Protein 5FLG (pdb70)

InterPro domains:
  IPR005499 6-carboxyhexanoate--CoA ligase [MF_00668] (7-252)
  IPR005499 6-carboxyhexanoate--CoA ligase [PF03744] (8-251)
  IPR005499 6-carboxyhexanoate--CoA ligase [TIGR01204] (21-252)

Radius of gyration: 27.3 Å; Cα contacts (8 Å, |Δi|>4): 1117; chains: 2; bounding box: 64×67×78 Å

Sequence (505 aa):
EETFYSVRMRASMNGSDGGKHISGGERLIPFHEMKHTVNALLEKGLSHSRGKPDFMQIQFEEVHESIKTIQPLPVHTNEVSCPEEGQKLARLLLEKEGVSRDVIEKAYEQIPEWSDVRGAVLFDIHTGKRMDQTKEKGVRVSRMDWPDANFEKWALHSHVPAHSRIKEALALASKVSRHPAVVAELCWSDDPDYITGYVAGKKMGYQRITAMKEYGTEEGCRVFFIDGSNDVNTYIHDLEKQPILIEWEEDHDETFYSVRMRASMNGSHEDGGKHISGGERLIPFHEMKHHTVNALLEKGLSHSRGKPDFMQIQFEEVHESIKTIQPLPVHTNEVSCPEEGQKLARLLLEKEGVSRDVIEKAYEQIPEWSDVRGAVLFDIHTGKRMDQTKEKGVRVSRMDWPDANFEKWALHSHVPAHSRIKEALALASKVSRHPAVVAELCWSDDPDYITGYVAGKKMMGYQRITAMKEYGTEEGCRVFFIDGSNDVNTYIHDLEKQPILIEWEED

Secondary structure (DSSP, 8-state):
---EEEEEEEEEES----PEEEEEEEEEEEGGGHHHHHHHHHHHHHT-TT---SEEEEEEEE--SPPEEEPPPPEEEE--SSHHHHHHHHHHHHHHTT--HHHHHHHHHHGGGGTT-SSBEEEETTTTEE----TTT-B---SEE--HHHHHHHHHHHT----HHHHHHHHHHHHHHHSTTEEEEEEE---TT---EEEEETTTEEEEES-SS-TT----EEEEEE--SS-HHHHHHHHHH--EEE---TT--/--EEEEEEEEEESS-GGGTPEEEEEEEEEEEGGGHHHHHHHHHHHHHT-TT---SEEEEEEEE--SPPEEEPPPPEEEE--SSHHHHHHHHHHHHHHTT--HHHHHHHHHHGGGGTT-SSBEEEETTTTEE----TTT-B---SEE--HHHHHHHHHHHT----HHHHHHHHHHHHHHHSTTEEEEEEE---TT---EEEEETTTEEEEES-SS-TT----EEEEEE--SS-HHHHHHHHHH--EEE-----

Organism: Bacillus subtilis (strain 168) (NCBI:txid224308)

Solvent-accessible surface area: 23573 Å² total; per-residue (Å²): 203,106,59,29,9,1,0,90,7,135,2,10,56,106,26,47,146,72,6,66,33,1,4,14,6,26,37,4,3,15,47,141,66,2,136,128,0,4,39,38,4,2,77,62,0,33,75,37,53,26,28,112,0,20,19,2,43,7,39,4,41,47,10,144,90,83,49,98,62,23,70,12,24,98,40,102,38,23,139,22,107,46,16,116,78,0,23,147,41,0,82,114,20,0,62,170,7,49,0,54,150,74,5,3,90,91,0,41,141,50,12,92,119,16,28,100,19,76,14,2,2,0,0,14,34,125,71,8,134,58,34,7,158,35,160,79,136,1,1,80,5,6,16,9,12,1,66,78,83,31,1,81,106,9,2,142,102,35,170,13,66,43,98,71,90,6,23,68,19,0,4,21,0,4,4,1,4,98,21,118,7,6,31,1,2,0,10,26,23,42,14,26,75,47,28,24,5,5,0,2,2,100,149,31,0,7,22,23,0,31,8,4,17,99,146,55,51,53,93,6,14,63,1,0,0,1,60,15,121,97,77,16,90,68,12,25,107,55,3,50,85,69,4,0,21,0,75,22,57,80,132,134,119,206,77,45,1,1,0,88,7,52,0,0,53,107,23,13,24,115,120,63,13,68,24,2,5,13,5,28,48,4,4,32,54,149,68,3,94,132,0,4,42,40,5,4,102,67,0,43,75,41,52,20,27,113,0,17,9,3,37,8,28,4,36,42,10,147,86,88,50,109,78,27,88,12,25,101,42,99,39,23,141,23,110,44,19,115,77,0,26,147,40,0,82,94,12,0,64,133,6,44,2,59,154,93,14,5,94,106,0,42,132,76,13,87,115,25,31,109,20,24,13,3,3,0,2,16,40,123,77,9,140,61,34,6,162,37,147,92,108,0,1,70,4,5,12,10,15,2,72,81,62,28,4,91,131,9,2,144,93,35,170,16,70,57,101,69,92,7,22,74,18,0,3,20,0,3,10,1,6,110,19,117,8,5,30,0,2,0,10,26,22,41,13,24,76,47,27,24,4,6,0,2,2,109,158,29,2,7,22,26,0,31,8,3,18,101,145,56,50,52,93,8,14,64,1,0,0,1,59,20,126,79,72,21,103,49,15,25,106,27,2,50,77,88,6,4,27,0,78,39,111,112,188

Nearest PDB structures (foldseek):
  5flg-assembly1_A  TM=1.004E+00  e=5.079E-58  Bacillus subtilis
  5fll-assembly1_A  TM=1.003E+00  e=4.255E-55  Bacillus subtilis
  5fm0-assembly1_B  TM=1.002E+00  e=1.194E-53  Bacillus subtilis
  5fll-assembly1_B  TM=9.979E-01  e=1.730E-53  Bacillus subtilis
  5fm0-assembly1_A  TM=9.977E-01  e=3.792E-52  Bacillus subtilis

Foldseek 3Di:
DAWKKKKKKWFFAPDVPPTQTFDIDIAIDGPVCVVVVQVVRVVCQQPTLVDGGPDMDMDMDIFDDDEDEAAFWDEDEDEDDAQVRLVVVLLVVLVVLPQPNVLSVLVVVCLVVLQQAPAAWEAESVVSGTADDPPSPHQHFYQWFEPLVQLVVVCVVNVHDSDPVCRRVRRLLRLLQPPPFFSKKWWDALGLAAAKTFMAHDPVHTYIYRGNDHRGHRGIHIYTYTYDPDRVVVVSCSRHRHHYYYGHDPPVD/DWKKKKKKWFFAPDDVVVVTATFDIDIAIGDPVCVVVVQVVRVVCQQPTLVDGGPDMDMDMDIADDDEDEAAFWDEDEDEDDAQVRLQVVLLVVLVVLPQDNLLVVLVVVCLVVQQQAPAAWEAESVVSGTADPPRNPHQHFYQEAEPLVQLVVVCVVVVHDSDVVCRRVRRLLRLLQPPPFWSKKWWDALRLAAAKTFMAHDVPHTYIYRGNDHRGHRGIHIYTYGHDDDHVVVVSCSRHRHHYYYGHDDD

Structure (mmCIF, N/CA/C/O backbone):
data_5FLG
#
_entry.id   5FLG
#
_cell.length_a   49.590
_cell.length_b   77.900
_cell.length_c   166.000
_cell.angle_alpha   90.00
_cell.angle_beta   90.00
_cell.angle_gamma   90.00
#
_symmetry.space_group_name_H-M   'P 21 21 21'
#
loop_
_entity.id
_entity.type
_entity.pdbx_description
1 polymer '6-CARBOXYHEXANOATE--COA LIGASE'
2 non-polymer 'PIMELIC ACID'
3 non-polymer 'PHOSPHOAMINOPHOSPHONIC ACID-ADENYLATE ESTER'
4 non-polymer 'MAGNESIUM ION'
5 water water
#
loop_
_atom_site.group_PDB
_atom_site.id
_atom_site.type_symbol
_atom_site.label_atom_id
_atom_site.label_alt_id
_atom_site.label_comp_id
_atom_site.label_asym_id
_atom_site.label_entity_id
_atom_site.label_seq_id
_atom_site.pdbx_PDB_ins_code
_atom_site.Cartn_x
_atom_site.Cartn_y
_atom_site.Cartn_z
_atom_site.occupancy
_atom_site.B_iso_or_equiv
_atom_site.auth_seq_id
_atom_site.auth_comp_id
_atom_site.auth_asym_id
_atom_site.auth_atom_id
_atom_site.pdbx_PDB_model_num
ATOM 1 N N . GLU A 1 5 ? 0.393 61.901 98.995 1.00 77.45 4 GLU A N 1
ATOM 2 C CA . GLU A 1 5 ? 0.642 60.617 98.270 1.00 77.57 4 GLU A CA 1
ATOM 3 C C . GLU A 1 5 ? -0.555 59.660 98.432 1.00 67.69 4 GLU A C 1
ATOM 4 O O . GLU A 1 5 ? -0.653 58.922 99.424 1.00 58.49 4 GLU A O 1
ATOM 10 N N . GLU A 1 6 ? -1.465 59.693 97.458 1.00 52.98 5 GLU A N 1
ATOM 11 C CA . GLU A 1 6 ? -2.608 58.783 97.437 1.00 51.42 5 GLU A CA 1
ATOM 12 C C . GLU A 1 6 ? -2.193 57.321 97.227 1.00 44.17 5 GLU A C 1
ATOM 13 O O . GLU A 1 6 ? -1.255 57.026 96.489 1.00 40.20 5 GLU A O 1
ATOM 19 N N . THR A 1 7 ? -2.881 56.413 97.907 1.00 37.52 6 THR A N 1
ATOM 20 C CA . THR A 1 7 ? -2.592 54.988 97.786 1.00 39.04 6 THR A CA 1
ATOM 21 C C . THR A 1 7 ? -3.295 54.367 96.591 1.00 37.05 6 THR A C 1
ATOM 22 O O . THR A 1 7 ? -4.517 54.518 96.422 1.00 39.83 6 THR A O 1
ATOM 26 N N . PHE A 1 8 ? -2.523 53.657 95.775 1.00 30.98 7 PHE A N 1
ATOM 27 C CA . PHE A 1 8 ? -3.056 52.976 94.613 1.00 32.26 7 PHE A CA 1
ATOM 28 C C . PHE A 1 8 ? -3.050 51.451 94.735 1.00 33.47 7 PHE A C 1
ATOM 29 O O . PHE A 1 8 ? -2.341 50.871 95.574 1.00 33.61 7 PHE A O 1
ATOM 37 N N . TYR A 1 9 ? -3.979 50.832 93.994 1.00 30.59 8 TYR A N 1
ATOM 38 C CA . TYR A 1 9 ? -4.207 49.396 94.056 1.00 26.79 8 TYR A CA 1
ATOM 39 C C . TYR A 1 9 ? -4.153 48.803 92.675 1.00 26.89 8 TYR A C 1
ATOM 40 O O . TYR A 1 9 ? -4.701 49.365 91.735 1.00 27.48 8 TYR A O 1
ATOM 49 N N . SER A 1 10 ? -3.384 47.715 92.541 1.00 28.36 9 SER A N 1
ATOM 50 C CA . SER A 1 10 ? -3.359 46.921 91.332 1.00 27.93 9 SER A CA 1
ATOM 51 C C . SER A 1 10 ? -4.561 45.973 91.320 1.00 26.52 9 SER A C 1
ATOM 52 O O . SER A 1 10 ? -4.752 45.207 92.257 1.00 30.76 9 SER A O 1
ATOM 55 N N . VAL A 1 11 ? -5.345 45.995 90.263 1.00 27.07 10 VAL A N 1
ATOM 56 C CA . VAL A 1 11 ? -6.512 45.094 90.165 1.00 25.14 10 VAL A CA 1
ATOM 57 C C . VAL A 1 11 ? -6.384 44.325 88.883 1.00 24.47 10 VAL A C 1
ATOM 58 O O . VAL A 1 11 ? -6.286 44.926 87.802 1.00 27.72 10 VAL A O 1
ATOM 62 N N . ARG A 1 12 ? -6.286 43.000 89.006 1.00 25.68 11 ARG A N 1
ATOM 63 C CA . ARG A 1 12 ? -6.017 42.141 87.870 1.00 26.53 11 ARG A CA 1
ATOM 64 C C . ARG A 1 12 ? -7.072 41.062 87.736 1.00 24.66 11 ARG A C 1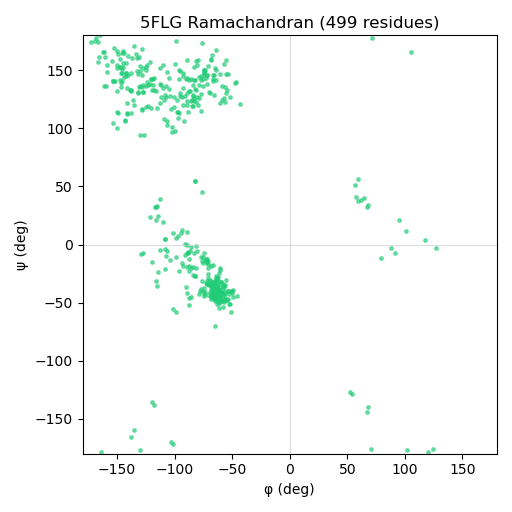
ATOM 65 O O . ARG A 1 12 ? -7.670 40.633 88.734 1.00 26.82 11 ARG A O 1
ATOM 73 N N . MET A 1 13 ? -7.259 40.617 86.499 1.00 24.54 12 MET A N 1
ATOM 74 C CA . MET A 1 13 ? -8.258 39.631 86.174 1.00 30.34 12 MET A CA 1
ATOM 75 C C . MET A 1 13 ? -7.696 38.736 85.089 1.00 27.34 12 MET A C 1
ATOM 76 O O . MET A 1 13 ? -7.164 39.211 84.106 1.00 27.37 12 MET A O 1
ATOM 81 N N . ARG A 1 14 ? -8.047 37.464 85.158 1.00 28.35 13 ARG A N 1
ATOM 82 C CA . ARG A 1 14 ? -7.935 36.637 84.009 1.00 30.52 13 ARG A CA 1
ATOM 83 C C . ARG A 1 14 ? -9.062 35.619 83.959 1.00 29.10 13 ARG A C 1
ATOM 84 O O . ARG A 1 14 ? -9.636 35.231 84.988 1.00 25.23 13 ARG A O 1
ATOM 92 N N . ALA A 1 15 ? -9.337 35.155 82.752 1.00 25.04 14 ALA A N 1
ATOM 93 C CA . ALA A 1 15 ? -10.464 34.276 82.548 1.00 30.91 14 ALA A CA 1
ATOM 94 C C . ALA A 1 15 ? -10.127 33.288 81.457 1.00 28.51 14 ALA A C 1
ATOM 95 O O . ALA A 1 15 ? -9.466 33.631 80.476 1.00 31.31 14 ALA A O 1
ATOM 97 N N . SER A 1 16 ? -10.679 32.089 81.586 1.00 29.99 15 SER A N 1
ATOM 98 C CA . SER A 1 16 ? -10.444 31.045 80.622 1.00 28.44 15 SER A CA 1
ATOM 99 C C . SER A 1 16 ? -11.628 30.103 80.512 1.00 31.55 15 SER A C 1
ATOM 100 O O . SER A 1 16 ? -12.533 30.149 81.325 1.00 29.95 15 SER A O 1
ATOM 103 N N . MET A 1 17 ? -11.631 29.290 79.464 1.00 35.47 16 MET A N 1
ATOM 104 C CA . MET A 1 17 ? -12.591 28.215 79.348 1.00 45.04 16 MET A CA 1
ATOM 105 C C . MET A 1 17 ? -11.900 26.867 79.169 1.00 51.26 16 MET A C 1
ATOM 106 O O . MET A 1 17 ? -10.729 26.795 78.750 1.00 41.49 16 MET A O 1
ATOM 111 N N . ASN A 1 18 ? -12.624 25.820 79.576 1.00 55.54 17 ASN A N 1
ATOM 112 C CA . ASN A 1 18 ? -12.100 24.450 79.757 1.00 59.08 17 ASN A CA 1
ATOM 113 C C . ASN A 1 18 ? -10.975 24.404 80.781 1.00 65.19 17 ASN A C 1
ATOM 114 O O . ASN A 1 18 ? -9.862 23.957 80.485 1.00 67.03 17 ASN A O 1
ATOM 119 N N . GLY A 1 19 ? -11.278 24.879 81.988 1.00 72.19 18 GLY A N 1
ATOM 120 C CA . GLY A 1 19 ? -10.304 24.926 83.080 1.00 72.74 18 GLY A CA 1
ATOM 121 C C . GLY A 1 19 ? -9.752 26.327 83.274 1.00 67.35 18 GLY A C 1
ATOM 122 O O . GLY A 1 19 ? -10.153 27.249 82.556 1.00 49.38 18 GLY A O 1
ATOM 123 N N . SER A 1 20 ? -8.805 26.466 84.211 1.00 75.32 19 SER A N 1
ATOM 124 C CA . SER A 1 20 ? -7.891 27.625 84.306 1.00 77.83 19 SER A CA 1
ATOM 125 C C . SER A 1 20 ? -6.914 27.774 83.127 1.00 75.30 19 SER A C 1
ATOM 126 O O . SER A 1 20 ? -6.392 26.794 82.594 1.00 78.74 19 SER A O 1
ATOM 129 N N . ASP A 1 23 ? -4.408 24.488 83.910 1.00 80.11 22 ASP A N 1
ATOM 130 C CA . ASP A 1 23 ? -5.212 23.334 83.513 1.00 79.45 22 ASP A CA 1
ATOM 131 C C . ASP A 1 23 ? -5.251 23.080 82.004 1.00 79.92 22 ASP A C 1
ATOM 132 O O . ASP A 1 23 ? -5.777 22.054 81.572 1.00 84.00 22 ASP A O 1
ATOM 137 N N . GLY A 1 24 ? -4.774 24.034 81.204 1.00 77.53 23 GLY A N 1
ATOM 138 C CA . GLY A 1 24 ? -4.737 23.883 79.739 1.00 68.76 23 GLY A CA 1
ATOM 139 C C . GLY A 1 24 ? -5.862 24.612 79.020 1.00 68.02 23 GLY A C 1
ATOM 140 O O . GLY A 1 24 ? -6.074 24.421 77.829 1.00 65.75 23 GLY A O 1
ATOM 141 N N . GLY A 1 25 ? -6.580 25.473 79.732 1.00 68.31 24 GLY A N 1
ATOM 142 C CA . GLY A 1 25 ? -7.753 26.133 79.162 1.00 64.24 24 GLY A CA 1
ATOM 143 C C . GLY A 1 25 ? -7.422 27.051 77.998 1.00 57.89 24 GLY A C 1
ATOM 144 O O . GLY A 1 25 ? -6.247 27.282 77.688 1.00 56.61 24 GLY A O 1
ATOM 145 N N . LYS A 1 26 ? -8.465 27.473 77.287 1.00 44.28 25 LYS A N 1
ATOM 146 C CA . LYS A 1 26 ? -8.390 28.595 76.364 1.00 42.39 25 LYS A CA 1
ATOM 147 C C . LYS A 1 26 ? -8.464 29.917 77.131 1.00 39.07 25 LYS A C 1
ATOM 148 O O . LYS A 1 26 ? -9.396 30.129 77.906 1.00 35.95 25 LYS A O 1
ATOM 154 N N . HIS A 1 27 ? -7.420 30.733 76.997 1.00 36.01 26 HIS A N 1
ATOM 155 C CA . HIS A 1 27 ? -7.403 32.116 77.482 1.00 36.17 26 HIS A CA 1
ATOM 156 C C . HIS A 1 27 ? -8.565 32.885 76.872 1.00 30.58 26 HIS A C 1
ATOM 157 O O . HIS A 1 27 ? -8.712 32.927 75.661 1.00 32.71 26 HIS A O 1
ATOM 164 N N . ILE A 1 28 ? -9.420 33.459 77.691 1.00 30.84 27 ILE A N 1
ATOM 165 C CA . ILE A 1 28 ? -10.526 34.246 77.133 1.00 31.86 27 ILE A CA 1
ATOM 166 C C . ILE A 1 28 ? -10.211 35.737 77.228 1.00 33.89 27 ILE A C 1
ATOM 167 O O . ILE A 1 28 ? -10.190 36.470 76.213 1.00 35.19 27 ILE A O 1
ATOM 172 N N . SER A 1 29 ? -9.933 36.172 78.447 1.00 30.84 28 SER A N 1
ATOM 173 C CA . SER A 1 29 ? -9.714 37.583 78.719 1.00 33.46 28 SER A CA 1
ATOM 174 C C . SER A 1 29 ? -8.700 37.810 79.843 1.00 27.94 28 SER A C 1
ATOM 175 O O . SER A 1 29 ? -8.544 36.986 80.736 1.00 29.15 28 SER A O 1
ATOM 178 N N . GLY A 1 30 ? -8.024 38.953 79.789 1.00 29.10 29 GLY A N 1
ATOM 179 C CA . GLY A 1 30 ? -7.169 39.405 80.876 1.00 28.78 29 GLY A CA 1
ATOM 180 C C . GLY A 1 30 ? -7.295 40.910 81.013 1.00 25.45 29 GLY A C 1
ATOM 181 O O . GLY A 1 30 ? -7.515 41.603 80.046 1.00 27.72 29 GLY A O 1
ATOM 182 N N . GLY A 1 31 ? -7.172 41.430 82.217 1.00 25.65 30 GLY A N 1
ATOM 183 C CA . GLY A 1 31 ? -7.135 42.868 82.376 1.00 28.94 30 GLY A CA 1
ATOM 184 C C . GLY A 1 31 ? -6.270 43.302 83.529 1.00 27.30 30 GLY A C 1
ATOM 185 O O . GLY A 1 31 ? -6.073 42.562 84.502 1.00 27.28 30 GLY A O 1
ATOM 186 N N . GLU A 1 32 ? -5.843 44.559 83.488 1.00 26.49 31 GLU A N 1
ATOM 187 C CA . GLU A 1 32 ? -5.122 45.105 84.615 1.00 28.29 31 GLU A CA 1
ATOM 188 C C . GLU A 1 32 ? -5.390 46.565 84.799 1.00 23.01 31 GLU A C 1
ATOM 189 O O . GLU A 1 32 ? -5.554 47.274 83.850 1.00 29.63 31 GLU A O 1
ATOM 195 N N . ARG A 1 33 ? -5.495 47.008 86.038 1.00 23.80 32 ARG A N 1
ATOM 196 C CA . ARG A 1 33 ? -5.942 48.359 86.319 1.00 25.60 32 ARG A CA 1
ATOM 197 C C . ARG A 1 33 ? -5.129 48.825 87.498 1.00 24.82 32 ARG A C 1
ATOM 198 O O . ARG A 1 33 ? -4.560 48.025 88.213 1.00 25.12 32 ARG A O 1
ATOM 206 N N . LEU A 1 34 ? -5.000 50.135 87.635 1.00 27.43 33 LEU A N 1
ATOM 207 C CA . LEU A 1 34 ? -4.352 50.731 88.780 1.00 27.99 33 LEU A CA 1
ATOM 208 C C . LEU A 1 34 ? -5.197 51.921 89.276 1.00 26.74 33 LEU A C 1
ATOM 209 O O . LEU A 1 34 ? -5.341 52.892 88.577 1.00 26.20 33 LEU A O 1
ATOM 214 N N . ILE A 1 35 ? -5.659 51.871 90.514 1.00 26.15 34 ILE A N 1
ATOM 215 C CA . ILE A 1 35 ? -6.741 52.740 90.940 1.00 31.05 34 ILE A CA 1
ATOM 216 C C . ILE A 1 35 ? -6.670 53.088 92.408 1.00 29.65 34 ILE A C 1
ATOM 217 O O . ILE A 1 35 ? -6.093 52.356 93.209 1.00 31.75 34 ILE A O 1
ATOM 222 N N . PRO A 1 36 ? -7.205 54.262 92.756 1.00 28.79 35 PRO A N 1
ATOM 223 C CA . PRO A 1 36 ? -7.500 54.527 94.147 1.00 28.24 35 PRO A CA 1
ATOM 224 C C . PRO A 1 36 ? -8.620 53.650 94.687 1.00 29.23 35 PRO A C 1
ATOM 225 O O . PRO A 1 36 ? -9.422 53.120 93.910 1.00 28.55 35 PRO A O 1
ATOM 229 N N . PHE A 1 37 ? -8.714 53.579 96.006 1.00 29.15 36 PHE A N 1
ATOM 230 C CA . PHE A 1 37 ? -9.477 52.563 96.639 1.00 33.14 36 PHE A CA 1
ATOM 231 C C . PHE A 1 37 ? -10.980 52.790 96.429 1.00 35.42 36 PHE A C 1
ATOM 232 O O . PHE A 1 37 ? -11.749 51.841 96.417 1.00 34.48 36 PHE A O 1
ATOM 240 N N . HIS A 1 38 ? -11.382 54.044 96.272 1.00 32.47 37 HIS A N 1
ATOM 241 C CA . HIS A 1 38 ? -12.795 54.351 96.097 1.00 40.31 37 HIS A CA 1
ATOM 242 C C . HIS A 1 38 ? -13.243 53.963 94.696 1.00 42.77 37 HIS A C 1
ATOM 243 O O . HIS A 1 38 ? -14.438 53.911 94.412 1.00 38.68 37 HIS A O 1
ATOM 250 N N . GLU A 1 39 ? -12.312 53.572 93.830 1.00 36.52 38 GLU A N 1
ATOM 251 C CA . GLU A 1 39 ? -12.768 53.062 92.543 1.00 35.35 38 GLU A CA 1
ATOM 252 C C . GLU A 1 39 ? -12.924 51.541 92.460 1.00 28.12 38 GLU A C 1
ATOM 253 O O . GLU A 1 39 ? -13.236 50.999 91.409 1.00 29.67 38 GLU A O 1
ATOM 259 N N . MET A 1 40 ? -12.833 50.865 93.586 1.00 31.09 39 MET A N 1
ATOM 260 C CA . MET A 1 40 ? -12.688 49.418 93.578 1.00 32.22 39 MET A CA 1
ATOM 261 C C . MET A 1 40 ? -13.972 48.734 93.065 1.00 34.48 39 MET A C 1
ATOM 262 O O . MET A 1 40 ? -13.919 47.778 92.266 1.00 33.06 39 MET A O 1
ATOM 267 N N . LYS A 1 41 ? -15.126 49.206 93.514 1.00 29.98 40 LYS A N 1
ATOM 268 C CA . LYS A 1 41 ? -16.358 48.491 93.173 1.00 33.16 40 LYS A CA 1
ATOM 269 C C . LYS A 1 41 ? -16.615 48.561 91.691 1.00 28.44 40 LYS A C 1
ATOM 270 O O . LYS A 1 41 ? -16.891 47.556 91.049 1.00 28.48 40 LYS A O 1
ATOM 276 N N . HIS A 1 42 ? -16.460 49.748 91.130 1.00 28.93 41 HIS A N 1
ATOM 277 C CA . HIS A 1 42 ? -16.625 49.942 89.700 1.00 30.95 41 HIS A CA 1
ATOM 278 C C . HIS A 1 42 ? -15.609 49.156 88.903 1.00 31.94 41 HIS A C 1
ATOM 279 O O . HIS A 1 42 ? -15.889 48.718 87.806 1.00 32.64 41 HIS A O 1
ATOM 286 N N . THR A 1 43 ? -14.381 49.055 89.407 1.00 27.25 42 THR A N 1
ATOM 287 C CA . THR A 1 43 ? -13.298 48.481 88.622 1.00 25.87 42 THR A CA 1
ATOM 288 C C . THR A 1 43 ? -13.395 46.966 88.619 1.00 23.57 42 THR A C 1
ATOM 289 O O . THR A 1 43 ? -13.296 46.346 87.592 1.00 27.63 42 THR A O 1
ATOM 293 N N . VAL A 1 44 ? -13.685 46.388 89.767 1.00 25.51 43 VAL A N 1
ATOM 294 C CA . VAL A 1 44 ? -13.921 44.971 89.843 1.00 27.71 43 VAL A CA 1
ATOM 295 C C . VAL A 1 44 ? -15.096 44.582 88.946 1.00 32.37 43 VAL A C 1
ATOM 296 O O . VAL A 1 44 ? -15.024 43.580 88.227 1.00 30.43 43 VAL A O 1
ATOM 300 N N . ASN A 1 45 ? -16.160 45.385 88.942 1.00 30.11 44 ASN A N 1
ATOM 301 C CA . ASN A 1 45 ? -17.261 45.117 88.014 1.00 29.64 44 ASN A CA 1
ATOM 302 C C . ASN A 1 45 ? -16.901 45.298 86.535 1.00 31.79 44 ASN A C 1
ATOM 303 O O . ASN A 1 45 ? -17.358 44.540 85.681 1.00 31.55 44 ASN A O 1
ATOM 308 N N . ALA A 1 46 ? -16.056 46.275 86.210 1.00 30.65 45 ALA A N 1
ATOM 309 C CA . ALA A 1 46 ? -15.671 46.452 84.825 1.00 31.02 45 ALA A CA 1
ATOM 310 C C . ALA A 1 46 ? -14.868 45.243 84.358 1.00 31.73 45 ALA A C 1
ATOM 311 O O . ALA A 1 46 ? -15.052 44.760 83.235 1.00 36.71 45 ALA A O 1
ATOM 313 N N . LEU A 1 47 ? -13.989 44.745 85.211 1.00 32.86 46 LEU A N 1
ATOM 314 C CA . LEU A 1 47 ? -13.201 43.554 84.857 1.00 32.30 46 LEU A CA 1
ATOM 315 C C . LEU A 1 47 ? -14.098 42.316 84.771 1.00 28.84 46 LEU A C 1
ATOM 316 O O . LEU A 1 47 ? -13.921 41.481 83.900 1.00 27.24 46 LEU A O 1
ATOM 321 N N . LEU A 1 48 ? -14.980 42.138 85.740 1.00 31.08 47 LEU A N 1
ATOM 322 C CA . LEU A 1 48 ? -15.898 40.999 85.682 1.00 32.40 47 LEU A CA 1
ATOM 323 C C . LEU A 1 48 ? -16.599 40.998 84.339 1.00 30.37 47 LEU A C 1
ATOM 324 O O . LEU A 1 48 ? -16.573 40.000 83.619 1.00 30.00 47 LEU A O 1
ATOM 329 N N . GLU A 1 49 ? -17.177 42.133 83.974 1.00 33.42 48 GLU A N 1
ATOM 330 C CA . GLU A 1 49 ? -18.021 42.227 82.785 1.00 38.97 48 GLU A CA 1
ATOM 331 C C . GLU A 1 49 ? -17.203 42.025 81.507 1.00 36.79 48 GLU A C 1
ATOM 332 O O . GLU A 1 49 ? -17.647 41.426 80.524 1.00 31.98 48 GLU A O 1
ATOM 338 N N . LYS A 1 50 ? -15.980 42.522 81.523 1.00 34.45 49 LYS A N 1
ATOM 339 C CA . LYS A 1 50 ? -15.087 42.347 80.402 1.00 29.37 49 LYS A CA 1
ATOM 340 C C . LYS A 1 50 ? -14.812 40.879 80.168 1.00 28.46 49 LYS A C 1
ATOM 341 O O . LYS A 1 50 ? -14.863 40.389 79.043 1.00 31.95 49 LYS A O 1
ATOM 347 N N . GLY A 1 51 ? -14.633 40.140 81.235 1.00 28.04 50 GLY A N 1
ATOM 348 C CA . GLY A 1 51 ? -14.419 38.711 81.115 1.00 32.53 50 GLY A CA 1
ATOM 349 C C . GLY A 1 51 ? -15.675 37.921 80.717 1.00 36.60 50 GLY A C 1
ATOM 350 O O . GLY A 1 51 ? -15.575 36.943 79.969 1.00 36.43 50 GLY A O 1
ATOM 351 N N . LEU A 1 52 ? -16.851 38.364 81.175 1.00 35.05 51 LEU A N 1
ATOM 352 C CA . LEU A 1 52 ? -18.108 37.621 80.920 1.00 37.47 51 LEU A CA 1
ATOM 353 C C . LEU A 1 52 ? -18.725 37.876 79.540 1.00 41.58 51 LEU A C 1
ATOM 354 O O . LEU A 1 52 ? -19.509 37.086 79.071 1.00 48.57 51 LEU A O 1
ATOM 359 N N . SER A 1 53 ? -18.372 38.963 78.877 1.00 39.74 52 SER A N 1
ATOM 360 C CA . SER A 1 53 ? -19.018 39.278 77.624 1.00 42.15 52 SER A CA 1
ATOM 361 C C . SER A 1 53 ? -18.001 39.209 76.488 1.00 39.83 52 SER A C 1
ATOM 362 O O . SER A 1 53 ? -18.045 40.004 75.571 1.00 48.12 52 SER A O 1
ATOM 365 N N . HIS A 1 54 ? -17.023 38.321 76.580 1.00 36.84 53 HIS A N 1
ATOM 366 C CA . HIS A 1 54 ? -15.934 38.352 75.622 1.00 36.24 53 HIS A CA 1
ATOM 367 C C . HIS A 1 54 ? -16.321 37.612 74.341 1.00 37.80 53 HIS A C 1
ATOM 368 O O . HIS A 1 54 ? -16.891 36.533 74.392 1.00 33.97 53 HIS A O 1
ATOM 375 N N . SER A 1 55 ? -15.898 38.151 73.201 1.00 35.76 54 SER A N 1
ATOM 376 C CA . SER A 1 55 ? -16.128 37.527 71.904 1.00 37.36 54 SER A CA 1
ATOM 377 C C . SER A 1 55 ? -15.375 36.201 71.721 1.00 41.73 54 SER A C 1
ATOM 378 O O . SER A 1 55 ? -15.655 35.465 70.790 1.00 42.71 54 SER A O 1
ATOM 381 N N . ARG A 1 56 ? -14.361 35.927 72.541 1.00 38.02 55 ARG A N 1
ATOM 382 C CA . ARG A 1 56 ? -13.680 34.652 72.453 1.00 38.27 55 ARG A CA 1
ATOM 383 C C . ARG A 1 56 ? -14.475 33.554 73.199 1.00 40.25 55 ARG A C 1
ATOM 384 O O . ARG A 1 56 ? -14.080 32.399 73.211 1.00 45.69 55 ARG A O 1
ATOM 392 N N . GLY A 1 57 ? -15.597 33.921 73.812 1.00 42.30 56 GLY A N 1
ATOM 393 C CA . GLY A 1 57 ? -16.493 32.955 74.442 1.00 41.06 56 GLY A CA 1
ATOM 394 C C . GLY A 1 57 ? -16.693 33.190 75.939 1.00 46.22 56 GLY A C 1
ATOM 395 O O . GLY A 1 57 ? -16.078 34.077 76.550 1.00 40.84 56 GLY A O 1
ATOM 396 N N . LYS A 1 58 ? -17.471 32.311 76.554 1.00 44.03 57 LYS A N 1
ATOM 397 C CA . LYS A 1 58 ? -17.862 32.437 77.961 1.00 47.35 57 LYS A CA 1
ATOM 398 C C . LYS A 1 58 ? -16.881 31.647 78.841 1.00 42.11 57 LYS A C 1
ATOM 399 O O . LYS A 1 58 ? -16.604 30.484 78.579 1.00 42.52 57 LYS A O 1
ATOM 405 N N . PRO A 1 59 ? -16.307 32.294 79.862 1.00 39.65 58 PRO A N 1
ATOM 406 C CA . PRO A 1 59 ? -15.348 31.614 80.744 1.00 40.96 58 PRO A CA 1
ATOM 407 C C . PRO A 1 59 ? -16.012 30.643 81.723 1.00 36.63 58 PRO A C 1
ATOM 408 O O . PRO A 1 59 ? -17.201 30.786 82.020 1.00 38.11 58 PRO A O 1
ATOM 412 N N . ASP A 1 60 ? -15.312 29.572 82.070 1.00 36.23 59 ASP A N 1
ATOM 413 C CA . ASP A 1 60 ? -15.726 28.741 83.203 1.00 39.49 59 ASP A CA 1
ATOM 414 C C . ASP A 1 60 ? -14.798 28.905 84.391 1.00 37.67 59 ASP A C 1
ATOM 415 O O . ASP A 1 60 ? -14.962 28.225 85.403 1.00 36.13 59 ASP A O 1
ATOM 420 N N . PHE A 1 61 ? -13.837 29.824 84.262 1.00 28.88 60 PHE A N 1
ATOM 421 C CA . PHE A 1 61 ? -12.875 30.077 85.302 1.00 32.35 60 PHE A CA 1
ATOM 422 C C . PHE A 1 61 ? -12.442 31.530 85.247 1.00 27.23 60 PHE A C 1
ATOM 423 O O . PHE A 1 61 ? -12.223 32.071 84.157 1.00 27.19 60 PHE A O 1
ATOM 431 N N . MET A 1 62 ? -12.434 32.199 86.389 1.00 31.29 61 MET A N 1
ATOM 432 C CA . MET A 1 62 ? -11.967 33.578 86.438 1.00 31.07 61 MET A CA 1
ATOM 433 C C . MET A 1 62 ? -11.415 33.886 87.808 1.00 31.54 61 MET A C 1
ATOM 434 O O . MET A 1 62 ? -11.911 33.394 88.813 1.00 27.33 61 MET A O 1
ATOM 439 N N . GLN A 1 63 ? -10.321 34.646 87.815 1.00 31.57 62 GLN A N 1
ATOM 440 C CA . GLN A 1 63 ? -9.744 35.215 89.009 1.00 28.14 62 GLN A CA 1
ATOM 441 C C . GLN A 1 63 ? -9.695 36.730 88.918 1.00 24.54 62 GLN A C 1
ATOM 442 O O . GLN A 1 63 ? -9.266 37.286 87.916 1.00 28.12 62 GLN A O 1
ATOM 448 N N . ILE A 1 64 ? -9.945 37.398 90.032 1.00 25.89 63 ILE A N 1
ATOM 449 C CA . ILE A 1 64 ? -9.820 38.843 90.106 1.00 24.76 63 ILE A CA 1
ATOM 450 C C . ILE A 1 64 ? -9.152 39.092 91.424 1.00 27.34 63 ILE A C 1
ATOM 451 O O . ILE A 1 64 ? -9.512 38.493 92.426 1.00 29.50 63 ILE A O 1
ATOM 456 N N . GLN A 1 65 ? -8.120 39.925 91.412 1.00 27.45 64 GLN A N 1
ATOM 457 C CA . GLN A 1 65 ? -7.326 40.162 92.593 1.00 28.68 64 GLN A CA 1
ATOM 458 C C . GLN A 1 65 ? -7.022 41.659 92.708 1.00 27.39 64 GLN A C 1
ATOM 459 O O . GLN A 1 65 ? -6.768 42.318 91.709 1.00 29.61 64 GLN A O 1
ATOM 465 N N . PHE A 1 66 ? -6.927 42.159 93.929 1.00 26.10 65 PHE A N 1
ATOM 466 C CA . PHE A 1 66 ? -6.355 43.468 94.150 1.00 30.43 65 PHE A CA 1
ATOM 467 C C . PHE A 1 66 ? -5.348 43.463 95.264 1.00 28.50 65 PHE A C 1
ATOM 468 O O . PHE A 1 66 ? -5.405 42.627 96.160 1.00 27.52 65 PHE A O 1
ATOM 476 N N . GLU A 1 67 ? -4.370 44.351 95.135 1.00 28.75 66 GLU A N 1
ATOM 477 C CA . GLU A 1 67 ? -3.344 44.517 96.145 1.00 29.44 66 GLU A CA 1
ATOM 478 C C . GLU A 1 67 ? -2.777 45.905 96.118 1.00 23.84 66 GLU A C 1
ATOM 479 O O . GLU A 1 67 ? -2.683 46.536 95.076 1.00 25.71 66 GLU A O 1
ATOM 485 N N . GLU A 1 68 ? -2.534 46.426 97.296 1.00 24.91 67 GLU A N 1
ATOM 486 C CA . GLU A 1 68 ? -1.860 47.683 97.461 1.00 32.52 67 GLU A CA 1
ATOM 487 C C . GLU A 1 68 ? -0.527 47.705 96.744 1.00 32.01 67 GLU A C 1
ATOM 488 O O . GLU A 1 68 ? 0.263 46.770 96.839 1.00 32.67 67 GLU A O 1
ATOM 494 N N . VAL A 1 69 ? -0.298 48.777 96.006 1.00 33.43 68 VAL A N 1
ATOM 495 C CA . VAL A 1 69 ? 1.014 49.035 95.434 1.00 35.82 68 VAL A CA 1
ATOM 496 C C . VAL A 1 69 ? 1.860 49.885 96.378 1.00 38.51 68 VAL A C 1
ATOM 497 O O . VAL A 1 69 ? 1.468 50.985 96.761 1.00 30.07 68 VAL A O 1
ATOM 501 N N . HIS A 1 70 ? 3.073 49.413 96.663 1.00 34.72 69 HIS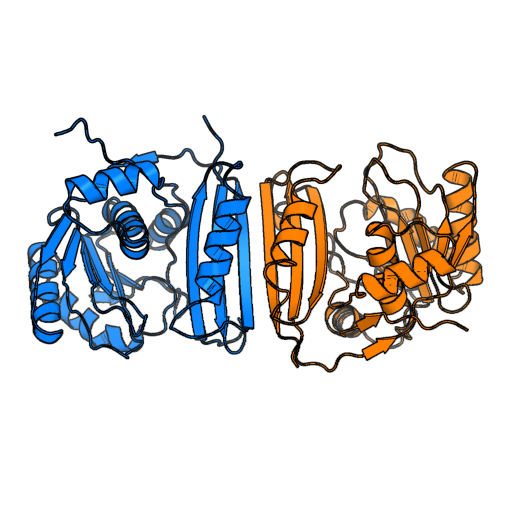 A N 1
ATOM 502 C CA . HIS A 1 70 ? 3.936 50.128 97.583 1.00 39.13 69 HIS A CA 1
ATOM 503 C C . HIS A 1 70 ? 4.932 51.049 96.886 1.00 38.36 69 HIS A C 1
ATOM 504 O O . HIS A 1 70 ? 5.317 52.053 97.442 1.00 44.35 69 HIS A O 1
ATOM 511 N N . GLU A 1 71 ? 5.245 50.779 95.631 1.00 40.47 70 GLU A N 1
ATOM 512 C CA . GLU A 1 71 ? 6.185 51.602 94.873 1.00 41.54 70 GLU A CA 1
ATOM 513 C C . GLU A 1 71 ? 5.473 52.903 94.534 1.00 43.92 70 GLU A C 1
ATOM 514 O O . GLU A 1 71 ? 4.234 52.930 94.387 1.00 35.50 70 GLU A O 1
ATOM 520 N N . SER A 1 72 ? 6.220 53.991 94.418 1.00 38.72 71 SER A N 1
ATOM 521 C CA . SER A 1 72 ? 5.589 55.276 94.116 1.00 43.64 71 SER A CA 1
ATOM 522 C C . SER A 1 72 ? 5.224 55.338 92.628 1.00 38.76 71 SER A C 1
ATOM 523 O O . SER A 1 72 ? 5.909 54.739 91.794 1.00 30.58 71 SER A O 1
ATOM 526 N N . ILE A 1 73 ? 4.065 55.941 92.337 1.00 31.96 72 ILE A N 1
ATOM 527 C CA . ILE A 1 73 ? 3.504 55.956 91.004 1.00 32.37 72 ILE A CA 1
ATOM 528 C C . ILE A 1 73 ? 4.202 56.997 90.181 1.00 29.60 72 ILE A C 1
ATOM 529 O O . ILE A 1 73 ? 4.435 58.090 90.624 1.00 32.78 72 ILE A O 1
ATOM 534 N N . LYS A 1 74 ? 4.386 56.707 88.919 1.00 30.38 73 LYS A N 1
ATOM 535 C CA . LYS A 1 74 ? 4.962 57.650 88.009 1.00 33.35 73 LYS A CA 1
ATOM 536 C C . LYS A 1 74 ? 3.908 57.927 86.978 1.00 29.77 73 LYS A C 1
ATOM 537 O O . LYS A 1 74 ? 3.342 56.982 86.410 1.00 32.76 73 LYS A O 1
ATOM 543 N N . THR A 1 75 ? 3.862 59.175 86.543 1.00 28.01 74 THR A N 1
ATOM 544 C CA . THR A 1 75 ? 2.886 59.609 85.557 1.00 35.69 74 THR A CA 1
ATOM 545 C C . THR A 1 75 ? 3.623 60.030 84.319 1.00 31.07 74 THR A C 1
ATOM 546 O O . THR A 1 75 ? 4.466 60.873 84.406 1.00 32.27 74 THR A O 1
ATOM 550 N N . ILE A 1 76 ? 3.177 59.549 83.164 1.00 27.31 75 ILE A N 1
ATOM 551 C CA . ILE A 1 76 ? 3.747 59.871 81.871 1.00 27.16 75 ILE A CA 1
ATOM 552 C C . ILE A 1 76 ? 2.685 60.236 80.865 1.00 29.96 75 ILE A C 1
ATOM 553 O O . ILE A 1 76 ? 1.492 59.955 81.060 1.00 32.82 75 ILE A O 1
ATOM 558 N N . GLN A 1 77 ? 3.118 60.922 79.819 1.00 28.25 76 GLN A N 1
ATOM 559 C CA . GLN A 1 77 ? 2.336 61.158 78.623 1.00 31.82 76 GLN A CA 1
ATOM 560 C C . GLN A 1 77 ? 2.169 59.923 77.764 1.00 33.04 76 GLN A C 1
ATOM 561 O O . GLN A 1 77 ? 2.998 59.030 77.802 1.00 27.42 76 GLN A O 1
ATOM 567 N N . PRO A 1 78 ? 1.000 59.803 77.104 1.00 30.34 77 PRO A N 1
ATOM 568 C CA . PRO A 1 78 ? 0.850 58.784 76.096 1.00 29.98 77 PRO A CA 1
ATOM 569 C C . PRO A 1 78 ? 1.789 59.088 74.950 1.00 30.15 77 PRO A C 1
ATOM 570 O O . PRO A 1 78 ? 2.121 60.234 74.699 1.00 27.01 77 PRO A O 1
ATOM 574 N N . LEU A 1 79 ? 2.205 58.048 74.253 1.00 31.71 78 LEU A N 1
ATOM 575 C CA . LEU A 1 79 ? 2.853 58.218 72.965 1.00 35.67 78 LEU A CA 1
ATOM 576 C C . LEU A 1 79 ? 1.980 59.050 72.054 1.00 35.96 78 LEU A C 1
ATOM 577 O O . LEU A 1 79 ? 0.765 58.883 72.036 1.00 35.11 78 LEU A O 1
ATOM 582 N N . PRO A 1 80 ? 2.620 59.848 71.190 1.00 36.78 79 PRO A N 1
ATOM 583 C CA . PRO A 1 80 ? 1.986 60.365 69.969 1.00 30.31 79 PRO A CA 1
ATOM 584 C C . PRO A 1 80 ? 1.423 59.284 69.059 1.00 33.05 79 PRO A C 1
ATOM 585 O O . PRO A 1 80 ? 2.036 58.228 68.883 1.00 28.00 79 PRO A O 1
ATOM 589 N N . VAL A 1 81 ? 0.165 59.467 68.642 1.00 28.65 80 VAL A N 1
ATOM 590 C CA . VAL A 1 81 ? -0.529 58.491 67.848 1.00 29.68 80 VAL A CA 1
ATOM 591 C C . VAL A 1 81 ? -0.628 58.914 66.383 1.00 31.08 80 VAL A C 1
ATOM 592 O O . VAL A 1 81 ? -0.854 60.069 66.074 1.00 33.36 80 VAL A O 1
ATOM 596 N N . HIS A 1 82 ? -0.518 57.948 65.488 1.00 33.16 81 HIS A N 1
ATOM 597 C CA . HIS A 1 82 ? -0.824 58.142 64.078 1.00 35.09 81 HIS A CA 1
ATOM 598 C C . HIS A 1 82 ? -1.588 56.905 63.566 1.00 34.84 81 HIS A C 1
ATOM 599 O O . HIS A 1 82 ? -1.281 55.760 63.940 1.00 28.49 81 HIS A O 1
ATOM 606 N N . THR A 1 83 ? -2.677 57.156 62.845 1.00 31.50 82 THR A N 1
ATOM 607 C CA . THR A 1 83 ? -3.483 56.094 62.308 1.00 33.12 82 THR A CA 1
ATOM 608 C C . THR A 1 83 ? -3.159 55.878 60.843 1.00 30.49 82 THR A C 1
ATOM 609 O O . THR A 1 83 ? -3.310 56.766 60.030 1.00 33.22 82 THR A O 1
ATOM 613 N N . ASN A 1 84 ? -2.670 54.686 60.523 1.00 31.15 83 ASN A N 1
ATOM 614 C CA . ASN A 1 84 ? -2.396 54.321 59.152 1.00 30.68 83 ASN A CA 1
ATOM 615 C C . ASN A 1 84 ? -3.555 53.516 58.641 1.00 30.00 83 ASN A C 1
ATOM 616 O O . ASN A 1 84 ? -3.732 52.355 59.031 1.00 30.79 83 ASN A O 1
ATOM 621 N N . GLU A 1 85 ? -4.257 54.079 57.672 1.00 35.32 84 GLU A N 1
ATOM 622 C CA . GLU A 1 85 ? -5.413 53.408 57.060 1.00 40.43 84 GLU A CA 1
ATOM 623 C C . GLU A 1 85 ? -4.890 52.506 55.962 1.00 38.60 84 GLU A C 1
ATOM 624 O O . GLU A 1 85 ? -4.209 52.958 55.063 1.00 43.79 84 GLU A O 1
ATOM 630 N N . VAL A 1 86 ? -5.201 51.230 56.039 1.00 36.00 85 VAL A N 1
ATOM 631 C CA . VAL A 1 86 ? -4.840 50.315 54.994 1.00 37.19 85 VAL A CA 1
ATOM 632 C C . VAL A 1 86 ? -6.088 49.550 54.574 1.00 37.15 85 VAL A C 1
ATOM 633 O O . VAL A 1 86 ? -7.119 49.637 55.223 1.00 43.15 85 VAL A O 1
ATOM 637 N N . SER A 1 87 ? -6.011 48.837 53.462 1.00 40.09 86 SER A N 1
ATOM 638 C CA . SER A 1 87 ? -7.200 48.255 52.849 1.00 39.12 86 SER A CA 1
ATOM 639 C C . SER A 1 87 ? -7.319 46.751 53.085 1.00 43.33 86 SER A C 1
ATOM 640 O O . SER A 1 87 ? -8.365 46.154 52.823 1.00 50.75 86 SER A O 1
ATOM 643 N N . CYS A 1 88 ? -6.244 46.130 53.552 1.00 39.59 87 CYS A N 1
ATOM 644 C CA . CYS A 1 88 ? -6.269 44.691 53.844 1.00 43.77 87 CYS A CA 1
ATOM 645 C C . CYS A 1 88 ? -5.114 44.330 54.781 1.00 41.97 87 CYS A C 1
ATOM 646 O O . CYS A 1 88 ? -4.146 45.082 54.890 1.00 40.75 87 CYS A O 1
ATOM 649 N N . PRO A 1 89 ? -5.162 43.133 55.369 1.00 41.61 88 PRO A N 1
ATOM 650 C CA . PRO A 1 89 ? -4.174 42.714 56.352 1.00 39.34 88 PRO A CA 1
ATOM 651 C C . PRO A 1 89 ? -2.772 42.605 55.791 1.00 39.73 88 PRO A C 1
ATOM 652 O O . PRO A 1 89 ? -1.820 42.883 56.497 1.00 38.86 88 PRO A O 1
ATOM 656 N N . GLU A 1 90 ? -2.635 42.171 54.547 1.00 38.73 89 GLU A N 1
ATOM 657 C CA . GLU A 1 90 ? -1.303 42.007 53.958 1.00 42.27 89 GLU A CA 1
ATOM 658 C C . GLU A 1 90 ? -0.645 43.364 53.775 1.00 36.21 89 GLU A C 1
ATOM 659 O O . GLU A 1 90 ? 0.570 43.505 53.942 1.00 35.95 89 GLU A O 1
ATOM 665 N N . GLU A 1 91 ? -1.443 44.362 53.412 1.00 34.72 90 GLU A N 1
ATOM 666 C CA . GLU A 1 91 ? -0.930 45.724 53.315 1.00 36.06 90 GLU A CA 1
ATOM 667 C C . GLU A 1 91 ? -0.498 46.203 54.693 1.00 34.89 90 GLU A C 1
ATOM 668 O O . GLU A 1 91 ? 0.584 46.751 54.844 1.00 35.21 90 GLU A O 1
ATOM 674 N N . GLY A 1 92 ? -1.314 45.923 55.704 1.00 29.15 91 GLY A N 1
ATOM 675 C CA . GLY A 1 92 ? -0.984 46.310 57.083 1.00 30.99 91 GLY A CA 1
ATOM 676 C C . GLY A 1 92 ? 0.301 45.684 57.581 1.00 30.02 91 GLY A C 1
ATOM 677 O O . GLY A 1 92 ? 1.093 46.337 58.255 1.00 28.48 91 GLY A O 1
ATOM 678 N N . GLN A 1 93 ? 0.469 44.397 57.315 1.00 31.77 92 GLN A N 1
ATOM 679 C CA . GLN A 1 93 ? 1.584 43.644 57.860 1.00 30.33 92 GLN A CA 1
ATOM 680 C C . GLN A 1 93 ? 2.898 44.150 57.253 1.00 32.19 92 GLN A C 1
ATOM 681 O O . GLN A 1 93 ? 3.934 44.221 57.921 1.00 34.67 92 GLN A O 1
ATOM 687 N N . LYS A 1 94 ? 2.852 44.397 55.954 1.00 34.79 93 LYS A N 1
ATOM 688 C CA . LYS A 1 94 ? 3.975 44.937 55.226 1.00 38.58 93 LYS A CA 1
ATOM 689 C C . LYS A 1 94 ? 4.371 46.300 55.756 1.00 33.98 93 LYS A C 1
ATOM 690 O O . LYS A 1 94 ? 5.537 46.605 55.900 1.00 34.21 93 LYS A O 1
ATOM 696 N N . LEU A 1 95 ? 3.388 47.158 55.944 1.00 29.57 94 LEU A N 1
ATOM 697 C CA . LEU A 1 95 ? 3.604 48.407 56.632 1.00 31.96 94 LEU A CA 1
ATOM 698 C C . LEU A 1 95 ? 4.205 48.196 58.031 1.00 32.36 94 LEU A C 1
ATOM 699 O O . LEU A 1 95 ? 5.198 48.867 58.395 1.00 29.86 94 LEU A O 1
ATOM 704 N N . ALA A 1 96 ? 3.626 47.272 58.812 1.00 24.35 95 ALA A N 1
ATOM 705 C CA . ALA A 1 96 ? 4.153 47.036 60.139 1.00 28.67 95 ALA A CA 1
ATOM 706 C C . ALA A 1 96 ? 5.674 46.736 60.054 1.00 31.09 95 ALA A C 1
ATOM 707 O O . ALA A 1 96 ? 6.416 47.178 60.908 1.00 27.92 95 ALA A O 1
ATOM 709 N N . ARG A 1 97 ? 6.094 45.973 59.043 1.00 30.30 96 ARG A N 1
ATOM 710 C CA . ARG A 1 97 ? 7.473 45.488 58.960 1.00 34.55 96 ARG A CA 1
ATOM 711 C C . ARG A 1 97 ? 8.397 46.617 58.512 1.00 33.50 96 ARG A C 1
ATOM 712 O O . ARG A 1 97 ? 9.491 46.730 59.007 1.00 37.12 96 ARG A O 1
ATOM 720 N N . LEU A 1 98 ? 7.868 47.520 57.697 1.00 37.33 97 LEU A N 1
ATOM 721 C CA . LEU A 1 98 ? 8.559 48.735 57.283 1.00 40.43 97 LEU A CA 1
ATOM 722 C C . LEU A 1 98 ? 8.813 49.659 58.476 1.00 40.95 97 LEU A C 1
ATOM 723 O O . LEU A 1 98 ? 9.964 50.017 58.752 1.00 33.20 97 LEU A O 1
ATOM 728 N N . LEU A 1 99 ? 7.771 49.887 59.272 1.00 32.31 98 LEU A N 1
ATOM 729 C CA . LEU A 1 99 ? 7.873 50.697 60.484 1.00 32.46 98 LEU A CA 1
ATOM 730 C C . LEU A 1 99 ? 8.821 50.097 61.518 1.00 30.72 98 LEU A C 1
ATOM 731 O O . LEU A 1 99 ? 9.538 50.829 62.160 1.00 30.01 98 LEU A O 1
ATOM 736 N N . LEU A 1 100 ? 8.752 48.794 61.779 1.00 29.05 99 LEU A N 1
ATOM 737 C CA . LEU A 1 100 ? 9.726 48.183 62.709 1.00 31.44 99 LEU A CA 1
ATOM 738 C C . LEU A 1 100 ? 11.172 48.449 62.241 1.00 30.34 99 LEU A C 1
ATOM 739 O O . LEU A 1 100 ? 12.044 48.697 63.066 1.00 34.97 99 LEU A O 1
ATOM 744 N N . GLU A 1 101 ? 11.416 48.375 60.936 1.00 29.76 100 GLU A N 1
ATOM 745 C CA . GLU A 1 101 ? 12.760 48.549 60.401 1.00 37.75 100 GLU A CA 1
ATOM 746 C C . GLU A 1 101 ? 13.270 49.965 60.545 1.00 36.35 100 GLU A C 1
ATOM 747 O O . GLU A 1 101 ? 14.355 50.193 61.072 1.00 38.57 100 GLU A O 1
ATOM 753 N N . LYS A 1 102 ? 12.430 50.907 60.177 1.00 38.80 101 LYS A N 1
ATOM 754 C CA . LYS A 1 102 ? 12.674 52.304 60.402 1.00 42.23 101 LYS A CA 1
ATOM 755 C C . LYS A 1 102 ? 12.896 52.636 61.884 1.00 42.85 101 LYS A C 1
ATOM 756 O O . LYS A 1 102 ? 13.743 53.453 62.214 1.00 41.78 101 LYS A O 1
ATOM 762 N N . GLU A 1 103 ? 12.209 51.965 62.796 1.00 37.61 102 GLU A N 1
ATOM 763 C CA . GLU A 1 103 ? 12.466 52.212 64.218 1.00 40.33 102 GLU A CA 1
ATOM 764 C C . GLU A 1 103 ? 13.822 51.679 64.698 1.00 38.83 102 GLU A C 1
ATOM 765 O O . GLU A 1 103 ? 14.210 51.962 65.809 1.00 44.47 102 GLU A O 1
ATOM 771 N N . GLY A 1 104 ? 14.418 50.742 63.974 1.00 41.74 103 GLY A N 1
ATOM 772 C CA . GLY A 1 104 ? 15.739 50.247 64.342 1.00 37.01 103 GLY A CA 1
ATOM 773 C C . GLY A 1 104 ? 15.866 48.744 64.473 1.00 39.82 103 GLY A C 1
ATOM 774 O O . GLY A 1 104 ? 16.951 48.227 64.742 1.00 39.81 103 GLY A O 1
ATOM 775 N N . VAL A 1 105 ? 14.770 48.012 64.312 1.00 36.13 104 VAL A N 1
ATOM 776 C CA . VAL A 1 105 ? 14.874 46.563 64.300 1.00 33.64 104 VAL A CA 1
ATOM 777 C C . VAL A 1 105 ? 15.366 46.088 62.959 1.00 32.98 104 VAL A C 1
ATOM 778 O O . VAL A 1 105 ? 14.760 46.383 61.928 1.00 30.45 104 VAL A O 1
ATOM 782 N N . SER A 1 106 ? 16.433 45.297 62.949 1.00 32.50 105 SER A N 1
ATOM 783 C CA . SER A 1 106 ? 17.003 44.901 61.654 1.00 37.03 105 SER A CA 1
ATOM 784 C C . SER A 1 106 ? 16.039 43.918 60.977 1.00 36.35 105 SER A C 1
ATOM 785 O O . SER A 1 106 ? 15.302 43.199 61.655 1.00 38.60 105 SER A O 1
ATOM 788 N N . ARG A 1 107 ? 16.089 43.889 59.646 1.00 34.43 106 ARG A N 1
ATOM 789 C CA . ARG A 1 107 ? 15.212 43.104 58.799 1.00 38.54 106 ARG A CA 1
ATOM 790 C C . ARG A 1 107 ? 15.262 41.614 59.062 1.00 40.98 106 ARG A C 1
ATOM 791 O O . ARG A 1 107 ? 14.212 40.947 59.095 1.00 33.32 106 ARG A O 1
ATOM 799 N N . ASP A 1 108 ? 16.457 41.097 59.318 1.00 33.35 107 ASP A N 1
ATOM 800 C CA . ASP A 1 108 ? 16.598 39.681 59.576 1.00 37.34 107 ASP A CA 1
ATOM 801 C C . ASP A 1 108 ? 15.987 39.296 60.923 1.00 35.23 107 ASP A C 1
ATOM 802 O O . ASP A 1 108 ? 15.373 38.227 61.038 1.00 34.80 107 ASP A O 1
ATOM 807 N N . VAL A 1 109 ? 16.080 40.176 61.922 1.00 32.93 108 VAL A N 1
ATOM 808 C CA . VAL A 1 109 ? 15.355 39.949 63.182 1.00 33.07 108 VAL A CA 1
ATOM 809 C C . VAL A 1 109 ? 13.822 39.969 62.996 1.00 33.03 108 VAL A C 1
ATOM 810 O O . VAL A 1 109 ? 13.089 39.104 63.534 1.00 31.40 108 VAL A O 1
ATOM 814 N N . ILE A 1 110 ? 13.350 40.890 62.176 1.00 30.28 109 ILE A N 1
ATOM 815 C CA . ILE A 1 110 ? 11.910 41.009 61.908 1.00 30.19 109 ILE A CA 1
ATOM 816 C C . ILE A 1 110 ? 11.426 39.715 61.250 1.00 34.03 109 ILE A C 1
ATOM 817 O O . ILE A 1 110 ? 10.404 39.159 61.642 1.00 36.79 109 ILE A O 1
ATOM 822 N N . GLU A 1 111 ? 12.168 39.215 60.262 1.00 36.89 110 GLU A N 1
ATOM 823 C CA . GLU A 1 111 ? 11.726 38.025 59.528 1.00 37.17 110 GLU A CA 1
ATOM 824 C C . GLU A 1 111 ? 11.727 36.810 60.449 1.00 35.65 110 GLU A C 1
ATOM 825 O O . GLU A 1 111 ? 10.824 35.961 60.420 1.00 33.17 110 GLU A O 1
ATOM 831 N N . LYS A 1 112 ? 12.741 36.717 61.289 1.00 34.25 111 LYS A N 1
ATOM 832 C CA . LYS A 1 112 ? 12.826 35.573 62.178 1.00 30.06 111 LYS A CA 1
ATOM 833 C C . LYS A 1 112 ? 11.620 35.593 63.117 1.00 29.60 111 LYS A C 1
ATOM 834 O O . LYS A 1 112 ? 11.106 34.531 63.503 1.00 31.30 111 LYS A O 1
ATOM 840 N N . ALA A 1 113 ? 11.257 36.783 63.588 1.00 28.28 112 ALA A N 1
ATOM 841 C CA . ALA A 1 113 ? 10.171 36.884 64.539 1.00 31.12 112 ALA A CA 1
ATOM 842 C C . ALA A 1 113 ? 8.868 36.511 63.846 1.00 29.52 112 ALA A C 1
ATOM 843 O O . ALA A 1 113 ? 8.049 35.782 64.403 1.00 36.04 112 ALA A O 1
ATOM 845 N N . TYR A 1 114 ? 8.699 36.970 62.612 1.00 33.21 113 TYR A N 1
ATOM 846 C CA . TYR A 1 114 ? 7.461 36.678 61.860 1.00 35.90 113 TYR A CA 1
ATOM 847 C C . TYR A 1 114 ? 7.254 35.208 61.563 1.00 38.08 113 TYR A C 1
ATOM 848 O O . TYR A 1 114 ? 6.131 34.720 61.662 1.00 35.51 113 TYR A O 1
ATOM 857 N N . GLU A 1 115 ? 8.345 34.470 61.389 1.00 33.93 114 GLU A N 1
ATOM 858 C CA . GLU A 1 115 ? 8.273 33.015 61.318 1.00 34.46 114 GLU A CA 1
ATOM 859 C C . GLU A 1 115 ? 7.744 32.366 62.587 1.00 35.10 114 GLU A C 1
ATOM 860 O O . GLU A 1 115 ? 7.191 31.290 62.526 1.00 36.54 114 GLU A O 1
ATOM 866 N N . GLN A 1 116 ? 7.942 32.997 63.731 1.00 32.60 115 GLN A N 1
ATOM 867 C CA . GLN A 1 116 ? 7.589 32.390 65.001 1.00 32.68 115 GLN A CA 1
ATOM 868 C C . GLN A 1 116 ? 6.245 32.862 65.562 1.00 34.75 115 GLN A C 1
ATOM 869 O O . GLN A 1 116 ? 5.634 32.196 66.381 1.00 33.29 115 GLN A O 1
ATOM 875 N N . ILE A 1 117 ? 5.700 33.898 64.954 1.00 34.71 116 ILE A N 1
ATOM 876 C CA . ILE A 1 117 ? 4.498 34.513 65.483 1.00 35.11 116 ILE A CA 1
ATOM 877 C C . ILE A 1 117 ? 3.304 33.557 65.554 1.00 31.35 116 ILE A C 1
ATOM 878 O O . ILE A 1 117 ? 2.805 33.352 66.641 1.00 29.22 116 ILE A O 1
ATOM 883 N N . PRO A 1 118 ? 3.105 32.727 64.521 1.00 35.57 117 PRO A N 1
ATOM 884 C CA . PRO A 1 118 ? 2.128 31.632 64.590 1.00 37.92 117 PRO A CA 1
ATOM 885 C C . PRO A 1 118 ? 2.266 30.703 65.772 1.00 38.10 117 PRO A C 1
ATOM 886 O O . PRO A 1 118 ? 1.272 30.418 66.444 1.00 37.95 117 PRO A O 1
ATOM 890 N N . GLU A 1 119 ? 3.486 30.307 66.119 1.00 41.97 118 GLU A N 1
ATOM 891 C CA . GLU A 1 119 ? 3.650 29.427 67.271 1.00 37.95 118 GLU A CA 1
ATOM 892 C C . GLU A 1 119 ? 3.365 30.167 68.599 1.00 34.86 118 GLU A C 1
ATOM 893 O O . GLU A 1 119 ? 3.223 29.548 69.641 1.00 33.87 118 GLU A O 1
ATOM 899 N N . TRP A 1 120 ? 3.358 31.494 68.591 1.00 32.41 119 TRP A N 1
ATOM 900 C CA . TRP A 1 120 ? 3.143 32.242 69.822 1.00 30.95 119 TRP A CA 1
ATOM 901 C C . TRP A 1 120 ? 1.670 32.672 69.966 1.00 32.58 119 TRP A C 1
ATOM 902 O O . TRP A 1 120 ? 1.361 33.493 70.810 1.00 29.20 119 TRP A O 1
ATOM 913 N N . SER A 1 121 ? 0.810 32.198 69.076 1.00 33.00 120 SER A N 1
ATOM 914 C CA . SER A 1 121 ? -0.623 32.532 69.115 1.00 42.31 120 SER A CA 1
ATOM 915 C C . SER A 1 121 ? -1.232 32.331 70.483 1.00 37.19 120 SER A C 1
ATOM 916 O O . SER A 1 121 ? -2.144 33.044 70.855 1.00 45.99 120 SER A O 1
ATOM 919 N N . ASP A 1 122 ? -0.828 31.274 71.171 1.00 33.17 121 ASP A N 1
ATOM 920 C CA . ASP A 1 122 ? -1.475 30.937 72.428 1.00 38.49 121 ASP A CA 1
ATOM 921 C C . ASP A 1 122 ? -0.868 31.578 73.663 1.00 33.07 121 ASP A C 1
ATOM 922 O O . ASP A 1 122 ? -1.366 31.394 74.764 1.00 30.12 121 ASP A O 1
ATOM 927 N N . VAL A 1 123 ? 0.185 32.362 73.478 1.00 32.69 122 VAL A N 1
ATOM 928 C CA . VAL A 1 123 ? 0.823 33.003 74.586 1.00 29.52 122 VAL A CA 1
ATOM 929 C C . VAL A 1 123 ? -0.092 34.094 75.124 1.00 31.51 122 VAL A C 1
ATOM 930 O O . VAL A 1 123 ? -0.681 34.828 74.365 1.00 33.24 122 VAL A O 1
ATOM 934 N N . ARG A 1 124 ? -0.271 34.092 76.439 1.00 34.70 123 ARG A N 1
ATOM 935 C CA . ARG A 1 124 ? -1.283 34.865 77.137 1.00 37.07 123 ARG A CA 1
ATOM 936 C C . ARG A 1 124 ? -0.818 36.274 77.492 1.00 35.08 123 ARG A C 1
ATOM 937 O O . ARG A 1 124 ? -1.620 37.166 77.798 1.00 29.88 123 ARG A O 1
ATOM 945 N N . GLY A 1 125 ? 0.498 36.466 77.479 1.00 33.80 124 GLY A N 1
ATOM 946 C CA . GLY A 1 125 ? 1.061 37.795 77.618 1.00 27.86 124 GLY A CA 1
ATOM 947 C C . GLY A 1 125 ? 1.868 38.090 76.381 1.00 29.65 124 GLY A C 1
ATOM 948 O O . GLY A 1 125 ? 1.410 37.850 75.252 1.00 27.88 124 GLY A O 1
ATOM 949 N N . ALA A 1 126 ? 3.060 38.649 76.600 1.00 24.62 125 ALA A N 1
ATOM 950 C CA . ALA A 1 126 ? 3.892 39.116 75.524 1.00 27.16 125 ALA A CA 1
ATOM 951 C C . ALA A 1 126 ? 5.134 38.248 75.447 1.00 26.97 125 ALA A C 1
ATOM 952 O O . ALA A 1 126 ? 5.549 37.652 76.438 1.00 23.78 125 ALA A O 1
ATOM 954 N N . VAL A 1 127 ? 5.658 38.157 74.239 1.00 25.29 126 VAL A N 1
ATOM 955 C CA . VAL A 1 127 ? 6.912 37.509 73.979 1.00 28.86 126 VAL A CA 1
ATOM 956 C C . VAL A 1 127 ? 7.987 38.566 73.938 1.00 30.17 126 VAL A C 1
ATOM 957 O O . VAL A 1 127 ? 7.775 39.632 73.375 1.00 32.12 126 VAL A O 1
ATOM 961 N N . LEU A 1 128 ? 9.161 38.239 74.470 1.00 32.18 127 LEU A N 1
ATOM 962 C CA . LEU A 1 128 ? 10.306 39.125 74.420 1.00 27.73 127 LEU A CA 1
ATOM 963 C C . LEU A 1 128 ? 11.340 38.569 73.455 1.00 36.41 127 LEU A C 1
ATOM 964 O O . LEU A 1 128 ? 11.785 37.423 73.605 1.00 36.20 127 LEU A O 1
ATOM 969 N N . PHE A 1 129 ? 11.720 39.386 72.470 1.00 31.33 128 PHE A N 1
ATOM 970 C CA . PHE A 1 129 ? 12.498 38.923 71.374 1.00 31.80 128 PHE A CA 1
ATOM 971 C C . PHE A 1 129 ? 13.817 39.714 71.334 1.00 34.38 128 PHE A C 1
ATOM 972 O O . PHE A 1 129 ? 13.845 40.929 71.142 1.00 37.51 128 PHE A O 1
ATOM 980 N N . ASP A 1 130 ? 14.918 39.018 71.508 1.00 34.29 129 ASP A N 1
ATOM 981 C CA . ASP A 1 130 ? 16.225 39.689 71.609 1.00 31.74 129 ASP A CA 1
ATOM 982 C C . ASP A 1 130 ? 16.740 40.020 70.229 1.00 31.41 129 ASP A C 1
ATOM 983 O O . ASP A 1 130 ? 16.943 39.119 69.439 1.00 37.46 129 ASP A O 1
ATOM 988 N N . ILE A 1 131 ? 17.024 41.295 69.952 1.00 30.08 130 ILE A N 1
ATOM 989 C CA . ILE A 1 131 ? 17.441 41.694 68.618 1.00 36.46 130 ILE A CA 1
ATOM 990 C C . ILE A 1 131 ? 18.936 41.391 68.400 1.00 37.29 130 ILE A C 1
ATOM 991 O O . ILE A 1 131 ? 19.415 41.485 67.306 1.00 37.80 130 ILE A O 1
ATOM 996 N N . HIS A 1 132 ? 19.632 40.954 69.423 1.00 36.04 131 HIS A N 1
ATOM 997 C CA . HIS A 1 132 ? 21.036 40.543 69.250 1.00 47.03 131 HIS A CA 1
ATOM 998 C C . HIS A 1 132 ? 21.175 39.079 68.841 1.00 44.39 131 HIS A C 1
ATOM 999 O O . HIS A 1 132 ? 21.941 38.749 67.957 1.00 50.53 131 HIS A O 1
ATOM 1006 N N . THR A 1 133 ? 20.449 38.201 69.506 1.00 46.07 132 THR A N 1
ATOM 1007 C CA . THR A 1 133 ? 20.523 36.779 69.220 1.00 41.59 132 THR A CA 1
ATOM 1008 C C . THR A 1 133 ? 19.530 36.399 68.147 1.00 44.95 132 THR A C 1
ATOM 1009 O O . THR A 1 133 ? 19.583 35.292 67.647 1.00 46.30 132 THR A O 1
ATOM 1013 N N . GLY A 1 134 ? 18.513 37.229 67.922 1.00 43.34 133 GLY A N 1
ATOM 1014 C CA . GLY A 1 134 ? 17.418 36.861 66.998 1.00 40.76 133 GLY A CA 1
ATOM 1015 C C . GLY A 1 134 ? 16.558 35.705 67.500 1.00 35.33 133 GLY A C 1
ATOM 1016 O O . GLY A 1 134 ? 15.983 34.976 66.712 1.00 38.26 133 GLY A O 1
ATOM 1017 N N . LYS A 1 135 ? 16.407 35.611 68.812 1.00 33.24 134 LYS A N 1
ATOM 1018 C CA . LYS A 1 135 ? 15.675 34.525 69.463 1.00 41.18 134 LYS A CA 1
ATOM 1019 C C . LYS A 1 135 ? 14.792 35.098 70.577 1.00 38.85 134 LYS A C 1
ATOM 1020 O O . LYS A 1 135 ? 15.132 36.107 71.180 1.00 40.10 134 LYS A O 1
ATOM 1026 N N . ARG A 1 136 ? 13.802 34.319 70.977 1.00 34.62 135 ARG A N 1
ATOM 1027 C CA . ARG A 1 136 ? 12.988 34.605 72.136 1.00 35.46 135 ARG A CA 1
ATOM 1028 C C . ARG A 1 136 ? 13.842 34.564 73.384 1.00 35.96 135 ARG A C 1
ATOM 1029 O O . ARG A 1 136 ? 14.683 33.708 73.547 1.00 40.93 135 ARG A O 1
ATOM 1037 N N . MET A 1 137 ? 13.570 35.469 74.295 1.00 32.79 136 MET A N 1
ATOM 1038 C CA . MET A 1 137 ? 14.501 35.796 75.350 1.00 39.29 136 MET A CA 1
ATOM 1039 C C . MET A 1 137 ? 13.884 35.407 76.693 1.00 34.10 136 MET A C 1
ATOM 1040 O O . MET A 1 137 ? 14.550 34.914 77.570 1.00 36.56 136 MET A O 1
ATOM 1045 N N . ASP A 1 138 ? 12.576 35.563 76.845 1.00 37.03 137 ASP A N 1
ATOM 1046 C CA . ASP A 1 138 ? 11.945 35.143 78.083 1.00 33.32 137 ASP A CA 1
ATOM 1047 C C . ASP A 1 138 ? 11.717 33.647 78.084 1.00 33.46 137 ASP A C 1
ATOM 1048 O O . ASP A 1 138 ? 11.548 33.018 77.032 1.00 34.57 137 ASP A O 1
ATOM 1053 N N . GLN A 1 139 ? 11.562 33.114 79.280 1.00 37.08 138 GLN A N 1
ATOM 1054 C CA . GLN A 1 139 ? 11.365 31.702 79.465 1.00 41.51 138 GLN A CA 1
ATOM 1055 C C . GLN A 1 139 ? 9.995 31.412 80.060 1.00 41.65 138 GLN A C 1
ATOM 1056 O O . GLN A 1 139 ? 9.789 30.359 80.632 1.00 44.73 138 GLN A O 1
ATOM 1062 N N . THR A 1 140 ? 9.005 32.234 79.738 1.00 39.45 139 THR A N 1
ATOM 1063 C CA . THR A 1 140 ? 7.658 32.023 80.283 1.00 39.83 139 THR A CA 1
ATOM 1064 C C . THR A 1 140 ? 6.761 31.104 79.453 1.00 39.80 139 THR A C 1
ATOM 1065 O O . THR A 1 140 ? 5.610 30.917 79.799 1.00 41.34 139 THR A O 1
ATOM 1069 N N . LYS A 1 141 ? 7.214 30.685 78.278 1.00 41.38 140 LYS A N 1
ATOM 1070 C CA . LYS A 1 141 ? 6.428 29.781 77.448 1.00 41.96 140 LYS A CA 1
ATOM 1071 C C . LYS A 1 141 ? 5.021 30.336 77.186 1.00 42.14 140 LYS A C 1
ATOM 1072 O O . LYS A 1 141 ? 4.904 31.464 76.713 1.00 42.22 140 LYS A O 1
ATOM 1078 N N . GLU A 1 142 ? 3.960 29.553 77.436 1.00 38.87 141 GLU A N 1
ATOM 1079 C CA . GLU A 1 142 ? 2.602 29.964 77.033 1.00 37.98 141 GLU A CA 1
ATOM 1080 C C . GLU A 1 142 ? 2.095 31.070 77.917 1.00 38.41 141 GLU A C 1
ATOM 1081 O O . GLU A 1 142 ? 1.000 31.603 77.697 1.00 35.48 141 GLU A O 1
ATOM 1087 N N . LYS A 1 143 ? 2.778 31.299 79.027 1.00 39.61 142 LYS A N 1
ATOM 1088 C CA . LYS A 1 143 ? 2.243 32.243 79.977 1.00 41.60 142 LYS A CA 1
ATOM 1089 C C . LYS A 1 143 ? 2.549 33.656 79.446 1.00 40.18 142 LYS A C 1
ATOM 1090 O O . LYS A 1 143 ? 1.667 34.489 79.326 1.00 36.70 142 LYS A O 1
ATOM 1096 N N . GLY A 1 144 ? 3.742 33.824 78.902 1.00 31.20 143 GLY A N 1
ATOM 1097 C CA . GLY A 1 144 ? 4.172 35.097 78.407 1.00 34.31 143 GLY A CA 1
ATOM 1098 C C . GLY A 1 144 ? 4.441 36.053 79.536 1.00 33.41 143 GLY A C 1
ATOM 1099 O O . GLY A 1 144 ? 4.387 35.675 80.692 1.00 32.88 143 GLY A O 1
ATOM 1100 N N . VAL A 1 145 ? 4.885 37.255 79.192 1.00 31.90 144 VAL A N 1
ATOM 1101 C CA . VAL A 1 145 ? 5.173 38.255 80.189 1.00 31.33 144 VAL A CA 1
ATOM 1102 C C . VAL A 1 145 ? 3.990 39.184 80.203 1.00 27.85 144 VAL A C 1
ATOM 1103 O O . VAL A 1 145 ? 3.607 39.716 79.166 1.00 30.87 144 VAL A O 1
ATOM 1107 N N . ARG A 1 146 ? 3.420 39.404 81.377 1.00 33.46 145 ARG A N 1
ATOM 1108 C CA . ARG A 1 146 ? 2.162 40.142 81.474 1.00 32.42 145 ARG A CA 1
ATOM 1109 C C . ARG A 1 146 ? 2.425 41.505 82.092 1.00 30.81 145 ARG A C 1
ATOM 1110 O O . ARG A 1 146 ? 2.741 41.614 83.243 1.00 34.56 145 ARG A O 1
ATOM 1118 N N . VAL A 1 147 ? 2.347 42.541 81.284 1.00 30.81 146 VAL A N 1
ATOM 1119 C CA . VAL A 1 147 ? 2.553 43.891 81.755 1.00 31.81 146 VAL A CA 1
ATOM 1120 C C . VAL A 1 147 ? 1.392 44.295 82.652 1.00 33.78 146 VAL A C 1
ATOM 1121 O O . VAL A 1 147 ? 0.226 44.037 82.340 1.00 29.94 146 VAL A O 1
ATOM 1125 N N . SER A 1 148 ? 1.729 44.820 83.815 1.00 29.15 147 SER A N 1
ATOM 1126 C CA . SER A 1 148 ? 0.748 45.090 84.809 1.00 31.88 147 SER A CA 1
ATOM 1127 C C . SER A 1 148 ? 0.973 46.483 85.431 1.00 33.09 147 SER A C 1
ATOM 1128 O O . SER A 1 148 ? 2.005 47.114 85.203 1.00 27.40 147 SER A O 1
ATOM 1131 N N . ARG A 1 149 ? 0.013 46.937 86.235 1.00 31.74 148 ARG A N 1
ATOM 1132 C CA . ARG A 1 149 ? 0.165 48.131 87.061 1.00 31.96 148 ARG A CA 1
ATOM 1133 C C . ARG A 1 149 ? 0.323 49.356 86.216 1.00 31.18 148 ARG A C 1
ATOM 1134 O O . ARG A 1 149 ? 1.187 50.211 86.486 1.00 30.99 148 ARG A O 1
ATOM 1142 N N . MET A 1 150 ? -0.454 49.409 85.139 1.00 28.82 149 MET A N 1
ATOM 1143 C CA . MET A 1 150 ? -0.575 50.631 84.364 1.00 30.28 149 MET A CA 1
ATOM 1144 C C . MET A 1 150 ? -2.052 50.931 84.145 1.00 27.22 149 MET A C 1
ATOM 1145 O O . MET A 1 150 ? -2.877 50.018 84.158 1.00 28.95 149 MET A O 1
ATOM 1150 N N . ASP A 1 151 ? -2.389 52.198 83.963 1.00 29.63 150 ASP A N 1
ATOM 1151 C CA . ASP A 1 151 ? -3.803 52.591 83.728 1.00 26.69 150 ASP A CA 1
ATOM 1152 C C . ASP A 1 151 ? -3.825 54.041 83.305 1.00 30.15 150 ASP A C 1
ATOM 1153 O O . ASP A 1 151 ? -2.773 54.712 83.296 1.00 27.01 150 ASP A O 1
ATOM 1158 N N . TRP A 1 152 ? -5.021 54.525 82.959 1.00 25.40 151 TRP A N 1
ATOM 1159 C CA . TRP A 1 152 ? -5.202 55.822 82.367 1.00 25.23 151 TRP A CA 1
ATOM 1160 C C . TRP A 1 152 ? -6.588 56.274 82.810 1.00 32.73 151 TRP A C 1
ATOM 1161 O O . TRP A 1 152 ? -7.559 55.741 82.327 1.00 28.76 151 TRP A O 1
ATOM 1172 N N . PRO A 1 153 ? -6.659 57.139 83.822 1.00 33.76 152 PRO A N 1
ATOM 1173 C CA . PRO A 1 153 ? -7.932 57.687 84.281 1.00 34.90 152 PRO A CA 1
ATOM 1174 C C . PRO A 1 153 ? -8.848 58.108 83.138 1.00 37.82 152 PRO A C 1
ATOM 1175 O O . PRO A 1 153 ? -8.465 58.905 82.235 1.00 31.15 152 PRO A O 1
ATOM 1179 N N . ASP A 1 154 ? -10.029 57.493 83.121 1.00 29.57 153 ASP A N 1
ATOM 1180 C CA . ASP A 1 154 ? -10.937 57.698 82.023 1.00 33.97 153 ASP A CA 1
ATOM 1181 C C . ASP A 1 154 ? -11.119 59.154 81.577 1.00 26.48 153 ASP A C 1
ATOM 1182 O O . ASP A 1 154 ? -11.253 59.450 80.394 1.00 31.13 153 ASP A O 1
ATOM 1187 N N . ALA A 1 155 ? -11.263 60.046 82.520 1.00 28.32 154 ALA A N 1
ATOM 1188 C CA . ALA A 1 155 ? -11.641 61.427 82.183 1.00 33.15 154 ALA A CA 1
ATOM 1189 C C . ALA A 1 155 ? -10.550 62.081 81.340 1.00 30.39 154 ALA A C 1
ATOM 1190 O O . ALA A 1 155 ? -10.804 62.721 80.305 1.00 30.61 154 ALA A O 1
ATOM 1192 N N . ASN A 1 156 ? -9.306 61.756 81.674 1.00 32.56 155 ASN A N 1
ATOM 1193 C CA . ASN A 1 156 ? -8.177 62.306 80.923 1.00 27.41 155 ASN A CA 1
ATOM 1194 C C . ASN A 1 156 ? -8.076 61.605 79.571 1.00 23.75 155 ASN A C 1
ATOM 1195 O O . ASN A 1 156 ? -7.979 62.241 78.541 1.00 27.04 155 ASN A O 1
ATOM 1200 N N . PHE A 1 157 ? -8.344 60.311 79.537 1.00 27.80 156 PHE A N 1
ATOM 1201 C CA . PHE A 1 157 ? -8.398 59.609 78.259 1.00 26.89 156 PHE A CA 1
ATOM 1202 C C . PHE A 1 157 ? -9.455 60.136 77.303 1.00 27.56 156 PHE A C 1
ATOM 1203 O O . PHE A 1 157 ? -9.190 60.332 76.110 1.00 27.46 156 PHE A O 1
ATOM 1211 N N . GLU A 1 158 ? -10.661 60.390 77.800 1.00 32.00 157 GLU A N 1
ATOM 1212 C CA . GLU A 1 158 ? -11.711 60.910 76.913 1.00 33.48 157 GLU A CA 1
ATOM 1213 C C . GLU A 1 158 ? -11.319 62.256 76.312 1.00 30.65 157 GLU A C 1
ATOM 1214 O O . GLU A 1 158 ? -11.501 62.506 75.105 1.00 29.73 157 GLU A O 1
ATOM 1220 N N . LYS A 1 159 ? -10.704 63.097 77.121 1.00 32.81 158 LYS A N 1
ATOM 1221 C CA . LYS A 1 159 ? -10.195 64.366 76.617 1.00 38.24 158 LYS A CA 1
ATOM 1222 C C . LYS A 1 159 ? -9.127 64.160 75.558 1.00 38.96 158 LYS A C 1
ATOM 1223 O O . LYS A 1 159 ? -9.225 64.699 74.449 1.00 34.42 158 LYS A O 1
ATOM 1229 N N . TRP A 1 160 ? -8.199 63.241 75.825 1.00 34.92 159 TRP A N 1
ATOM 1230 C CA . TRP A 1 160 ? -7.184 62.923 74.826 1.00 32.63 159 TRP A CA 1
ATOM 1231 C C . TRP A 1 160 ? -7.784 62.416 73.509 1.00 31.03 159 TRP A C 1
ATOM 1232 O O . TRP A 1 160 ? -7.395 62.824 72.415 1.00 30.14 159 TRP A O 1
ATOM 1243 N N . ALA A 1 161 ? -8.782 61.556 73.591 1.00 31.82 160 ALA A N 1
ATOM 1244 C CA . ALA A 1 161 ? -9.317 60.990 72.376 1.00 30.39 160 ALA A CA 1
ATOM 1245 C C . ALA A 1 161 ? -10.053 62.032 71.540 1.00 30.74 160 ALA A C 1
ATOM 1246 O O . ALA A 1 161 ? -9.959 62.057 70.317 1.00 30.01 160 ALA A O 1
ATOM 1248 N N . LEU A 1 162 ? -10.699 62.958 72.214 1.00 33.81 161 LEU A N 1
ATOM 1249 C CA . LEU A 1 162 ? -11.371 64.064 71.525 1.00 41.08 161 LEU A CA 1
ATOM 1250 C C . LEU A 1 162 ? -10.349 64.883 70.764 1.00 38.86 161 LEU A C 1
ATOM 1251 O O . LEU A 1 162 ? -10.438 65.020 69.550 1.00 41.57 161 LEU A O 1
ATOM 1256 N N . HIS A 1 163 ? -9.318 65.344 71.459 1.00 42.36 162 HIS A N 1
ATOM 1257 C CA . HIS A 1 163 ? -8.265 66.094 70.785 1.00 48.80 162 HIS A CA 1
ATOM 1258 C C . HIS A 1 163 ? -7.640 65.306 69.635 1.00 47.37 162 HIS A C 1
ATOM 1259 O O . HIS A 1 163 ? -7.160 65.901 68.680 1.00 50.75 162 HIS A O 1
ATOM 1266 N N . SER A 1 164 ? -7.519 63.993 69.773 1.00 42.73 163 SER A N 1
ATOM 1267 C CA . SER A 1 164 ? -6.703 63.229 68.825 1.00 45.60 163 SER A CA 1
ATOM 1268 C C . SER A 1 164 ? -7.494 62.774 67.619 1.00 44.97 163 SER A C 1
ATOM 1269 O O . SER A 1 164 ? -6.934 62.148 66.723 1.00 44.67 163 SER A O 1
ATOM 1272 N N . HIS A 1 165 ? -8.812 62.992 67.646 1.00 47.15 164 HIS A N 1
ATOM 1273 C CA . HIS A 1 165 ? -9.705 62.487 66.605 1.00 47.65 164 HIS A CA 1
ATOM 1274 C C . HIS A 1 165 ? -9.601 60.989 66.492 1.00 42.90 164 HIS A C 1
ATOM 1275 O O . HIS A 1 165 ? -9.657 60.428 65.410 1.00 47.38 164 HIS A O 1
ATOM 1282 N N . VAL A 1 166 ? -9.519 60.350 67.640 1.00 46.64 165 VAL A N 1
ATOM 1283 C CA . VAL A 1 166 ? -9.546 58.896 67.752 1.00 47.83 165 VAL A CA 1
ATOM 1284 C C . VAL A 1 166 ? -10.731 58.546 68.634 1.00 45.33 165 VAL A C 1
ATOM 1285 O O . VAL A 1 166 ? -11.014 59.281 69.593 1.00 44.94 165 VAL A O 1
ATOM 1289 N N . PRO A 1 167 ? -11.438 57.451 68.316 1.00 43.26 166 PRO A N 1
ATOM 1290 C CA . PRO A 1 167 ? -12.628 57.099 69.098 1.00 41.48 166 PRO A CA 1
ATOM 1291 C C . PRO A 1 167 ? -12.254 56.715 70.520 1.00 39.91 166 PRO A C 1
ATOM 1292 O O . PRO A 1 167 ? -11.212 56.107 70.739 1.00 44.16 166 PRO A O 1
ATOM 1296 N N . ALA A 1 168 ? -13.107 57.045 71.473 1.00 38.20 167 ALA A N 1
ATOM 1297 C CA . ALA A 1 168 ? -12.830 56.846 72.885 1.00 38.84 167 ALA A CA 1
ATOM 1298 C C . ALA A 1 168 ? -13.114 55.413 73.344 1.00 38.58 167 ALA A C 1
ATOM 1299 O O . ALA A 1 168 ? -13.814 55.198 74.315 1.00 42.00 167 ALA A O 1
ATOM 1301 N N . HIS A 1 169 ? -12.512 54.438 72.688 1.00 36.93 168 HIS A N 1
ATOM 1302 C CA . HIS A 1 169 ? -12.760 53.039 73.014 1.00 36.62 168 HIS A CA 1
ATOM 1303 C C . HIS A 1 169 ? -11.824 52.520 74.073 1.00 37.98 168 HIS A C 1
ATOM 1304 O O . HIS A 1 169 ? -10.611 52.860 74.100 1.00 32.65 168 HIS A O 1
ATOM 1311 N N . SER A 1 170 ? -12.365 51.660 74.927 1.00 33.40 169 SER A N 1
ATOM 1312 C CA . SER A 1 170 ? -11.588 51.045 75.980 1.00 39.19 169 SER A CA 1
ATOM 1313 C C . SER A 1 170 ? -10.356 50.295 75.462 1.00 38.30 169 SER A C 1
ATOM 1314 O O . SER A 1 170 ? -9.353 50.223 76.156 1.00 33.06 169 SER A O 1
ATOM 1317 N N . ARG A 1 171 ? -10.534 49.561 74.368 1.00 34.94 170 ARG A N 1
ATOM 1318 C CA . ARG A 1 171 ? -9.433 48.842 73.743 1.00 39.04 170 ARG A CA 1
ATOM 1319 C C . ARG A 1 171 ? -8.230 49.788 73.556 1.00 36.25 170 ARG A C 1
ATOM 1320 O O . ARG A 1 171 ? -7.063 49.365 73.693 1.00 35.18 170 ARG A O 1
ATOM 1328 N N . ILE A 1 172 ? -8.508 50.998 73.074 1.00 33.31 171 ILE A N 1
ATOM 1329 C CA . ILE A 1 172 ? -7.422 51.914 72.688 1.00 33.65 171 ILE A CA 1
ATOM 1330 C C . ILE A 1 172 ? -6.779 52.487 73.939 1.00 33.35 171 ILE A C 1
ATOM 1331 O O . ILE A 1 172 ? -5.537 52.493 74.085 1.00 29.77 171 ILE A O 1
ATOM 1336 N N . LYS A 1 173 ? -7.616 52.801 74.915 1.00 29.86 172 LYS A N 1
ATOM 1337 C CA . LYS A 1 173 ? -7.100 53.234 76.215 1.00 30.50 172 LYS A CA 1
ATOM 1338 C C . LYS A 1 173 ? -6.147 52.210 76.846 1.00 32.61 172 LYS A C 1
ATOM 1339 O O . LYS A 1 173 ? -5.048 52.549 77.279 1.00 32.97 172 LYS A O 1
ATOM 1345 N N . GLU A 1 174 ? -6.555 50.950 76.822 1.00 28.91 173 GLU A N 1
ATOM 1346 C CA . GLU A 1 174 ? -5.756 49.886 77.374 1.00 29.75 173 GLU A CA 1
ATOM 1347 C C . GLU A 1 174 ? -4.478 49.662 76.584 1.00 27.79 173 GLU A C 1
ATOM 1348 O O . GLU A 1 174 ? -3.408 49.629 77.156 1.00 26.64 173 GLU A O 1
ATOM 1354 N N . ALA A 1 175 ? -4.581 49.632 75.263 1.00 26.50 174 ALA A N 1
ATOM 1355 C CA . ALA A 1 175 ? -3.449 49.336 74.450 1.00 26.00 174 ALA A CA 1
ATOM 1356 C C . ALA A 1 175 ? -2.435 50.461 74.541 1.00 28.16 174 ALA A C 1
ATOM 1357 O O . ALA A 1 175 ? -1.222 50.217 74.563 1.00 27.91 174 ALA A O 1
ATOM 1359 N N . LEU A 1 176 ? -2.918 51.698 74.447 1.00 27.69 175 LEU A N 1
ATOM 1360 C CA . LEU A 1 176 ? -2.014 52.843 74.461 1.00 30.93 175 LEU A CA 1
ATOM 1361 C C . LEU A 1 176 ? -1.360 53.000 75.839 1.00 31.48 175 LEU A C 1
ATOM 1362 O O . LEU A 1 176 ? -0.185 53.410 75.948 1.00 28.83 175 LEU A O 1
ATOM 1367 N N . ALA A 1 177 ? -2.087 52.672 76.903 1.00 28.08 176 ALA A N 1
ATOM 1368 C CA . ALA A 1 177 ? -1.469 52.703 78.225 1.00 27.46 176 ALA A CA 1
ATOM 1369 C C . ALA A 1 177 ? -0.337 51.692 78.311 1.00 33.01 176 ALA A C 1
ATOM 1370 O O . ALA A 1 177 ? 0.765 52.006 78.846 1.00 25.82 176 ALA A O 1
ATOM 1372 N N . LEU A 1 178 ? -0.624 50.469 77.845 1.00 27.14 177 LEU A N 1
ATOM 1373 C CA . LEU A 1 178 ? 0.392 49.426 77.805 1.00 27.68 177 LEU A CA 1
ATOM 1374 C C . LEU A 1 178 ? 1.601 49.834 76.979 1.00 28.41 177 LEU A C 1
ATOM 1375 O O . LEU A 1 178 ? 2.741 49.691 77.416 1.00 24.52 177 LEU A O 1
ATOM 1380 N N . ALA A 1 179 ? 1.336 50.241 75.738 1.00 26.28 178 ALA A N 1
ATOM 1381 C CA . ALA A 1 179 ? 2.371 50.568 74.833 1.00 27.75 178 ALA A CA 1
ATOM 1382 C C . ALA A 1 179 ? 3.226 51.703 75.344 1.00 30.77 178 ALA A C 1
ATOM 1383 O O . ALA A 1 179 ? 4.424 51.691 75.121 1.00 28.72 178 ALA A O 1
ATOM 1385 N N . SER A 1 180 ? 2.606 52.703 75.962 1.00 26.59 179 SER A N 1
ATOM 1386 C CA . SER A 1 180 ? 3.372 53.788 76.546 1.00 30.90 179 SER A CA 1
ATOM 1387 C C . SER A 1 180 ? 4.280 53.342 77.700 1.00 31.09 179 SER A C 1
ATOM 1388 O O . SER A 1 180 ? 5.446 53.750 77.803 1.00 29.66 179 SER A O 1
ATOM 1391 N N . LYS A 1 181 ? 3.748 52.530 78.596 1.00 26.27 180 LYS A N 1
ATOM 1392 C CA . LYS A 1 181 ? 4.592 51.991 79.643 1.00 30.30 180 LYS A CA 1
ATOM 1393 C C . LYS A 1 181 ? 5.744 51.183 79.058 1.00 32.57 180 LYS A C 1
ATOM 1394 O O . LYS A 1 181 ? 6.902 51.375 79.437 1.00 29.53 180 LYS A O 1
ATOM 1400 N N . VAL A 1 182 ? 5.427 50.315 78.098 1.00 33.04 181 VAL A N 1
ATOM 1401 C CA . VAL A 1 182 ? 6.413 49.424 77.551 1.00 33.17 181 VAL A CA 1
ATOM 1402 C C . VAL A 1 182 ? 7.490 50.219 76.809 1.00 34.39 181 VAL A C 1
ATOM 1403 O O . VAL A 1 182 ? 8.674 49.949 76.953 1.00 33.09 181 VAL A O 1
ATOM 1407 N N . SER A 1 183 ? 7.073 51.192 76.011 1.00 31.28 182 SER A N 1
ATOM 1408 C CA . SER A 1 183 ? 8.014 51.921 75.171 1.00 33.96 182 SER A CA 1
ATOM 1409 C C . SER A 1 183 ? 9.018 52.754 75.973 1.00 34.90 182 SER A C 1
ATOM 1410 O O . SER A 1 183 ? 10.106 53.068 75.489 1.00 36.36 182 SER A O 1
ATOM 1413 N N . ARG A 1 184 ? 8.566 53.231 77.126 1.00 35.01 183 ARG A N 1
ATOM 1414 C CA . ARG A 1 184 ? 9.402 53.960 78.065 1.00 41.22 183 ARG A CA 1
ATOM 1415 C C . ARG A 1 184 ? 10.622 53.124 78.511 1.00 37.92 183 ARG A C 1
ATOM 1416 O O . ARG A 1 184 ? 11.666 53.650 78.861 1.00 35.14 183 ARG A O 1
ATOM 1424 N N . HIS A 1 185 ? 10.451 51.823 78.620 1.00 33.30 184 HIS A N 1
ATOM 1425 C CA . HIS A 1 185 ? 11.539 51.006 79.107 1.00 34.15 184 HIS A CA 1
ATOM 1426 C C . HIS A 1 185 ? 12.789 51.113 78.240 1.00 30.49 184 HIS A C 1
ATOM 1427 O O . HIS A 1 185 ? 12.745 50.912 77.050 1.00 30.77 184 HIS A O 1
ATOM 1434 N N . PRO A 1 186 ? 13.918 51.477 78.841 1.00 30.39 185 PRO A N 1
ATOM 1435 C CA . PRO A 1 186 ? 15.089 51.721 77.962 1.00 33.05 185 PRO A CA 1
ATOM 1436 C C . PRO A 1 186 ? 15.558 50.521 77.117 1.00 29.74 185 PRO A C 1
ATOM 1437 O O . PRO A 1 186 ? 16.086 50.716 76.037 1.00 31.22 185 PRO A O 1
ATOM 1441 N N . ALA A 1 187 ? 15.207 49.298 77.475 1.00 33.34 186 ALA A N 1
ATOM 1442 C CA . ALA A 1 187 ? 15.645 48.159 76.642 1.00 35.52 186 ALA A CA 1
ATOM 1443 C C . ALA A 1 187 ? 14.703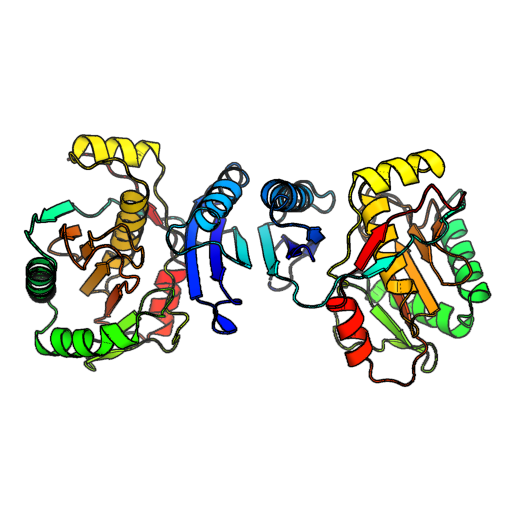 47.812 75.472 1.00 39.16 186 ALA A C 1
ATOM 1444 O O . ALA A 1 187 ? 15.078 47.058 74.555 1.00 33.57 186 ALA A O 1
ATOM 1446 N N . VAL A 1 188 ? 13.494 48.381 75.464 1.00 30.96 187 VAL A N 1
ATOM 1447 C CA . VAL A 1 188 ? 12.546 48.067 74.409 1.00 25.87 187 VAL A CA 1
ATOM 1448 C C . VAL A 1 188 ? 12.664 48.972 73.204 1.00 25.18 187 VAL A C 1
ATOM 1449 O O . VAL A 1 188 ? 12.383 50.185 73.270 1.00 30.74 187 VAL A O 1
ATOM 1453 N N . VAL A 1 189 ? 12.942 48.379 72.052 1.00 22.91 188 VAL A N 1
ATOM 1454 C CA . VAL A 1 189 ? 13.131 49.131 70.823 1.00 26.53 188 VAL A CA 1
ATOM 1455 C C . VAL A 1 189 ? 11.783 49.279 70.101 1.00 24.04 188 VAL A C 1
ATOM 1456 O O . VAL A 1 189 ? 11.531 50.253 69.432 1.00 26.85 188 VAL A O 1
ATOM 1460 N N . ALA A 1 190 ? 10.961 48.255 70.162 1.00 26.28 189 ALA A N 1
ATOM 1461 C CA . ALA A 1 190 ? 9.694 48.294 69.442 1.00 23.54 189 ALA A CA 1
ATOM 1462 C C . ALA A 1 190 ? 8.744 47.200 69.878 1.00 27.23 189 ALA A C 1
ATOM 1463 O O . ALA A 1 190 ? 9.154 46.178 70.462 1.00 24.69 189 ALA A O 1
ATOM 1465 N N . GLU A 1 191 ? 7.445 47.452 69.642 1.00 28.98 190 GLU A N 1
ATOM 1466 C CA . GLU A 1 191 ? 6.388 46.515 70.018 1.00 27.47 190 GLU A CA 1
ATOM 1467 C C . GLU A 1 191 ? 5.518 46.285 68.779 1.00 26.79 190 GLU A C 1
ATOM 1468 O O . GLU A 1 191 ? 5.348 47.175 67.966 1.00 26.96 190 GLU A O 1
ATOM 1474 N N . LEU A 1 192 ? 5.177 45.025 68.534 1.00 24.39 191 LEU A N 1
ATOM 1475 C CA . LEU A 1 192 ? 4.247 44.670 67.504 1.00 26.41 191 LEU A CA 1
ATOM 1476 C C . LEU A 1 192 ? 3.044 44.001 68.155 1.00 27.21 191 LEU A C 1
ATOM 1477 O O . LEU A 1 192 ? 3.199 43.102 68.980 1.00 29.22 191 LEU A O 1
ATOM 1482 N N . CYS A 1 193 ? 1.846 44.425 67.763 1.00 27.97 192 CYS A N 1
ATOM 1483 C CA . CYS A 1 193 ? 0.642 43.981 68.427 1.00 29.11 192 CYS A CA 1
ATOM 1484 C C . CYS A 1 193 ? -0.533 43.862 67.466 1.00 26.81 192 CYS A C 1
ATOM 1485 O O . CYS A 1 193 ? -0.748 44.733 66.614 1.00 26.78 192 CYS A O 1
ATOM 1488 N N . TRP A 1 194 ? -1.282 42.770 67.580 1.00 29.28 193 TRP A N 1
ATOM 1489 C CA . TRP A 1 194 ? -2.691 42.787 67.148 1.00 29.70 193 TRP A CA 1
ATOM 1490 C C . TRP A 1 194 ? -3.514 41.830 67.983 1.00 29.49 193 TRP A C 1
ATOM 1491 O O . TRP A 1 194 ? -2.982 41.084 68.801 1.00 25.38 193 TRP A O 1
ATOM 1502 N N . SER A 1 195 ? -4.831 41.999 67.905 1.00 30.38 194 SER A N 1
ATOM 1503 C CA . SER A 1 195 ? -5.734 41.410 68.839 1.00 28.59 194 SER A CA 1
ATOM 1504 C C . SER A 1 195 ? -5.875 39.922 68.588 1.00 26.70 194 SER A C 1
ATOM 1505 O O . SER A 1 195 ? -5.905 39.482 67.441 1.00 27.19 194 SER A O 1
ATOM 1508 N N . ASP A 1 196 ? -6.134 39.167 69.643 1.00 26.85 195 ASP A N 1
ATOM 1509 C CA . ASP A 1 196 ? -6.615 37.792 69.495 1.00 30.57 195 ASP A CA 1
ATOM 1510 C C . ASP A 1 196 ? -8.174 37.735 69.539 1.00 27.57 195 ASP A C 1
ATOM 1511 O O . ASP A 1 196 ? -8.740 36.650 69.510 1.00 30.25 195 ASP A O 1
ATOM 1516 N N . ASP A 1 197 ? -8.841 38.873 69.449 1.00 26.78 196 ASP A N 1
ATOM 1517 C CA . ASP A 1 197 ? -10.332 38.872 69.329 1.00 33.37 196 ASP A CA 1
ATOM 1518 C C . ASP A 1 197 ? -10.781 38.630 67.864 1.00 36.94 196 ASP A C 1
ATOM 1519 O O . ASP A 1 197 ? -10.273 39.269 66.948 1.00 33.48 196 ASP A O 1
ATOM 1524 N N . PRO A 1 198 ? -11.865 37.853 67.656 1.00 41.90 197 PRO A N 1
ATOM 1525 C CA . PRO A 1 198 ? -12.286 37.602 66.279 1.00 39.19 197 PRO A CA 1
ATOM 1526 C C . PRO A 1 198 ? -12.907 38.827 65.615 1.00 34.96 197 PRO A C 1
ATOM 1527 O O . PRO A 1 198 ? -13.019 38.888 64.399 1.00 37.21 197 PRO A O 1
ATOM 1531 N N . ASP A 1 199 ? -13.218 39.842 66.389 1.00 35.61 198 ASP A N 1
ATOM 1532 C CA . ASP A 1 199 ? -14.071 40.911 65.881 1.00 39.10 198 ASP A CA 1
ATOM 1533 C C . ASP A 1 199 ? -13.335 42.239 65.974 1.00 40.52 198 ASP A C 1
ATOM 1534 O O . ASP A 1 199 ? -13.959 43.294 65.898 1.00 37.17 198 ASP A O 1
ATOM 1539 N N . TYR A 1 200 ? -12.000 42.188 65.991 1.00 32.93 199 TYR A N 1
ATOM 1540 C CA . TYR A 1 200 ? -11.212 43.427 65.980 1.00 33.57 199 TYR A CA 1
ATOM 1541 C C . TYR A 1 200 ? -9.873 43.249 65.284 1.00 34.38 199 TYR A C 1
ATOM 1542 O O . TYR A 1 200 ? -9.045 42.421 65.709 1.00 32.74 199 TYR A O 1
ATOM 1551 N N . ILE A 1 201 ? -9.717 43.923 64.144 1.00 32.63 200 ILE A N 1
ATOM 1552 C CA . ILE A 1 201 ? -8.603 43.648 63.236 1.00 35.76 200 ILE A CA 1
ATOM 1553 C C . ILE A 1 201 ? -7.531 44.736 63.201 1.00 34.52 200 ILE A C 1
ATOM 1554 O O . ILE A 1 201 ? -6.507 44.595 62.523 1.00 34.51 200 ILE A O 1
ATOM 1559 N N . THR A 1 202 ? -7.773 45.826 63.919 1.00 38.35 201 THR A N 1
ATOM 1560 C CA . THR A 1 202 ? -6.753 46.867 64.090 1.00 33.88 201 THR A CA 1
ATOM 1561 C C . THR A 1 202 ? -5.679 46.460 65.057 1.00 31.87 201 THR A C 1
ATOM 1562 O O . THR A 1 202 ? -5.941 45.734 66.022 1.00 30.88 201 THR A O 1
ATOM 1566 N N . GLY A 1 203 ? -4.429 46.745 64.675 1.00 29.33 202 GLY A N 1
ATOM 1567 C CA . GLY A 1 203 ? -3.296 46.526 65.561 1.00 25.54 202 GLY A CA 1
ATOM 1568 C C . GLY A 1 203 ? -2.372 47.722 65.516 1.00 27.61 202 GLY A C 1
ATOM 1569 O O . GLY A 1 203 ? -2.786 48.815 65.127 1.00 25.98 202 GLY A O 1
ATOM 1570 N N . TYR A 1 204 ? -1.104 47.533 65.916 1.00 25.77 203 TYR A N 1
ATOM 1571 C CA . TYR A 1 204 ? -0.188 48.639 65.946 1.00 24.11 203 TYR A CA 1
ATOM 1572 C C . TYR A 1 204 ? 1.260 48.173 66.078 1.00 25.48 203 TYR A C 1
ATOM 1573 O O . TYR A 1 204 ? 1.540 47.007 66.320 1.00 24.53 203 TYR A O 1
ATOM 1582 N N . VAL A 1 205 ? 2.140 49.092 65.727 1.00 25.41 204 VAL A N 1
ATOM 1583 C CA . VAL A 1 205 ? 3.566 48.997 66.066 1.00 25.86 204 VAL A CA 1
ATOM 1584 C C . VAL A 1 205 ? 3.874 50.273 66.836 1.00 27.62 204 VAL A C 1
ATOM 1585 O O . VAL A 1 205 ? 3.301 51.332 66.558 1.00 28.00 204 VAL A O 1
ATOM 1589 N N . ALA A 1 206 ? 4.627 50.136 67.918 1.00 27.48 205 ALA A N 1
ATOM 1590 C CA . ALA A 1 206 ? 4.961 51.263 68.755 1.00 24.67 205 ALA A CA 1
ATOM 1591 C C . ALA A 1 206 ? 6.473 51.307 68.946 1.00 26.69 205 ALA A C 1
ATOM 1592 O O . ALA A 1 206 ? 7.131 50.272 69.079 1.00 26.59 205 ALA A O 1
ATOM 1594 N N . GLY A 1 207 ? 6.972 52.515 69.152 1.00 27.12 206 GLY A N 1
ATOM 1595 C CA . GLY A 1 207 ? 8.362 52.712 69.531 1.00 29.90 206 GLY A CA 1
ATOM 1596 C C . GLY A 1 207 ? 8.630 54.151 69.885 1.00 30.24 206 GLY A C 1
ATOM 1597 O O . GLY A 1 207 ? 7.788 55.035 69.669 1.00 30.97 206 GLY A O 1
ATOM 1598 N N . LYS A 1 208 ? 9.846 54.397 70.358 1.00 32.31 207 LYS A N 1
ATOM 1599 C CA . LYS A 1 208 ? 10.167 55.641 71.034 1.00 32.77 207 LYS A CA 1
ATOM 1600 C C . LYS A 1 208 ? 10.145 56.735 70.014 1.00 31.06 207 LYS A C 1
ATOM 1601 O O . LYS A 1 208 ? 9.602 57.799 70.273 1.00 36.66 207 LYS A O 1
ATOM 1607 N N . LYS A 1 209 ? 10.569 56.429 68.796 1.00 30.33 208 LYS A N 1
ATOM 1608 C CA . LYS A 1 209 ? 10.598 57.456 67.766 1.00 34.62 208 LYS A CA 1
ATOM 1609 C C . LYS A 1 209 ? 9.289 57.590 67.019 1.00 36.55 208 LYS A C 1
ATOM 1610 O O . LYS A 1 209 ? 8.811 58.699 66.798 1.00 36.59 208 LYS A O 1
ATOM 1616 N N . MET A 1 210 ? 8.764 56.485 66.510 1.00 30.96 209 MET A N 1
ATOM 1617 C CA . MET A 1 210 ? 7.578 56.579 65.689 1.00 32.69 209 MET A CA 1
ATOM 1618 C C . MET A 1 210 ? 6.315 56.797 66.528 1.00 28.61 209 MET A C 1
ATOM 1619 O O . MET A 1 210 ? 5.233 57.009 65.982 1.00 31.95 209 MET A O 1
ATOM 1624 N N . GLY A 1 211 ? 6.419 56.647 67.840 1.00 29.96 210 GLY A N 1
ATOM 1625 C CA . GLY A 1 211 ? 5.240 56.624 68.697 1.00 30.85 210 GLY A CA 1
ATOM 1626 C C . GLY A 1 211 ? 4.341 55.399 68.508 1.00 32.32 210 GLY A C 1
ATOM 1627 O O . GLY A 1 211 ? 4.818 54.280 68.290 1.00 29.52 210 GLY A O 1
ATOM 1628 N N . TYR A 1 212 ? 3.035 55.632 68.543 1.00 28.90 211 TYR A N 1
ATOM 1629 C CA . TYR A 1 212 ? 2.008 54.564 68.452 1.00 26.31 211 TYR A CA 1
ATOM 1630 C C . TYR A 1 212 ? 1.350 54.615 67.088 1.00 28.83 211 TYR A C 1
ATOM 1631 O O . TYR A 1 212 ? 0.544 55.513 66.796 1.00 29.13 211 TYR A O 1
ATOM 1640 N N . GLN A 1 213 ? 1.750 53.685 66.226 1.00 26.00 212 GLN A N 1
ATOM 1641 C CA . GLN A 1 213 ? 1.362 53.692 64.835 1.00 25.72 212 GLN A CA 1
ATOM 1642 C C . GLN A 1 213 ? 0.276 52.659 64.648 1.00 27.33 212 GLN A C 1
ATOM 1643 O O . GLN A 1 213 ? 0.564 51.475 64.588 1.00 29.00 212 GLN A O 1
ATOM 1649 N N . ARG A 1 214 ? -0.992 53.097 64.674 1.00 25.19 213 ARG A N 1
ATOM 1650 C CA . ARG A 1 214 ? -2.090 52.172 64.491 1.00 23.05 213 ARG A CA 1
ATOM 1651 C C . ARG A 1 214 ? -2.150 51.733 63.043 1.00 24.30 213 ARG A C 1
ATOM 1652 O O . ARG A 1 214 ? -2.018 52.542 62.150 1.00 29.12 213 ARG A O 1
ATOM 1660 N N . ILE A 1 215 ? -2.495 50.473 62.821 1.00 25.64 214 ILE A N 1
ATOM 1661 C CA . ILE A 1 215 ? -2.652 49.944 61.506 1.00 30.33 214 ILE A CA 1
ATOM 1662 C C . ILE A 1 215 ? -4.029 49.258 61.410 1.00 31.62 214 ILE A C 1
ATOM 1663 O O . ILE A 1 215 ? -4.314 48.299 62.130 1.00 32.59 214 ILE A O 1
ATOM 1668 N N . THR A 1 216 ? -4.901 49.771 60.545 1.00 32.83 215 THR A N 1
ATOM 1669 C CA . THR A 1 216 ? -6.336 49.495 60.707 1.00 33.58 215 THR A CA 1
ATOM 1670 C C . THR A 1 216 ? -6.778 48.088 60.285 1.00 34.18 215 THR A C 1
ATOM 1671 O O . THR A 1 216 ? -7.809 47.613 60.734 1.00 40.24 215 THR A O 1
ATOM 1675 N N . ALA A 1 217 ? -5.951 47.382 59.539 1.00 32.97 216 ALA A N 1
ATOM 1676 C CA . ALA A 1 217 ? -6.188 45.976 59.305 1.00 34.57 216 ALA A CA 1
ATOM 1677 C C . ALA A 1 217 ? -4.885 45.212 59.440 1.00 32.51 216 ALA A C 1
ATOM 1678 O O . ALA A 1 217 ? -3.956 45.429 58.654 1.00 33.95 216 ALA A O 1
ATOM 1680 N N . MET A 1 218 ? -4.870 44.211 60.322 1.00 33.65 217 MET A N 1
ATOM 1681 C CA . MET A 1 218 ? -3.633 43.433 60.571 1.00 35.61 217 MET A CA 1
ATOM 1682 C C . MET A 1 218 ? -3.893 41.929 60.462 1.00 35.96 217 MET A C 1
ATOM 1683 O O . MET A 1 218 ? -2.972 41.106 60.564 1.00 31.45 217 MET A O 1
ATOM 1688 N N . LYS A 1 219 ? -5.170 41.575 60.339 1.00 30.79 218 LYS A N 1
ATOM 1689 C CA . LYS A 1 219 ? -5.577 40.178 60.152 1.00 32.08 218 LYS A CA 1
ATOM 1690 C C . LYS A 1 219 ? -7.027 40.175 59.657 1.00 35.63 218 LYS A C 1
ATOM 1691 O O . LYS A 1 219 ? -7.641 41.229 59.591 1.00 30.38 218 LYS A O 1
ATOM 1697 N N . GLU A 1 220 ? -7.602 38.992 59.456 1.00 40.72 219 GLU A N 1
ATOM 1698 C CA . GLU A 1 220 ? -8.968 38.881 58.938 1.00 42.90 219 GLU A CA 1
ATOM 1699 C C . GLU A 1 220 ? -9.959 38.786 60.086 1.00 35.56 219 GLU A C 1
ATOM 1700 O O . GLU A 1 220 ? -9.676 38.177 61.111 1.00 35.65 219 GLU A O 1
ATOM 1706 N N . TYR A 1 221 ? -11.134 39.368 59.901 1.00 37.41 220 TYR A N 1
ATOM 1707 C CA . TYR A 1 221 ? -12.260 39.098 60.788 1.00 36.93 220 TYR A CA 1
ATOM 1708 C C . TYR A 1 221 ? -12.454 37.614 61.037 1.00 33.76 220 TYR A C 1
ATOM 1709 O O . TYR A 1 221 ? -12.251 36.807 60.142 1.00 39.21 220 TYR A O 1
ATOM 1718 N N . GLY A 1 222 ? -12.752 37.251 62.278 1.00 31.82 221 GLY A N 1
ATOM 1719 C CA . GLY A 1 222 ? -13.094 35.871 62.607 1.00 31.75 221 GLY A CA 1
ATOM 1720 C C . GLY A 1 222 ? -11.927 35.008 63.020 1.00 39.19 221 GLY A C 1
ATOM 1721 O O . GLY A 1 222 ? -12.120 33.871 63.414 1.00 39.24 221 GLY A O 1
ATOM 1722 N N . THR A 1 223 ? -10.701 35.503 62.912 1.00 37.40 222 THR A N 1
ATOM 1723 C CA . THR A 1 223 ? -9.562 34.684 63.349 1.00 39.46 222 THR A CA 1
ATOM 1724 C C . THR A 1 223 ? -9.196 35.058 64.783 1.00 43.20 222 THR A C 1
ATOM 1725 O O . THR A 1 223 ? -9.442 36.177 65.236 1.00 41.89 222 THR A O 1
ATOM 1729 N N . GLU A 1 224 ? -8.677 34.094 65.530 1.00 42.81 223 GLU A N 1
ATOM 1730 C CA . GLU A 1 224 ? -8.366 34.320 66.922 1.00 42.71 223 GLU A CA 1
ATOM 1731 C C . GLU A 1 224 ? -6.872 34.349 67.240 1.00 42.60 223 GLU A C 1
ATOM 1732 O O . GLU A 1 224 ? -6.490 34.101 68.376 1.00 47.62 223 GLU A O 1
ATOM 1738 N N . GLU A 1 225 ? -6.035 34.561 66.233 1.00 43.66 224 GLU A N 1
ATOM 1739 C CA . GLU A 1 225 ? -4.567 34.569 66.430 1.00 46.25 224 GLU A CA 1
ATOM 1740 C C . GLU A 1 225 ? -4.103 36.013 66.583 1.00 41.45 224 GLU A C 1
ATOM 1741 O O . GLU A 1 225 ? -4.240 36.813 65.655 1.00 46.42 224 GLU A O 1
ATOM 1747 N N . GLY A 1 226 ? -3.715 36.377 67.786 1.00 38.38 225 GLY A N 1
ATOM 1748 C CA . GLY A 1 226 ? -3.236 37.721 68.064 1.00 42.98 225 GLY A CA 1
ATOM 1749 C C . GLY A 1 226 ? -1.719 37.693 68.131 1.00 43.79 225 GLY A C 1
ATOM 1750 O O . GLY A 1 226 ? -1.106 36.671 67.856 1.00 40.72 225 GLY A O 1
ATOM 1751 N N . CYS A 1 227 ? -1.118 38.801 68.547 1.00 41.67 226 CYS A N 1
ATOM 1752 C CA . CYS A 1 227 ? 0.342 38.877 68.671 1.00 33.92 226 CYS A CA 1
ATOM 1753 C C . CYS A 1 227 ? 0.691 40.042 69.581 1.00 33.92 226 CYS A C 1
ATOM 1754 O O . CYS A 1 227 ? 0.059 41.110 69.535 1.00 30.55 226 CYS A O 1
ATOM 1757 N N . ARG A 1 228 ? 1.635 39.791 70.473 1.00 28.74 227 ARG A N 1
ATOM 1758 C CA . ARG A 1 228 ? 2.225 40.816 71.271 1.00 29.53 227 ARG A CA 1
ATOM 1759 C C . ARG A 1 228 ? 3.714 40.436 71.406 1.00 25.86 227 ARG A C 1
ATOM 1760 O O . ARG A 1 228 ? 4.058 39.546 72.165 1.00 27.04 227 ARG A O 1
ATOM 1768 N N . VAL A 1 229 ? 4.567 41.163 70.719 1.00 28.91 228 VAL A N 1
ATOM 1769 C CA . VAL A 1 229 ? 6.019 40.933 70.779 1.00 29.28 228 VAL A CA 1
ATOM 1770 C C . VAL A 1 229 ? 6.719 42.240 71.114 1.00 33.75 228 VAL A C 1
ATOM 1771 O O . VAL A 1 229 ? 6.441 43.278 70.484 1.00 30.03 228 VAL A O 1
ATOM 1775 N N . PHE A 1 230 ? 7.711 42.150 72.016 1.00 30.30 229 PHE A N 1
ATOM 1776 C CA . PHE A 1 230 ? 8.544 43.280 72.361 1.00 27.59 229 PHE A CA 1
ATOM 1777 C C . PHE A 1 230 ? 9.946 42.975 71.856 1.00 28.21 229 PHE A C 1
ATOM 1778 O O . PHE A 1 230 ? 10.553 42.016 72.298 1.00 25.45 229 PHE A O 1
ATOM 1786 N N . PHE A 1 231 ? 10.463 43.832 71.003 1.00 29.81 230 PHE A N 1
ATOM 1787 C CA . PHE A 1 231 ? 11.788 43.657 70.472 1.00 32.39 230 PHE A CA 1
ATOM 1788 C C . PHE A 1 231 ? 12.777 44.322 71.412 1.00 34.28 230 PHE A C 1
ATOM 1789 O O . PHE A 1 231 ? 12.685 45.530 71.682 1.00 34.47 230 PHE A O 1
ATOM 1797 N N . ILE A 1 232 ? 13.613 43.499 72.032 1.00 33.42 231 ILE A N 1
ATOM 1798 C CA . ILE A 1 232 ? 14.486 43.931 73.132 1.00 39.05 231 ILE A CA 1
ATOM 1799 C C . ILE A 1 232 ? 15.958 44.081 72.729 1.00 42.00 231 ILE A C 1
ATOM 1800 O O . ILE A 1 232 ? 16.528 43.222 72.051 1.00 38.01 231 ILE A O 1
ATOM 1805 N N . ASP A 1 233 ? 16.547 45.194 73.145 1.00 43.11 232 ASP A N 1
ATOM 1806 C CA . ASP A 1 233 ? 17.957 45.467 72.965 1.00 48.02 232 ASP A CA 1
ATOM 1807 C C . ASP A 1 233 ? 18.566 45.818 74.313 1.00 62.21 232 ASP A C 1
ATOM 1808 O O . ASP A 1 233 ? 18.526 46.975 74.737 1.00 76.86 232 ASP A O 1
ATOM 1813 N N . GLY A 1 234 ? 19.129 44.828 74.985 1.00 64.20 233 GLY A N 1
ATOM 1814 C CA . GLY A 1 234 ? 19.657 45.046 76.313 1.00 68.80 233 GLY A CA 1
ATOM 1815 C C . GLY A 1 234 ? 20.681 43.989 76.677 1.00 70.30 233 GLY A C 1
ATOM 1816 O O . GLY A 1 234 ? 20.591 42.849 76.211 1.00 59.08 233 GLY A O 1
ATOM 1817 N N . SER A 1 235 ? 21.669 44.385 77.486 1.00 70.80 234 SER A N 1
ATOM 1818 C CA . SER A 1 235 ? 22.702 43.465 77.965 1.00 67.99 234 SER A CA 1
ATOM 1819 C C . SER A 1 235 ? 22.223 42.793 79.225 1.00 66.93 234 SER A C 1
ATOM 1820 O O . SER A 1 235 ? 22.801 41.798 79.660 1.00 70.77 234 SER A O 1
ATOM 1823 N N . ASN A 1 236 ? 21.280 43.425 79.911 1.00 60.53 235 ASN A N 1
ATOM 1824 C CA . ASN A 1 236 ? 21.036 43.053 81.288 1.00 59.62 235 ASN A CA 1
ATOM 1825 C C . ASN A 1 236 ? 20.262 41.753 81.339 1.00 57.13 235 ASN A C 1
ATOM 1826 O O . ASN A 1 236 ? 19.833 41.219 80.316 1.00 55.77 235 ASN A O 1
ATOM 1831 N N . ASP A 1 237 ? 20.091 41.228 82.534 1.00 57.82 236 ASP A N 1
ATOM 1832 C CA . ASP A 1 237 ? 19.333 40.014 82.681 1.00 60.31 236 ASP A CA 1
ATOM 1833 C C . ASP A 1 237 ? 17.879 40.294 82.322 1.00 58.41 236 ASP A C 1
ATOM 1834 O O . ASP A 1 237 ? 17.303 41.285 82.760 1.00 52.33 236 ASP A O 1
ATOM 1839 N N . VAL A 1 238 ? 17.273 39.336 81.636 1.00 55.14 237 VAL A N 1
ATOM 1840 C CA . VAL A 1 238 ? 15.909 39.443 81.175 1.00 55.21 237 VAL A CA 1
ATOM 1841 C C . VAL A 1 238 ? 14.950 39.519 82.362 1.00 49.11 237 VAL A C 1
ATOM 1842 O O . VAL A 1 238 ? 13.907 40.133 82.277 1.00 46.42 237 VAL A O 1
ATOM 1846 N N . ASN A 1 239 ? 15.316 38.924 83.486 1.00 54.12 238 ASN A N 1
ATOM 1847 C CA . ASN A 1 239 ? 14.438 38.949 84.647 1.00 49.87 238 ASN A CA 1
ATOM 1848 C C . ASN A 1 239 ? 14.252 40.337 85.232 1.00 47.83 238 ASN A C 1
ATOM 1849 O O . ASN A 1 239 ? 13.216 40.646 85.783 1.00 42.66 238 ASN A O 1
ATOM 1854 N N . THR A 1 240 ? 15.274 41.169 85.138 1.00 41.52 239 THR A N 1
ATOM 1855 C CA . THR A 1 240 ? 15.150 42.529 85.590 1.00 44.29 239 THR A CA 1
ATOM 1856 C C . THR A 1 240 ? 14.120 43.243 84.717 1.00 44.09 239 THR A C 1
ATOM 1857 O O . THR A 1 240 ? 13.264 43.951 85.222 1.00 37.61 239 THR A O 1
ATOM 1861 N N . TYR A 1 241 ? 14.192 43.029 83.405 1.00 43.74 240 TYR A N 1
ATOM 1862 C CA . TYR A 1 241 ? 13.267 43.680 82.495 1.00 37.19 240 TYR A CA 1
ATOM 1863 C C . TYR A 1 241 ? 11.853 43.205 82.807 1.00 38.77 240 TYR A C 1
ATOM 1864 O O . TYR A 1 241 ? 10.917 44.018 82.885 1.00 41.76 240 TYR A O 1
ATOM 1873 N N . ILE A 1 242 ? 11.711 41.901 83.024 1.00 34.87 241 ILE A N 1
ATOM 1874 C CA . ILE A 1 242 ? 10.408 41.282 83.298 1.00 39.74 241 ILE A CA 1
ATOM 1875 C C . ILE A 1 242 ? 9.814 41.864 84.574 1.00 43.47 241 ILE A C 1
ATOM 1876 O O . ILE A 1 242 ? 8.608 42.146 84.667 1.00 39.43 241 ILE A O 1
ATOM 1881 N N . HIS A 1 243 ? 10.671 42.073 85.563 1.00 40.47 242 HIS A N 1
ATOM 1882 C CA . HIS A 1 243 ? 10.197 42.586 86.827 1.00 47.42 242 HIS A CA 1
ATOM 1883 C C . HIS A 1 243 ? 9.699 44.033 86.676 1.00 43.55 242 HIS A C 1
ATOM 1884 O O . HIS A 1 243 ? 8.609 44.370 87.145 1.00 36.87 242 HIS A O 1
ATOM 1891 N N . ASP A 1 244 ? 10.437 44.843 85.921 1.00 38.77 243 ASP A N 1
ATOM 1892 C CA . ASP A 1 244 ? 9.984 46.187 85.593 1.00 39.23 243 ASP A CA 1
ATOM 1893 C C . ASP A 1 244 ? 8.626 46.167 84.903 1.00 45.06 243 ASP A C 1
ATOM 1894 O O . ASP A 1 244 ? 7.756 46.970 85.230 1.00 39.71 243 ASP A O 1
ATOM 1899 N N . LEU A 1 245 ? 8.475 45.339 83.875 1.00 39.29 244 LEU A N 1
ATOM 1900 C CA . LEU A 1 245 ? 7.217 45.310 83.140 1.00 38.94 244 LEU A CA 1
ATOM 1901 C C . LEU A 1 245 ? 6.044 44.857 84.007 1.00 42.23 244 LEU A C 1
ATOM 1902 O O . LEU A 1 245 ? 4.914 45.321 83.846 1.00 36.97 244 LEU A O 1
ATOM 1907 N N . GLU A 1 246 ? 6.306 43.936 84.922 1.00 43.75 245 GLU A N 1
ATOM 1908 C CA . GLU A 1 246 ? 5.253 43.429 85.779 1.00 43.04 245 GLU A CA 1
ATOM 1909 C C . GLU A 1 246 ? 4.952 44.315 86.981 1.00 43.14 245 GLU A C 1
ATOM 1910 O O . GLU A 1 246 ? 3.792 44.389 87.400 1.00 44.72 245 GLU A O 1
ATOM 1916 N N . LYS A 1 247 ? 5.932 45.088 87.457 1.00 35.35 246 LYS A N 1
ATOM 1917 C CA . LYS A 1 247 ? 5.809 45.709 88.784 1.00 40.20 246 LYS A CA 1
ATOM 1918 C C . LYS A 1 247 ? 5.854 47.244 88.866 1.00 38.32 246 LYS A C 1
ATOM 1919 O O . LYS A 1 247 ? 5.466 47.831 89.885 1.00 46.42 246 LYS A O 1
ATOM 1925 N N . GLN A 1 248 ? 6.301 47.902 87.808 1.00 37.53 247 GLN A N 1
ATOM 1926 C CA . GLN A 1 248 ? 6.505 49.345 87.864 1.00 40.65 247 GLN A CA 1
ATOM 1927 C C . GLN A 1 248 ? 5.192 50.099 87.573 1.00 35.72 247 GLN A C 1
ATOM 1928 O O . GLN A 1 248 ? 4.577 49.885 86.546 1.00 36.07 247 GLN A O 1
ATOM 1934 N N . PRO A 1 249 ? 4.719 50.900 88.531 1.00 31.83 248 PRO A N 1
ATOM 1935 C CA . PRO A 1 249 ? 3.376 51.440 88.358 1.00 32.97 248 PRO A CA 1
ATOM 1936 C C . PRO A 1 249 ? 3.367 52.730 87.557 1.00 31.36 248 PRO A C 1
ATOM 1937 O O . PRO A 1 249 ? 4.172 53.624 87.787 1.00 35.03 248 PRO A O 1
ATOM 1941 N N . ILE A 1 250 ? 2.479 52.791 86.577 1.00 29.54 249 ILE A N 1
ATOM 1942 C CA . ILE A 1 250 ? 2.433 53.861 85.628 1.00 29.60 249 ILE A CA 1
ATOM 1943 C C . ILE A 1 250 ? 0.985 54.346 85.512 1.00 32.56 249 ILE A C 1
ATOM 1944 O O . ILE A 1 250 ? 0.066 53.545 85.360 1.00 28.57 249 ILE A O 1
ATOM 1949 N N . LEU A 1 251 ? 0.795 55.650 85.610 1.00 30.75 250 LEU A N 1
ATOM 1950 C CA . LEU A 1 251 ? -0.459 56.272 85.183 1.00 33.19 250 LEU A CA 1
ATOM 1951 C C . LEU A 1 251 ? -0.213 57.141 83.974 1.00 30.06 250 LEU A C 1
ATOM 1952 O O . LEU A 1 251 ? 0.799 57.837 83.900 1.00 29.80 250 LEU A O 1
ATOM 1957 N N . ILE A 1 252 ? -1.117 57.076 83.005 1.00 26.21 251 ILE A N 1
ATOM 1958 C CA . ILE A 1 252 ? -1.037 57.939 81.854 1.00 25.42 251 ILE A CA 1
ATOM 1959 C C . ILE A 1 252 ? -1.813 59.242 82.148 1.00 29.68 251 ILE A C 1
ATOM 1960 O O . ILE A 1 252 ? -2.957 59.219 82.590 1.00 33.58 251 ILE A O 1
ATOM 1965 N N . GLU A 1 253 ? -1.197 60.381 81.891 1.00 35.18 252 GLU A N 1
ATOM 1966 C CA . GLU A 1 253 ? -1.907 61.641 81.950 1.00 35.73 252 GLU A CA 1
ATOM 1967 C C . GLU A 1 253 ? -1.465 62.465 80.783 1.00 39.79 252 GLU A C 1
ATOM 1968 O O . GLU A 1 253 ? -0.291 62.836 80.676 1.00 34.46 252 GLU A O 1
ATOM 1974 N N . TRP A 1 254 ? -2.391 62.698 79.864 1.00 30.92 253 TRP A N 1
ATOM 1975 C CA . TRP A 1 254 ? -2.094 63.555 78.743 1.00 33.06 253 TRP A CA 1
ATOM 1976 C C . TRP A 1 254 ? -2.297 65.017 79.128 1.00 36.89 253 TRP A C 1
ATOM 1977 O O . TRP A 1 254 ? -3.267 65.348 79.784 1.00 33.42 253 TRP A O 1
ATOM 1988 N N . GLU A 1 255 ? -1.286 65.840 78.891 1.00 37.00 254 GLU A N 1
ATOM 1989 C CA . GLU A 1 255 ? -1.343 67.270 79.225 1.00 43.21 254 GLU A CA 1
ATOM 1990 C C . GLU A 1 255 ? -1.854 68.062 78.055 1.00 42.91 254 GLU A C 1
ATOM 1991 O O . GLU A 1 255 ? -1.141 68.255 77.064 1.00 41.20 254 GLU A O 1
ATOM 1997 N N . GLU A 1 256 ? -3.091 68.506 78.162 1.00 51.82 255 GLU A N 1
ATOM 1998 C CA . GLU A 1 256 ? -3.708 69.297 77.136 1.00 55.77 255 GLU A CA 1
ATOM 1999 C C . GLU A 1 256 ? -2.872 70.545 77.003 1.00 52.53 255 GLU A C 1
ATOM 2000 O O . GLU A 1 256 ? -2.674 71.057 75.935 1.00 47.99 255 GLU A O 1
ATOM 2006 N N . ASP A 1 257 ? -2.378 71.002 78.131 1.00 53.36 256 ASP A N 1
ATOM 2007 C CA . ASP A 1 257 ? -1.695 72.248 78.220 1.00 73.50 256 ASP A CA 1
ATOM 2008 C C . ASP A 1 257 ? -0.496 72.258 77.285 1.00 80.74 256 ASP A C 1
ATOM 2009 O O . ASP A 1 257 ? -0.267 73.280 76.678 1.00 90.75 256 ASP A O 1
ATOM 2014 N N . HIS A 1 258 ? 0.202 71.131 77.093 1.00 71.26 257 HIS A N 1
ATOM 2015 C CA . HIS A 1 258 ? 1.362 71.115 76.226 1.00 68.01 257 HIS A CA 1
ATOM 2016 C C . HIS A 1 258 ? 0.910 71.114 74.764 1.00 71.99 257 HIS A C 1
ATOM 2017 O O . HIS A 1 258 ? 1.482 70.467 73.902 1.00 69.15 257 HIS A O 1
ATOM 2024 N N . ASP A 1 259 ? -0.044 71.970 74.464 1.00 76.05 258 ASP A N 1
ATOM 2025 C CA . ASP A 1 259 ? -0.484 72.186 73.083 1.00 80.10 258 ASP A CA 1
ATOM 2026 C C . ASP A 1 259 ? -0.433 73.659 72.717 1.00 76.74 258 ASP A C 1
ATOM 2027 O O . ASP A 1 259 ? -0.664 74.021 71.562 1.00 81.31 258 ASP A O 1
ATOM 2032 N N . GLU B 1 6 ? -27.837 21.828 84.525 1.00 83.60 5 GLU B N 1
ATOM 2033 C CA . GLU B 1 6 ? -27.835 23.292 84.819 1.00 88.85 5 GLU B CA 1
ATOM 2034 C C . GLU B 1 6 ? -26.689 23.621 85.767 1.00 79.15 5 GLU B C 1
ATOM 2035 O O . GLU B 1 6 ? -26.820 23.459 86.978 1.00 75.37 5 GLU B O 1
ATOM 2041 N N . THR B 1 7 ? -25.544 24.015 85.216 1.00 70.49 6 THR B N 1
ATOM 2042 C CA . THR B 1 7 ? -24.284 23.830 85.943 1.00 62.56 6 THR B CA 1
ATOM 2043 C C . THR B 1 7 ? -24.114 24.884 87.047 1.00 50.94 6 THR B C 1
ATOM 2044 O O . THR B 1 7 ? -24.646 26.003 86.980 1.00 41.46 6 THR B O 1
ATOM 2048 N N . PHE B 1 8 ? -23.508 24.443 88.136 1.00 42.33 7 PHE B N 1
ATOM 2049 C CA . PHE B 1 8 ? -23.198 25.317 89.253 1.00 39.58 7 PHE B CA 1
ATOM 2050 C C . PHE B 1 8 ? -21.737 25.751 89.228 1.00 38.25 7 PHE B C 1
ATOM 2051 O O . PHE B 1 8 ? -20.883 25.061 88.622 1.00 31.49 7 PHE B O 1
ATOM 2059 N N . TYR B 1 9 ? -21.489 26.905 89.867 1.00 35.65 8 TYR B N 1
ATOM 2060 C CA . TYR B 1 9 ? -20.147 27.516 90.020 1.00 33.26 8 TYR B CA 1
ATOM 2061 C C . TYR B 1 9 ? -19.803 27.790 91.472 1.00 31.80 8 TYR B C 1
ATOM 2062 O O . TYR B 1 9 ? -20.637 28.230 92.277 1.00 29.38 8 TYR B O 1
ATOM 2071 N N . SER B 1 10 ? -18.564 27.454 91.807 1.00 31.38 9 SER B N 1
ATOM 2072 C CA . SER B 1 10 ? -17.987 27.764 93.082 1.00 31.76 9 SER B CA 1
ATOM 2073 C C . SER B 1 10 ? -17.412 29.176 93.029 1.00 33.55 9 SER B C 1
ATOM 2074 O O . SER B 1 10 ? -16.557 29.461 92.203 1.00 35.34 9 SER B O 1
ATOM 2077 N N . VAL B 1 11 ? -17.834 30.046 93.948 1.00 32.20 10 VAL B N 1
ATOM 2078 C CA . VAL B 1 11 ? -17.309 31.407 93.979 1.00 33.21 10 VAL B CA 1
ATOM 2079 C C . VAL B 1 11 ? -16.721 31.641 95.344 1.00 34.33 10 VAL B C 1
ATOM 2080 O O . VAL B 1 11 ? -17.375 31.339 96.349 1.00 31.94 10 VAL B O 1
ATOM 2084 N N . ARG B 1 12 ? -15.414 31.925 95.360 1.00 30.82 11 ARG B N 1
ATOM 2085 C CA . ARG B 1 12 ? -14.672 32.022 96.599 1.00 30.80 11 ARG B CA 1
ATOM 2086 C C . ARG B 1 12 ? -13.974 33.375 96.686 1.00 30.31 11 ARG B C 1
ATOM 2087 O O . ARG B 1 12 ? -13.608 33.966 95.670 1.00 29.20 11 ARG B O 1
ATOM 2095 N N . MET B 1 13 ? -13.793 33.852 97.913 1.00 30.68 12 MET B N 1
ATOM 2096 C CA . MET B 1 13 ? -13.156 35.136 98.162 1.00 31.38 12 MET B CA 1
ATOM 2097 C C . MET B 1 13 ? -12.306 35.020 99.397 1.00 32.23 12 MET B C 1
ATOM 2098 O O . MET B 1 13 ? -12.706 34.414 100.395 1.00 28.51 12 MET B O 1
ATOM 2103 N N . ARG B 1 14 ? -11.191 35.725 99.392 1.00 30.64 13 ARG B N 1
ATOM 2104 C CA . ARG B 1 14 ? -10.514 35.953 100.628 1.00 29.91 13 ARG B CA 1
ATOM 2105 C C . ARG B 1 14 ? -9.875 37.338 100.630 1.00 33.90 13 ARG B C 1
ATOM 2106 O O . ARG B 1 14 ? -9.491 37.869 99.577 1.00 31.03 13 ARG B O 1
ATOM 2114 N N . ALA B 1 15 ? -9.713 37.894 101.829 1.00 30.03 14 ALA B N 1
ATOM 2115 C CA . ALA B 1 15 ? -9.183 39.225 101.952 1.00 30.79 14 ALA B CA 1
ATOM 2116 C C . ALA B 1 15 ? -8.276 39.292 103.157 1.00 31.69 14 ALA B C 1
ATOM 2117 O O . ALA B 1 15 ? -8.549 38.668 104.178 1.00 28.83 14 ALA B O 1
ATOM 2119 N N . SER B 1 16 ? -7.241 40.120 103.062 1.00 32.33 15 SER B N 1
ATOM 2120 C CA . SER B 1 16 ? -6.334 40.319 104.186 1.00 33.65 15 SER B CA 1
ATOM 2121 C C . SER B 1 16 ? -5.785 41.752 104.266 1.00 32.45 15 SER B C 1
ATOM 2122 O O . SER B 1 16 ? -5.940 42.545 103.341 1.00 28.13 15 SER B O 1
ATOM 2125 N N . MET B 1 17 ? -5.210 42.113 105.408 1.00 33.40 16 MET B N 1
ATOM 2126 C CA . MET B 1 17 ? -4.521 43.392 105.485 1.00 39.61 16 MET B CA 1
ATOM 2127 C C . MET B 1 17 ? -3.061 43.242 105.862 1.00 42.88 16 MET B C 1
ATOM 2128 O O . MET B 1 17 ? -2.663 42.195 106.403 1.00 38.42 16 MET B O 1
ATOM 2133 N N . ASN B 1 18 ? -2.281 44.265 105.492 1.00 43.15 17 ASN B N 1
ATOM 2134 C CA . ASN B 1 18 ? -0.806 44.261 105.558 1.00 51.00 17 ASN B CA 1
ATOM 2135 C C . ASN B 1 18 ? -0.214 43.111 104.780 1.00 41.54 17 ASN B C 1
ATOM 2136 O O . ASN B 1 18 ? 0.552 42.336 105.310 1.00 54.68 17 ASN B O 1
ATOM 2141 N N . GLY B 1 19 ? -0.642 42.982 103.534 1.00 45.98 18 GLY B N 1
ATOM 2142 C CA . GLY B 1 19 ? -0.222 41.890 102.682 1.00 45.61 18 GLY B CA 1
ATOM 2143 C C . GLY B 1 19 ? -1.301 40.836 102.494 1.00 46.34 18 GLY B C 1
ATOM 2144 O O . GLY B 1 19 ? -2.373 40.882 103.113 1.00 37.84 18 GLY B O 1
ATOM 2145 N N . SER B 1 20 ? -1.059 39.996 101.497 1.00 45.73 19 SER B N 1
ATOM 2146 C CA . SER B 1 20 ? -1.696 38.704 101.394 1.00 50.71 19 SER B CA 1
ATOM 2147 C C . SER B 1 20 ? -1.448 37.896 102.669 1.00 51.42 19 SER B C 1
ATOM 2148 O O . SER B 1 20 ? -0.427 38.090 103.341 1.00 48.76 19 SER B O 1
ATOM 2151 N N . HIS B 1 21 ? -2.298 36.899 102.917 1.00 49.27 20 HIS B N 1
ATOM 2152 C CA . HIS B 1 21 ? -2.108 36.005 104.068 1.00 55.17 20 HIS B CA 1
ATOM 2153 C C . HIS B 1 21 ? -0.745 35.295 103.927 1.00 53.72 20 HIS B C 1
ATOM 2154 O O . HIS B 1 21 ? -0.083 35.028 104.914 1.00 47.31 20 HIS B O 1
ATOM 2161 N N . GLU B 1 22 ? -0.333 35.036 102.688 1.00 55.60 21 GLU B N 1
ATOM 2162 C CA . GLU B 1 22 ? 0.884 34.273 102.368 1.00 63.58 21 GLU B CA 1
ATOM 2163 C C . GLU B 1 22 ? 2.135 35.038 102.816 1.00 62.54 21 GLU B C 1
ATOM 2164 O O . GLU B 1 22 ? 3.116 34.438 103.237 1.00 67.34 21 GLU B O 1
ATOM 2170 N N . ASP B 1 23 ? 2.071 36.366 102.735 1.00 67.07 22 ASP B N 1
ATOM 2171 C CA . ASP B 1 23 ? 3.168 37.264 103.135 1.00 70.61 22 ASP B CA 1
ATOM 2172 C C . ASP B 1 23 ? 3.128 37.582 104.636 1.00 63.22 22 ASP B C 1
ATOM 2173 O O . ASP B 1 23 ? 3.883 38.420 105.106 1.00 65.03 22 ASP B O 1
ATOM 2178 N N . GLY B 1 24 ? 2.125 37.063 105.336 1.00 53.72 23 GLY B N 1
ATOM 2179 C CA . GLY B 1 24 ? 1.912 37.391 106.741 1.00 51.73 23 GLY B CA 1
ATOM 2180 C C . GLY B 1 24 ? 0.914 38.518 106.993 1.00 50.43 23 GLY B C 1
ATOM 2181 O O . GLY B 1 24 ? 0.910 39.103 108.064 1.00 43.06 23 GLY B O 1
ATOM 2182 N N . GLY B 1 25 ? 0.034 38.801 106.034 1.00 48.48 24 GLY B N 1
ATOM 2183 C CA . GLY B 1 25 ? -1.065 39.716 106.294 1.00 47.99 24 GLY B CA 1
ATOM 2184 C C . GLY B 1 25 ? -2.061 39.124 107.278 1.00 46.63 24 GLY B C 1
ATOM 2185 O O . GLY B 1 25 ? -2.109 37.913 107.472 1.00 52.45 24 GLY B O 1
ATOM 2186 N N . LYS B 1 26 ? -2.848 39.992 107.898 1.00 41.37 25 LYS B N 1
ATOM 2187 C CA . LYS B 1 26 ? -3.911 39.592 108.803 1.00 41.17 25 LYS B CA 1
ATOM 2188 C C . LYS B 1 26 ? -5.163 39.249 107.982 1.00 34.55 25 LYS B C 1
ATOM 2189 O O . LYS B 1 26 ? -5.558 40.018 107.123 1.00 33.59 25 LYS B O 1
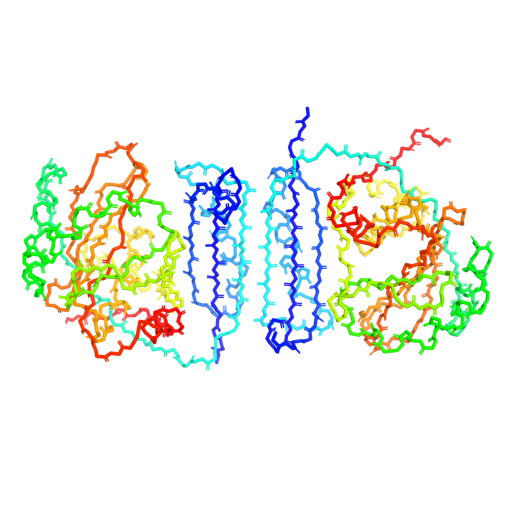ATOM 2195 N N . HIS B 1 27 ? -5.666 38.034 108.158 1.00 29.60 26 HIS B N 1
ATOM 2196 C CA . HIS B 1 27 ? -6.909 37.584 107.527 1.00 31.29 26 HIS B CA 1
ATOM 2197 C C . HIS B 1 27 ? -8.006 38.541 107.934 1.00 28.97 26 HIS B C 1
ATOM 2198 O O . HIS B 1 27 ? -8.139 38.876 109.108 1.00 33.81 26 HIS B O 1
ATOM 2205 N N . ILE B 1 28 ? -8.707 39.088 106.958 1.00 31.38 27 ILE B N 1
ATOM 2206 C CA . ILE B 1 28 ? -9.880 39.900 107.246 1.00 28.31 27 ILE B CA 1
ATOM 2207 C C . ILE B 1 28 ? -11.146 39.067 107.071 1.00 32.08 27 ILE B C 1
ATOM 2208 O O . ILE B 1 28 ? -11.966 39.015 107.979 1.00 38.51 27 ILE B O 1
ATOM 2213 N N . SER B 1 29 ? -11.347 38.519 105.868 1.00 33.38 28 SER B N 1
ATOM 2214 C CA . SER B 1 29 ? -12.633 37.919 105.496 1.00 36.70 28 SER B CA 1
ATOM 2215 C C . SER B 1 29 ? -12.398 36.801 104.511 1.00 33.85 28 SER B C 1
ATOM 2216 O O . SER B 1 29 ? -11.451 36.835 103.717 1.00 33.19 28 SER B O 1
ATOM 2219 N N . GLY B 1 30 ? -13.338 35.868 104.493 1.00 30.87 29 GLY B N 1
ATOM 2220 C CA . GLY B 1 30 ? -13.377 34.803 103.508 1.00 30.61 29 GLY B CA 1
ATOM 2221 C C . GLY B 1 30 ? -14.827 34.472 103.196 1.00 30.76 29 GLY B C 1
ATOM 2222 O O . GLY B 1 30 ? -15.676 34.594 104.067 1.00 31.53 29 GLY B O 1
ATOM 2223 N N . GLY B 1 31 ? -15.109 34.002 101.987 1.00 28.83 30 GLY B N 1
ATOM 2224 C CA . GLY B 1 31 ? -16.449 33.537 101.684 1.00 30.37 30 GLY B CA 1
ATOM 2225 C C . GLY B 1 31 ? -16.484 32.523 100.576 1.00 31.14 30 GLY B C 1
ATOM 2226 O O . GLY B 1 31 ? -15.535 32.396 99.784 1.00 27.75 30 GLY B O 1
ATOM 2227 N N . GLU B 1 32 ? -17.561 31.741 100.561 1.00 29.10 31 GLU B N 1
ATOM 2228 C CA . GLU B 1 32 ? -17.755 30.723 99.545 1.00 26.20 31 GLU B CA 1
ATOM 2229 C C . GLU B 1 32 ? -19.218 30.582 99.236 1.00 29.31 31 GLU B C 1
ATOM 2230 O O . GLU B 1 32 ? -20.040 30.635 100.133 1.00 28.22 31 GLU B O 1
ATOM 2236 N N . ARG B 1 33 ? -19.520 30.433 97.956 1.00 29.75 32 ARG B N 1
ATOM 2237 C CA . ARG B 1 33 ? -20.886 30.359 97.478 1.00 34.77 32 ARG B CA 1
ATOM 2238 C C . ARG B 1 33 ? -20.920 29.303 96.396 1.00 35.96 32 ARG B C 1
ATOM 2239 O O . ARG B 1 33 ? -19.865 28.874 95.891 1.00 27.09 32 ARG B O 1
ATOM 2247 N N . LEU B 1 34 ? -22.127 28.823 96.097 1.00 31.26 33 LEU B N 1
ATOM 2248 C CA . LEU B 1 34 ? -22.310 27.808 95.060 1.00 33.57 33 LEU B CA 1
ATOM 2249 C C . LEU B 1 34 ? -23.589 28.111 94.296 1.00 38.66 33 LEU B C 1
ATOM 2250 O O . LEU B 1 34 ? -24.647 28.170 94.913 1.00 34.90 33 LEU B O 1
ATOM 2255 N N . ILE B 1 35 ? -23.460 28.482 93.018 1.00 31.75 34 ILE B N 1
ATOM 2256 C CA . ILE B 1 35 ? -24.508 29.246 92.353 1.00 35.16 34 ILE B CA 1
ATOM 2257 C C . ILE B 1 35 ? -24.604 28.906 90.892 1.00 34.16 34 ILE B C 1
ATOM 2258 O O . ILE B 1 35 ? -23.613 28.499 90.268 1.00 35.19 34 ILE B O 1
ATOM 2263 N N . PRO B 1 36 ? -25.810 29.076 90.336 1.00 36.14 35 PRO B N 1
ATOM 2264 C CA . PRO B 1 36 ? -25.941 29.028 88.901 1.00 39.80 35 PRO B CA 1
ATOM 2265 C C . PRO B 1 36 ? -25.266 30.220 88.286 1.00 38.77 35 PRO B C 1
ATOM 2266 O O . PRO B 1 36 ? -25.156 31.265 88.933 1.00 40.36 35 PRO B O 1
ATOM 2270 N N . PHE B 1 37 ? -24.920 30.091 87.015 1.00 36.76 36 PHE B N 1
ATOM 2271 C CA . PHE B 1 37 ? -24.102 31.084 86.353 1.00 40.12 36 PHE B CA 1
ATOM 2272 C C . PHE B 1 37 ? -24.789 32.431 86.294 1.00 42.37 36 PHE B C 1
ATOM 2273 O O . PHE B 1 37 ? -24.108 33.468 86.295 1.00 38.03 36 PHE B O 1
ATOM 2281 N N . HIS B 1 38 ? -26.127 32.443 86.269 1.00 38.58 37 HIS B N 1
ATOM 2282 C CA . HIS B 1 38 ? -26.824 33.724 86.082 1.00 41.07 37 HIS B CA 1
ATOM 2283 C C . HIS B 1 38 ? -26.829 34.564 87.341 1.00 36.69 37 HIS B C 1
ATOM 2284 O O . HIS B 1 38 ? -27.094 35.755 87.277 1.00 39.49 37 HIS B O 1
ATOM 2291 N N . GLU B 1 39 ? -26.486 33.963 88.480 1.00 38.20 38 GLU B N 1
ATOM 2292 C CA . GLU B 1 39 ? -26.313 34.711 89.728 1.00 37.65 38 GLU B CA 1
ATOM 2293 C C . GLU B 1 39 ? -24.878 35.268 89.982 1.00 34.83 38 GLU B C 1
ATOM 2294 O O . GLU B 1 39 ? -24.630 35.861 91.026 1.00 36.66 38 GLU B O 1
ATOM 2300 N N . MET B 1 40 ? -24.008 35.209 88.978 1.00 34.01 39 MET B N 1
ATOM 2301 C CA . MET B 1 40 ? -22.571 35.477 89.179 1.00 34.95 39 MET B CA 1
ATOM 2302 C C . MET B 1 40 ? -22.293 36.932 89.573 1.00 35.90 39 MET B C 1
ATOM 2303 O O . MET B 1 40 ? -21.509 37.223 90.500 1.00 35.26 39 MET B O 1
ATOM 2308 N N . LYS B 1 41 ? -22.904 37.866 88.863 1.00 32.49 40 LYS B N 1
ATOM 2309 C CA . LYS B 1 41 ? -22.644 39.270 89.149 1.00 34.80 40 LYS B CA 1
ATOM 2310 C C . LYS B 1 41 ? -23.063 39.611 90.551 1.00 35.66 40 LYS B C 1
ATOM 2311 O O . LYS B 1 41 ? -22.332 40.292 91.262 1.00 35.17 40 LYS B O 1
ATOM 2317 N N . HIS B 1 42 ? -24.291 39.256 90.919 1.00 34.70 41 HIS B N 1
ATOM 2318 C CA A HIS B 1 42 ? -24.765 39.557 92.252 0.50 36.00 41 HIS B CA 1
ATOM 2319 C CA B HIS B 1 42 ? -24.786 39.529 92.253 0.50 37.03 41 HIS B CA 1
ATOM 2320 C C . HIS B 1 42 ? -23.827 38.947 93.302 1.00 33.57 41 HIS B C 1
ATOM 2321 O O . HIS B 1 42 ? -23.648 39.498 94.396 1.00 37.09 41 HIS B O 1
ATOM 2334 N N . THR B 1 43 ? -23.365 37.738 93.048 1.00 33.63 42 THR B N 1
ATOM 2335 C CA . THR B 1 43 ? -22.630 36.976 94.056 1.00 32.24 42 THR B CA 1
ATOM 2336 C C . THR B 1 43 ? -21.225 37.563 94.203 1.00 30.90 42 THR B C 1
ATOM 2337 O O . THR B 1 43 ? -20.731 37.742 95.315 1.00 30.65 42 THR B O 1
ATOM 2341 N N . VAL B 1 44 ? -20.599 37.897 93.077 1.00 28.59 43 VAL B N 1
ATOM 2342 C CA . VAL B 1 44 ? -19.266 38.520 93.122 1.00 30.92 43 VAL B CA 1
ATOM 2343 C C . VAL B 1 44 ? -19.315 39.862 93.831 1.00 32.57 43 VAL B C 1
ATOM 2344 O O . VAL B 1 44 ? -18.459 40.165 94.654 1.00 29.75 43 VAL B O 1
ATOM 2348 N N . ASN B 1 45 ? -20.430 40.570 93.653 1.00 34.78 44 ASN B N 1
ATOM 2349 C CA . ASN B 1 45 ? -20.644 41.802 94.368 1.00 34.76 44 ASN B CA 1
ATOM 2350 C C . ASN B 1 45 ? -20.945 41.644 95.844 1.00 32.75 44 ASN B C 1
ATOM 2351 O O . ASN B 1 45 ? -20.413 42.402 96.666 1.00 34.81 44 ASN B O 1
ATOM 2356 N N . ALA B 1 46 ? -21.639 40.568 96.201 1.00 28.68 45 ALA B N 1
ATOM 2357 C CA . ALA B 1 46 ? -21.889 40.312 97.610 1.00 30.85 45 ALA B CA 1
ATOM 2358 C C . ALA B 1 46 ? -20.586 39.976 98.320 1.00 28.43 45 ALA B C 1
ATOM 2359 O O . ALA B 1 46 ? -20.377 40.397 99.437 1.00 30.37 45 ALA B O 1
ATOM 2361 N N . LEU B 1 47 ? -19.774 39.132 97.712 1.00 29.26 46 LEU B N 1
ATOM 2362 C CA . LEU B 1 47 ? -18.469 38.792 98.295 1.00 28.07 46 LEU B CA 1
ATOM 2363 C C . LEU B 1 47 ? -17.526 39.982 98.371 1.00 25.82 46 LEU B C 1
ATOM 2364 O O . LEU B 1 47 ? -16.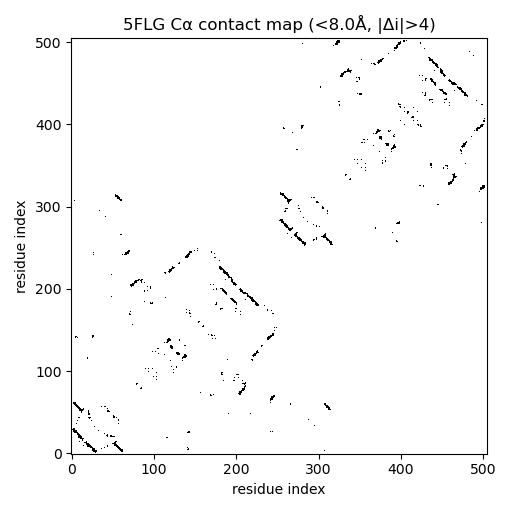888 40.186 99.391 1.00 31.75 46 LEU B O 1
ATOM 2369 N N . LEU B 1 48 ? -17.451 40.782 97.324 1.00 28.55 47 LEU B N 1
ATOM 2370 C CA . LEU B 1 48 ? -16.648 42.009 97.375 1.00 29.07 47 LEU B CA 1
ATOM 2371 C C . LEU B 1 48 ? -17.045 42.907 98.553 1.00 35.68 47 LEU B C 1
ATOM 2372 O O . LEU B 1 48 ? -16.194 43.336 99.343 1.00 30.60 47 LEU B O 1
ATOM 2377 N N . GLU B 1 49 ? -18.353 43.119 98.715 1.00 32.22 48 GLU B N 1
ATOM 2378 C CA . GLU B 1 49 ? -18.859 44.014 99.727 1.00 37.72 48 GLU B CA 1
ATOM 2379 C C . GLU B 1 49 ? -18.628 43.458 101.118 1.00 34.30 48 GLU B C 1
ATOM 2380 O O . GLU B 1 49 ? -18.305 44.203 102.046 1.00 38.86 48 GLU B O 1
ATOM 2386 N N . LYS B 1 50 ? -18.789 42.146 101.265 1.00 30.80 49 LYS B N 1
ATOM 2387 C CA . LYS B 1 50 ? -18.562 41.486 102.544 1.00 29.93 49 LYS B CA 1
ATOM 2388 C C . LYS B 1 50 ? -17.066 41.691 102.962 1.00 31.81 49 LYS B C 1
ATOM 2389 O O . LYS B 1 50 ? -16.745 41.927 104.131 1.00 27.51 49 LYS B O 1
ATOM 2395 N N . GLY B 1 51 ? -16.173 41.618 101.994 1.00 28.90 50 GLY B N 1
ATOM 2396 C CA . GLY B 1 51 ? -14.732 41.762 102.283 1.00 34.69 50 GLY B CA 1
ATOM 2397 C C . GLY B 1 51 ? -14.383 43.196 102.611 1.00 33.12 50 GLY B C 1
ATOM 2398 O O . GLY B 1 51 ? -13.542 43.438 103.464 1.00 40.44 50 GLY B O 1
ATOM 2399 N N . LEU B 1 52 ? -15.074 44.145 101.989 1.00 32.87 51 LEU B N 1
ATOM 2400 C CA . LEU B 1 52 ? -14.739 45.565 102.148 1.00 36.50 51 LEU B CA 1
ATOM 2401 C C . LEU B 1 52 ? -15.350 46.225 103.388 1.00 42.09 51 LEU B C 1
ATOM 2402 O O . LEU B 1 52 ? -14.886 47.269 103.814 1.00 45.60 51 LEU B O 1
ATOM 2407 N N . SER B 1 53 ? -16.390 45.632 103.965 1.00 41.17 52 SER B N 1
ATOM 2408 C CA . SER B 1 53 ? -17.064 46.243 105.086 1.00 42.55 52 SER B CA 1
ATOM 2409 C C . SER B 1 53 ? -16.877 45.438 106.373 1.00 40.88 52 SER B C 1
ATOM 2410 O O . SER B 1 53 ? -17.812 45.257 107.137 1.00 46.31 52 SER B O 1
ATOM 2413 N N . HIS B 1 54 ? -15.692 44.900 106.600 1.00 38.59 53 HIS B N 1
ATOM 2414 C CA . HIS B 1 54 ? -15.554 43.938 107.671 1.00 35.36 53 HIS B CA 1
ATOM 2415 C C . HIS B 1 54 ? -15.128 44.638 108.954 1.00 34.78 53 HIS B C 1
ATOM 2416 O O . HIS B 1 54 ? -14.346 45.582 108.910 1.00 40.57 53 HIS B O 1
ATOM 2423 N N . SER B 1 55 ? -15.573 44.108 110.091 1.00 32.34 54 SER B N 1
ATOM 2424 C CA . SER B 1 55 ? -15.264 44.674 111.394 1.00 34.50 54 SER B CA 1
ATOM 2425 C C . SER B 1 55 ? -13.820 44.456 111.797 1.00 36.32 54 SER B C 1
ATOM 2426 O O . SER B 1 55 ? -13.348 45.118 112.694 1.00 37.82 54 SER B O 1
ATOM 2429 N N . ARG B 1 56 ? -13.113 43.544 111.127 1.00 33.99 55 ARG B N 1
ATOM 2430 C CA . ARG B 1 56 ? -11.694 43.300 111.425 1.00 38.61 55 ARG B CA 1
ATOM 2431 C C . ARG B 1 56 ? -10.802 44.305 110.709 1.00 35.50 55 ARG B C 1
ATOM 2432 O O . ARG B 1 56 ? -9.586 44.289 110.875 1.00 43.74 55 ARG B O 1
ATOM 2440 N N . GLY B 1 57 ? -11.404 45.111 109.843 1.00 40.59 56 GLY B N 1
ATOM 2441 C CA . GLY B 1 57 ? -10.703 46.216 109.199 1.00 39.65 56 GLY B CA 1
ATOM 2442 C C . GLY B 1 57 ? -10.778 46.149 107.684 1.00 41.81 56 GLY B C 1
ATOM 2443 O O . GLY B 1 57 ? -11.408 45.259 107.109 1.00 37.39 56 GLY B O 1
ATOM 2444 N N . LYS B 1 58 ? -10.087 47.074 107.038 1.00 37.27 57 LYS B N 1
ATOM 2445 C CA . LYS B 1 58 ? -10.179 47.247 105.600 1.00 40.15 57 LYS B CA 1
ATOM 2446 C C . LYS B 1 58 ? -9.040 46.469 104.943 1.00 42.95 57 LYS B C 1
ATOM 2447 O O . LYS B 1 58 ? -7.896 46.537 105.397 1.00 40.18 57 LYS B O 1
ATOM 2453 N N . PRO B 1 59 ? -9.372 45.617 103.961 1.00 38.55 58 PRO B N 1
ATOM 2454 C CA . PRO B 1 59 ? -8.321 44.820 103.319 1.00 41.02 58 PRO B CA 1
ATOM 2455 C C . PRO B 1 59 ? -7.484 45.661 102.375 1.00 37.81 58 PRO B C 1
ATOM 2456 O O . PRO B 1 59 ? -8.000 46.595 101.811 1.00 37.99 58 PRO B O 1
ATOM 2460 N N . ASP B 1 60 ? -6.199 45.341 102.239 1.00 34.12 59 ASP B N 1
ATOM 2461 C CA . ASP B 1 60 ? -5.421 45.833 101.110 1.00 35.27 59 ASP B CA 1
ATOM 2462 C C . ASP B 1 60 ? -5.095 44.739 100.088 1.00 35.81 59 ASP B C 1
ATOM 2463 O O . ASP B 1 60 ? -4.394 45.008 99.118 1.00 30.97 59 ASP B O 1
ATOM 2468 N N . PHE B 1 61 ? -5.632 43.530 100.295 1.00 29.63 60 PHE B N 1
ATOM 2469 C CA . PHE B 1 61 ? -5.451 42.431 99.383 1.00 29.39 60 PHE B CA 1
ATOM 2470 C C . PHE B 1 61 ? -6.779 41.658 99.310 1.00 27.11 60 PHE B C 1
ATOM 2471 O O . PHE B 1 61 ? -7.267 41.237 100.311 1.00 25.41 60 PHE B O 1
ATOM 2479 N N . MET B 1 62 ? -7.214 41.308 98.118 1.00 27.23 61 MET B N 1
ATOM 2480 C CA . MET B 1 62 ? -8.359 40.434 97.989 1.00 32.04 61 MET B CA 1
ATOM 2481 C C . MET B 1 62 ? -8.344 39.643 96.711 1.00 26.68 61 MET B C 1
ATOM 2482 O O . MET B 1 62 ? -7.912 40.134 95.673 1.00 29.75 61 MET B O 1
ATOM 2487 N N . GLN B 1 63 ? -8.745 38.379 96.805 1.00 29.71 62 GLN B N 1
ATOM 2488 C CA . GLN B 1 63 ? -8.937 37.543 95.633 1.00 30.80 62 GLN B CA 1
ATOM 2489 C C . GLN B 1 63 ? -10.366 37.029 95.548 1.00 28.57 62 GLN B C 1
ATOM 2490 O O . GLN B 1 63 ? -10.871 36.469 96.502 1.00 28.32 62 GLN B O 1
ATOM 2496 N N . ILE B 1 64 ? -10.912 37.040 94.353 1.00 27.94 63 ILE B N 1
ATOM 2497 C CA . ILE B 1 64 ? -12.209 36.438 94.119 1.00 32.91 63 ILE B CA 1
ATOM 2498 C C . ILE B 1 64 ? -12.050 35.560 92.914 1.00 31.89 63 ILE B C 1
ATOM 2499 O O . ILE B 1 64 ? -11.424 35.949 91.950 1.00 29.45 63 ILE B O 1
ATOM 2504 N N . GLN B 1 65 ? -12.590 34.355 92.990 1.00 32.20 64 GLN B N 1
ATOM 2505 C CA . GLN B 1 65 ? -12.404 33.392 91.945 1.00 32.60 64 GLN B CA 1
ATOM 2506 C C . GLN B 1 65 ? -13.729 32.648 91.734 1.00 29.71 64 GLN B C 1
ATOM 2507 O O . GLN B 1 65 ? -14.483 32.434 92.691 1.00 30.80 64 GLN B O 1
ATOM 2513 N N . PHE B 1 66 ? -14.004 32.274 90.491 1.00 27.04 65 PHE B N 1
ATOM 2514 C CA . PHE B 1 66 ? -15.058 31.325 90.223 1.00 29.77 65 PHE B CA 1
ATOM 2515 C C . PHE B 1 66 ? -14.599 30.236 89.283 1.00 32.95 65 PHE B C 1
ATOM 2516 O O . PHE B 1 66 ? -13.648 30.408 88.532 1.00 32.90 65 PHE B O 1
ATOM 2524 N N . GLU B 1 67 ? -15.152 29.051 89.496 1.00 32.34 66 GLU B N 1
ATOM 2525 C CA . GLU B 1 67 ? -14.935 27.933 88.600 1.00 36.83 66 GLU B CA 1
ATOM 2526 C C . GLU B 1 67 ? -16.205 27.074 88.524 1.00 34.50 66 GLU B C 1
ATOM 2527 O O . GLU B 1 67 ? -16.934 26.934 89.503 1.00 29.30 66 GLU B O 1
ATOM 2533 N N . GLU B 1 68 ? -16.422 26.481 87.360 1.00 35.25 67 GLU B N 1
ATOM 2534 C CA . GLU B 1 68 ? -17.425 25.434 87.171 1.00 38.82 67 GLU B CA 1
ATOM 2535 C C . GLU B 1 68 ? -17.203 24.225 88.062 1.00 36.75 67 GLU B C 1
ATOM 2536 O O . GLU B 1 68 ? -16.072 23.743 88.253 1.00 34.41 67 GLU B O 1
ATOM 2542 N N . VAL B 1 69 ? -18.295 23.749 88.639 1.00 31.21 68 VAL B N 1
ATOM 2543 C CA . VAL B 1 69 ? -18.271 22.510 89.382 1.00 34.43 68 VAL B CA 1
ATOM 2544 C C . VAL B 1 69 ? -18.716 21.339 88.497 1.00 38.82 68 VAL B C 1
ATOM 2545 O O . VAL B 1 69 ? -19.793 21.364 87.919 1.00 42.86 68 VAL B O 1
ATOM 2549 N N . HIS B 1 70 ? -17.925 20.278 88.499 1.00 43.23 69 HIS B N 1
ATOM 2550 C CA . HIS B 1 70 ? -18.179 19.118 87.648 1.00 46.20 69 HIS B CA 1
ATOM 2551 C C . HIS B 1 70 ? -18.675 17.883 88.396 1.00 46.91 69 HIS B C 1
ATOM 2552 O O . HIS B 1 70 ? -18.903 16.850 87.771 1.00 52.93 69 HIS B O 1
ATOM 2559 N N . GLU B 1 71 ? -18.631 17.920 89.724 1.00 42.05 70 GLU B N 1
ATOM 2560 C CA . GLU B 1 71 ? -19.254 16.894 90.562 1.00 46.07 70 GLU B CA 1
ATOM 2561 C C . GLU B 1 71 ? -20.751 17.189 90.748 1.00 42.93 70 GLU B C 1
ATOM 2562 O O . GLU B 1 71 ? -21.175 18.330 90.719 1.00 41.39 70 GLU B O 1
ATOM 2568 N N . SER B 1 72 ? -21.551 16.162 90.970 1.00 44.74 71 SER B N 1
ATOM 2569 C CA . SER B 1 72 ? -22.981 16.373 91.129 1.00 45.33 71 SER B CA 1
ATOM 2570 C C . SER B 1 72 ? -23.301 16.988 92.491 1.00 40.70 71 SER B C 1
ATOM 2571 O O . SER B 1 72 ? -22.699 16.661 93.499 1.00 34.74 71 SER B O 1
ATOM 2574 N N . ILE B 1 73 ? -24.318 17.830 92.520 1.00 42.64 72 ILE B N 1
ATOM 2575 C CA . ILE B 1 73 ? -24.692 18.514 93.731 1.00 41.93 72 ILE B CA 1
ATOM 2576 C C . ILE B 1 73 ? -25.561 17.606 94.582 1.00 43.67 72 ILE B C 1
ATOM 2577 O O . ILE B 1 73 ? -26.620 17.170 94.138 1.00 41.69 72 ILE B O 1
ATOM 2582 N N . LYS B 1 74 ? -25.245 17.542 95.869 1.00 39.61 73 LYS B N 1
ATOM 2583 C CA . LYS B 1 74 ? -26.063 16.820 96.821 1.00 43.79 73 LYS B CA 1
ATOM 2584 C C . LYS B 1 74 ? -26.803 17.812 97.708 1.00 45.85 73 LYS B C 1
ATOM 2585 O O . LYS B 1 74 ? -26.233 18.824 98.119 1.00 44.67 73 LYS B O 1
ATOM 2591 N N . THR B 1 75 ? -28.086 17.546 97.943 1.00 35.88 74 THR B N 1
ATOM 2592 C CA . THR B 1 75 ? -28.952 18.426 98.720 1.00 37.77 74 THR B CA 1
ATOM 2593 C C . THR B 1 75 ? -29.340 17.781 100.032 1.00 33.50 74 THR B C 1
ATOM 2594 O O . THR B 1 75 ? -29.850 16.679 100.032 1.00 38.15 74 THR B O 1
ATOM 2598 N N . ILE B 1 76 ? -29.127 18.482 101.144 1.00 31.91 75 ILE B N 1
ATOM 2599 C CA . ILE B 1 76 ? -29.320 17.935 102.484 1.00 30.61 75 ILE B CA 1
ATOM 2600 C C . ILE B 1 76 ? -30.093 18.913 103.342 1.00 33.57 75 ILE B C 1
ATOM 2601 O O . ILE B 1 76 ? -30.164 20.112 103.047 1.00 34.04 75 ILE B O 1
ATOM 2606 N N . GLN B 1 77 ? -30.608 18.379 104.442 1.00 35.81 76 GLN B N 1
ATOM 2607 C CA . GLN B 1 77 ? -31.146 19.141 105.549 1.00 37.29 76 GLN B CA 1
ATOM 2608 C C . GLN B 1 77 ? -30.059 19.838 106.375 1.00 35.28 76 GLN B C 1
ATOM 2609 O O . GLN B 1 77 ? -28.979 19.292 106.586 1.00 39.43 76 GLN B O 1
ATOM 2615 N N . PRO B 1 78 ? -30.375 21.019 106.901 1.00 35.39 77 PRO B N 1
ATOM 2616 C CA . PRO B 1 78 ? -29.596 21.553 108.004 1.00 35.85 77 PRO B CA 1
ATOM 2617 C C . PRO B 1 78 ? -29.697 20.682 109.247 1.00 40.18 77 PRO B C 1
ATOM 2618 O O . PRO B 1 78 ? -30.655 19.939 109.419 1.00 38.94 77 PRO B O 1
ATOM 2622 N N . LEU B 1 79 ? -28.642 20.678 110.044 1.00 37.34 78 LEU B N 1
ATOM 2623 C CA . LEU B 1 79 ? -28.702 20.111 111.371 1.00 36.92 78 LEU B CA 1
ATOM 2624 C C . LEU B 1 79 ? -29.822 20.763 112.151 1.00 36.88 78 LEU B C 1
ATOM 2625 O O . LEU B 1 79 ? -30.049 21.958 112.019 1.00 35.05 78 LEU B O 1
ATOM 2630 N N . PRO B 1 80 ? -30.461 19.986 113.035 1.00 40.91 79 PRO B N 1
ATOM 2631 C CA . PRO B 1 80 ? -31.254 20.532 114.149 1.00 43.35 79 PRO B CA 1
ATOM 2632 C C . PRO B 1 80 ? -30.444 21.472 115.031 1.00 39.15 79 PRO B C 1
ATOM 2633 O O . PRO B 1 80 ? -29.259 21.219 115.310 1.00 33.68 79 PRO B O 1
ATOM 2637 N N . VAL B 1 81 ? -31.063 22.591 115.374 1.00 37.51 80 VAL B N 1
ATOM 2638 C CA . VAL B 1 81 ? -30.422 23.663 116.111 1.00 37.78 80 VAL B CA 1
ATOM 2639 C C . VAL B 1 81 ? -30.952 23.783 117.530 1.00 41.96 80 VAL B C 1
ATOM 2640 O O . VAL B 1 81 ? -32.164 23.791 117.732 1.00 43.89 80 VAL B O 1
ATOM 2644 N N . HIS B 1 82 ? -30.056 23.937 118.500 1.00 36.32 81 HIS B N 1
ATOM 2645 C CA . HIS B 1 82 ? -30.434 24.322 119.859 1.00 39.22 81 HIS B CA 1
ATOM 2646 C C . HIS B 1 82 ? -29.557 25.494 120.306 1.00 41.02 81 HIS B C 1
ATOM 2647 O O . HIS B 1 82 ? -28.336 25.510 120.035 1.00 38.95 81 HIS B O 1
ATOM 2654 N N . THR B 1 83 ? -30.180 26.494 120.935 1.00 35.58 82 THR B N 1
ATOM 2655 C CA . THR B 1 83 ? -29.462 27.646 121.474 1.00 38.72 82 THR B CA 1
ATOM 2656 C C . THR B 1 83 ? -29.309 27.542 122.973 1.00 41.72 82 THR B C 1
ATOM 2657 O O . THR B 1 83 ? -30.285 27.370 123.685 1.00 37.42 82 THR B O 1
ATOM 2661 N N . ASN B 1 84 ? -28.057 27.457 123.422 1.00 40.33 83 ASN B N 1
ATOM 2662 C CA . ASN B 1 84 ? -27.728 27.454 124.833 1.00 37.53 83 ASN B CA 1
ATOM 2663 C C . ASN B 1 84 ? -27.346 28.826 125.319 1.00 42.43 83 ASN B C 1
ATOM 2664 O O . ASN B 1 84 ? -26.268 29.317 124.995 1.00 39.03 83 ASN B O 1
ATOM 2669 N N . GLU B 1 85 ? -28.182 29.386 126.192 1.00 44.75 84 GLU B N 1
ATOM 2670 C CA . GLU B 1 85 ? -27.950 30.710 126.760 1.00 40.85 84 GLU B CA 1
ATOM 2671 C C . GLU B 1 85 ? -27.002 30.585 127.927 1.00 41.15 84 GLU B C 1
ATOM 2672 O O . GLU B 1 85 ? -27.222 29.775 128.805 1.00 42.96 84 GLU B O 1
ATOM 2678 N N . VAL B 1 86 ? -25.915 31.343 127.906 1.00 39.19 85 VAL B N 1
ATOM 2679 C CA . VAL B 1 86 ? -24.953 31.309 128.987 1.00 38.10 85 VAL B CA 1
ATOM 2680 C C . VAL B 1 86 ? -24.677 32.746 129.376 1.00 41.15 85 VAL B C 1
ATOM 2681 O O . VAL B 1 86 ? -25.060 33.659 128.647 1.00 42.62 85 VAL B O 1
ATOM 2685 N N . SER B 1 87 ? -24.128 32.948 130.570 1.00 39.47 86 SER B N 1
ATOM 2686 C CA . SER B 1 87 ? -23.975 34.283 131.142 1.00 38.97 86 SER B CA 1
ATOM 2687 C C . SER B 1 87 ? -22.597 34.884 130.801 1.00 39.51 86 SER B C 1
ATOM 2688 O O . SER B 1 87 ? -22.384 36.080 130.991 1.00 46.66 86 SER B O 1
ATOM 2691 N N . CYS B 1 88 ? -21.635 34.055 130.411 1.00 41.02 87 CYS B N 1
ATOM 2692 C CA . CYS B 1 88 ? -20.258 34.532 130.171 1.00 43.29 87 CYS B CA 1
ATOM 2693 C C . CYS B 1 88 ? -19.456 33.538 129.340 1.00 40.98 87 CYS B C 1
ATOM 2694 O O . CYS B 1 88 ? -19.797 32.364 129.269 1.00 44.23 87 CYS B O 1
ATOM 2697 N N . PRO B 1 89 ? -18.313 33.980 128.812 1.00 43.26 88 PRO B N 1
ATOM 2698 C CA . PRO B 1 89 ? -17.525 33.139 127.911 1.00 41.59 88 PRO B CA 1
ATOM 2699 C C . PRO B 1 89 ? -16.932 31.900 128.574 1.00 34.97 88 PRO B C 1
ATOM 2700 O O . PRO B 1 89 ? -16.906 30.843 127.970 1.00 39.16 88 PRO B O 1
ATOM 2704 N N . GLU B 1 90 ? -16.579 31.995 129.846 1.00 36.85 89 GLU B N 1
ATOM 2705 C CA . GLU B 1 90 ? -16.043 30.842 130.576 1.00 42.41 89 GLU B CA 1
ATOM 2706 C C . GLU B 1 90 ? -17.111 29.774 130.773 1.00 40.33 89 GLU B C 1
ATOM 2707 O O . GLU B 1 90 ? -16.835 28.582 130.691 1.00 35.77 89 GLU B O 1
ATOM 2713 N N . GLU B 1 91 ? -18.351 30.207 130.977 1.00 36.31 90 GLU B N 1
ATOM 2714 C CA . GLU B 1 91 ? -19.438 29.266 131.061 1.00 35.42 90 GLU B CA 1
ATOM 2715 C C . GLU B 1 91 ? -19.654 28.604 129.697 1.00 37.72 90 GLU B C 1
ATOM 2716 O O . GLU B 1 91 ? -19.924 27.394 129.613 1.00 37.17 90 GLU B O 1
ATOM 2722 N N . GLY B 1 92 ? -19.606 29.407 128.632 1.00 35.54 91 GLY B N 1
ATOM 2723 C CA . GLY B 1 92 ? -19.788 28.873 127.278 1.00 31.55 91 GLY B CA 1
ATOM 2724 C C . GLY B 1 92 ? -18.701 27.888 126.886 1.00 31.63 91 GLY B C 1
ATOM 2725 O O . GLY B 1 92 ? -18.996 26.815 126.372 1.00 31.04 91 GLY B O 1
ATOM 2726 N N . GLN B 1 93 ? -17.454 28.204 127.216 1.00 33.71 92 GLN B N 1
ATOM 2727 C CA . GLN B 1 93 ? -16.317 27.325 126.890 1.00 35.70 92 GLN B CA 1
ATOM 2728 C C . GLN B 1 93 ? -16.401 25.987 127.608 1.00 36.97 92 GLN B C 1
ATOM 2729 O O . GLN B 1 93 ? -16.166 24.944 127.020 1.00 38.16 92 GLN B O 1
ATOM 2735 N N . LYS B 1 94 ? -16.720 26.020 128.899 1.00 38.63 93 LYS B N 1
ATOM 2736 C CA . LYS B 1 94 ? -16.999 24.809 129.657 1.00 37.18 93 LYS B CA 1
ATOM 2737 C C . LYS B 1 94 ? -18.135 23.991 129.052 1.00 39.37 93 LYS B C 1
ATOM 2738 O O . LYS B 1 94 ? -18.080 22.770 129.017 1.00 41.26 93 LYS B O 1
ATOM 2744 N N . LEU B 1 95 ? -19.241 24.639 128.723 1.00 35.09 94 LEU B N 1
ATOM 2745 C CA . LEU B 1 95 ? -20.329 23.931 128.074 1.00 32.93 94 LEU B CA 1
ATOM 2746 C C . LEU B 1 95 ? -19.816 23.331 126.756 1.00 36.53 94 LEU B C 1
ATOM 2747 O O . LEU B 1 95 ? -20.076 22.174 126.411 1.00 39.71 94 LEU B O 1
ATOM 2752 N N . ALA B 1 96 ? -19.036 24.093 126.021 1.00 34.60 95 ALA B N 1
ATOM 2753 C CA . ALA B 1 96 ? -18.580 23.574 124.737 1.00 37.65 95 ALA B CA 1
ATOM 2754 C C . ALA B 1 96 ? -17.804 22.279 124.953 1.00 35.01 95 ALA B C 1
ATOM 2755 O O . ALA B 1 96 ? -17.986 21.312 124.212 1.00 34.68 95 ALA B O 1
ATOM 2757 N N . ARG B 1 97 ? -16.959 22.257 125.984 1.00 35.90 96 ARG B N 1
ATOM 2758 C CA . ARG B 1 97 ? -16.169 21.065 126.282 1.00 39.02 96 ARG B CA 1
ATOM 2759 C C . ARG B 1 97 ? -17.039 19.893 126.708 1.00 38.37 96 ARG B C 1
ATOM 2760 O O . ARG B 1 97 ? -16.768 18.740 126.351 1.00 37.75 96 ARG B O 1
ATOM 2768 N N . LEU B 1 98 ? -18.095 20.188 127.451 1.00 37.30 97 LEU B N 1
ATOM 2769 C CA . LEU B 1 98 ? -19.070 19.157 127.825 1.00 41.29 97 LEU B CA 1
ATOM 2770 C C . LEU B 1 98 ? -19.699 18.571 126.581 1.00 36.23 97 LEU B C 1
ATOM 2771 O O . LEU B 1 98 ? -19.704 17.357 126.392 1.00 40.96 97 LEU B O 1
ATOM 2776 N N . LEU B 1 99 ? -20.170 19.434 125.690 1.00 38.50 98 LEU B N 1
ATOM 2777 C CA . LEU B 1 99 ? -20.787 18.981 124.435 1.00 34.11 98 LEU B CA 1
ATOM 2778 C C . LEU B 1 99 ? -19.837 18.206 123.523 1.00 36.56 98 LEU B C 1
ATOM 2779 O O . LEU B 1 99 ? -20.228 17.221 122.899 1.00 35.10 98 LEU B O 1
ATOM 2784 N N . LEU B 1 100 ? -18.572 18.607 123.446 1.00 32.25 99 LEU B N 1
ATOM 2785 C CA . LEU B 1 100 ? -17.636 17.803 122.665 1.00 37.41 99 LEU B CA 1
ATOM 2786 C C . LEU B 1 100 ? -17.529 16.385 123.203 1.00 37.30 99 LEU B C 1
ATOM 2787 O O . LEU B 1 100 ? -17.456 15.442 122.437 1.00 35.56 99 LEU B O 1
ATOM 2792 N N . GLU B 1 101 ? -17.497 16.253 124.522 1.00 40.12 100 GLU B N 1
ATOM 2793 C CA . GLU B 1 101 ? -17.449 14.945 125.168 1.00 47.92 100 GLU B CA 1
ATOM 2794 C C . GLU B 1 101 ? -18.724 14.116 124.924 1.00 43.89 100 GLU B C 1
ATOM 2795 O O . GLU B 1 101 ? -18.635 12.965 124.533 1.00 48.21 100 GLU B O 1
ATOM 2801 N N . LYS B 1 102 ? -19.902 14.719 125.083 1.00 45.41 101 LYS B N 1
ATOM 2802 C CA . LYS B 1 102 ? -21.156 14.088 124.664 1.00 48.39 101 LYS B CA 1
ATOM 2803 C C . LYS B 1 102 ? -21.112 13.565 123.230 1.00 56.00 101 LYS B C 1
ATOM 2804 O O . LYS B 1 102 ? -21.728 12.551 122.895 1.00 54.86 101 LYS B O 1
ATOM 2810 N N . GLU B 1 103 ? -20.487 14.331 122.349 1.00 54.89 102 GLU B N 1
ATOM 2811 C CA . GLU B 1 103 ? -20.470 13.972 120.951 1.00 55.54 102 GLU B CA 1
ATOM 2812 C C . GLU B 1 103 ? -19.503 12.829 120.675 1.00 49.74 102 GLU B C 1
ATOM 2813 O O . GLU B 1 103 ? -19.507 12.273 119.579 1.00 46.21 102 GLU B O 1
ATOM 2819 N N . GLY B 1 104 ? -18.678 12.479 121.651 1.00 42.18 103 GLY B N 1
ATOM 2820 C CA . GLY B 1 104 ? -17.807 11.315 121.513 1.00 39.74 103 GLY B CA 1
ATOM 2821 C C . GLY B 1 104 ? -16.327 11.604 121.541 1.00 44.61 103 GLY B C 1
ATOM 2822 O O . GLY B 1 104 ? -15.514 10.703 121.326 1.00 44.12 103 GLY B O 1
ATOM 2823 N N . VAL B 1 105 ? -15.941 12.859 121.761 1.00 45.15 104 VAL B N 1
ATOM 2824 C CA . VAL B 1 105 ? -14.511 13.181 121.885 1.00 40.44 104 VAL B CA 1
ATOM 2825 C C . VAL B 1 105 ? -14.061 12.922 123.316 1.00 42.14 104 VAL B C 1
ATOM 2826 O O . VAL B 1 105 ? -14.735 13.329 124.276 1.00 41.95 104 VAL B O 1
ATOM 2830 N N . SER B 1 106 ? -12.888 12.310 123.474 1.00 40.13 105 SER B N 1
ATOM 2831 C CA . SER B 1 106 ? -12.402 12.025 124.807 1.00 41.31 105 SER B CA 1
ATOM 2832 C C . SER B 1 106 ? -11.905 13.318 125.448 1.00 44.39 105 SER B C 1
ATOM 2833 O O . SER B 1 106 ? -11.435 14.232 124.753 1.00 45.41 105 SER B O 1
ATOM 2836 N N . ARG B 1 107 ? -12.005 13.379 126.774 1.00 45.55 106 ARG B N 1
ATOM 2837 C CA . ARG B 1 107 ? -11.522 14.524 127.534 1.00 50.39 106 ARG B CA 1
ATOM 2838 C C . ARG B 1 107 ? -10.064 14.852 127.237 1.00 47.63 106 ARG B C 1
ATOM 2839 O O . ARG B 1 107 ? -9.683 16.019 127.239 1.00 43.23 106 ARG B O 1
ATOM 2847 N N . ASP B 1 108 ? -9.224 13.832 127.099 1.00 46.29 107 ASP B N 1
ATOM 2848 C CA . ASP B 1 108 ? -7.797 14.081 126.902 1.00 54.97 107 ASP B CA 1
ATOM 2849 C C . ASP B 1 108 ? -7.519 14.747 125.562 1.00 47.72 107 ASP B C 1
ATOM 2850 O O . ASP B 1 108 ? -6.687 15.650 125.469 1.00 50.54 107 ASP B O 1
ATOM 2855 N N . VAL B 1 109 ? -8.210 14.290 124.522 1.00 40.78 108 VAL B N 1
ATOM 2856 C CA . VAL B 1 109 ? -8.142 14.960 123.234 1.00 41.23 108 VAL B CA 1
ATOM 2857 C C . VAL B 1 109 ? -8.676 16.409 123.274 1.00 41.59 108 VAL B C 1
ATOM 2858 O O . VAL B 1 109 ? -8.066 17.318 122.719 1.00 41.72 108 VAL B O 1
ATOM 2862 N N . ILE B 1 110 ? -9.775 16.635 123.984 1.00 39.32 109 ILE B N 1
ATOM 2863 C CA . ILE B 1 110 ? -10.296 17.980 124.171 1.00 38.56 109 ILE B CA 1
ATOM 2864 C C . ILE B 1 110 ? -9.268 18.904 124.857 1.00 40.95 109 ILE B C 1
ATOM 2865 O O . ILE B 1 110 ? -8.974 20.000 124.367 1.00 36.32 109 ILE B O 1
ATOM 2870 N N . GLU B 1 111 ? -8.664 18.445 125.947 1.00 43.17 110 GLU B N 1
ATOM 2871 C CA . GLU B 1 111 ? -7.638 19.268 126.623 1.00 49.73 110 GLU B CA 1
ATOM 2872 C C . GLU B 1 111 ? -6.452 19.563 125.704 1.00 41.63 110 GLU B C 1
ATOM 2873 O O . GLU B 1 111 ? -5.982 20.690 125.613 1.00 40.50 110 GLU B O 1
ATOM 2879 N N . LYS B 1 112 ? -6.018 18.567 124.945 1.00 41.62 111 LYS B N 1
ATOM 2880 C CA . LYS B 1 112 ? -4.853 18.779 124.090 1.00 51.07 111 LYS B CA 1
ATOM 2881 C C . LYS B 1 112 ? -5.150 19.790 122.990 1.00 47.81 111 LYS B C 1
ATOM 2882 O O . LYS B 1 112 ? -4.268 20.544 122.567 1.00 45.59 111 LYS B O 1
ATOM 2888 N N . ALA B 1 113 ? -6.392 19.793 122.519 1.00 42.72 112 ALA B N 1
ATOM 2889 C CA . ALA B 1 113 ? -6.802 20.745 121.491 1.00 41.39 112 ALA B CA 1
ATOM 2890 C C . ALA B 1 113 ? -6.886 22.147 122.057 1.00 39.76 112 ALA B C 1
ATOM 2891 O O . ALA B 1 113 ? -6.380 23.113 121.436 1.00 38.06 112 ALA B O 1
ATOM 2893 N N . TYR B 1 114 ? -7.464 22.252 123.254 1.00 40.72 113 TYR B N 1
ATOM 2894 C CA . TYR B 1 114 ? -7.592 23.543 123.901 1.00 45.53 113 TYR B CA 1
ATOM 2895 C C . TYR B 1 114 ? -6.238 24.179 124.166 1.00 44.67 113 TYR B C 1
ATOM 2896 O O . TYR B 1 114 ? -6.112 25.394 124.103 1.00 48.52 113 TYR B O 1
ATOM 2905 N N . GLU B 1 115 ? -5.215 23.371 124.404 1.00 49.59 114 GLU B N 1
ATOM 2906 C CA . GLU B 1 115 ? -3.868 23.920 124.571 1.00 50.03 114 GLU B CA 1
ATOM 2907 C C . GLU B 1 115 ? -3.382 24.581 123.303 1.00 48.53 114 GLU B C 1
ATOM 2908 O O . GLU B 1 115 ? -2.500 25.421 123.342 1.00 52.16 114 GLU B O 1
ATOM 2914 N N . GLN B 1 116 ? -3.812 24.063 122.165 1.00 47.28 115 GLN B N 1
ATOM 2915 C CA . GLN B 1 116 ? -3.274 24.504 120.900 1.00 42.87 115 GLN B CA 1
ATOM 2916 C C . GLN B 1 116 ? -4.091 25.610 120.273 1.00 38.45 115 GLN B C 1
ATOM 2917 O O . GLN B 1 116 ? -3.622 26.290 119.365 1.00 47.16 115 GLN B O 1
ATOM 2923 N N . ILE B 1 117 ? -5.322 25.802 120.748 1.00 42.98 116 ILE B N 1
ATOM 2924 C CA . ILE B 1 117 ? -6.249 26.739 120.108 1.00 38.27 116 ILE B CA 1
ATOM 2925 C C . ILE B 1 117 ? -5.672 28.145 119.945 1.00 41.18 116 ILE B C 1
ATOM 2926 O O . ILE B 1 117 ? -5.710 28.703 118.838 1.00 39.79 116 ILE B O 1
ATOM 2931 N N . PRO B 1 118 ? -5.062 28.697 121.008 1.00 47.61 117 PRO B N 1
ATOM 2932 C CA . PRO B 1 118 ? -4.327 29.976 120.897 1.00 51.10 117 PRO B CA 1
ATOM 2933 C C . PRO B 1 118 ? -3.300 30.014 119.760 1.00 49.60 117 PRO B C 1
ATOM 2934 O O . PRO B 1 118 ? -3.230 30.989 119.020 1.00 52.31 117 PRO B O 1
ATOM 2938 N N . GLU B 1 119 ? -2.592 28.911 119.557 1.00 50.83 118 GLU B N 1
ATOM 2939 C CA . GLU B 1 119 ? -1.659 28.807 118.448 1.00 56.41 118 GLU B CA 1
ATOM 2940 C C . GLU B 1 119 ? -2.358 28.948 117.091 1.00 54.08 118 GLU B C 1
ATOM 2941 O O . GLU B 1 119 ? -1.696 29.206 116.102 1.00 43.79 118 GLU B O 1
ATOM 2947 N N . TRP B 1 120 ? -3.654 28.638 117.014 1.00 43.42 119 TRP B N 1
ATOM 2948 C CA . TRP B 1 120 ? -4.310 28.512 115.721 1.00 42.85 119 TRP B CA 1
ATOM 2949 C C . TRP B 1 120 ? -5.120 29.749 115.386 1.00 47.53 119 TRP B C 1
ATOM 2950 O O . TRP B 1 120 ? -5.916 29.733 114.450 1.00 50.48 119 TRP B O 1
ATOM 2961 N N . SER B 1 121 ? -4.958 30.804 116.184 1.00 50.64 120 SER B N 1
ATOM 2962 C CA . SER B 1 121 ? -5.669 32.077 115.962 1.00 49.45 120 SER B CA 1
ATOM 2963 C C . SER B 1 121 ? -5.442 32.628 114.563 1.00 45.63 120 SER B C 1
ATOM 2964 O O . SER B 1 121 ? -6.247 33.389 114.063 1.00 48.11 120 SER B O 1
ATOM 2967 N N . ASP B 1 122 ? -4.286 32.362 113.978 1.00 47.11 121 ASP B N 1
ATOM 2968 C CA . ASP B 1 122 ? -3.978 32.966 112.683 1.00 47.79 121 ASP B CA 1
ATOM 2969 C C . ASP B 1 122 ? -4.411 32.101 111.500 1.00 39.98 121 ASP B C 1
ATOM 2970 O O . ASP B 1 122 ? -4.311 32.530 110.359 1.00 40.98 121 ASP B O 1
ATOM 2975 N N . VAL B 1 123 ? -5.005 30.940 111.771 1.00 37.18 122 VAL B N 1
ATOM 2976 C CA . VAL B 1 123 ? -5.391 30.030 110.714 1.00 37.18 122 VAL B CA 1
ATOM 2977 C C . VAL B 1 123 ? -6.660 30.521 110.038 1.00 41.00 122 VAL B C 1
ATOM 2978 O O . VAL B 1 123 ? -7.666 30.791 110.693 1.00 33.33 122 VAL B O 1
ATOM 2982 N N . ARG B 1 124 ? -6.604 30.579 108.712 1.00 40.47 123 ARG B N 1
ATOM 2983 C CA . ARG B 1 124 ? -7.644 31.214 107.923 1.00 41.57 123 ARG B CA 1
ATOM 2984 C C . ARG B 1 124 ? -8.821 30.275 107.590 1.00 36.46 123 ARG B C 1
ATOM 2985 O O . ARG B 1 124 ? -9.909 30.731 107.197 1.00 36.80 123 ARG B O 1
ATOM 2993 N N . GLY B 1 125 ? -8.582 28.973 107.677 1.00 32.90 124 GLY B N 1
ATOM 2994 C CA . GLY B 1 125 ? -9.651 27.983 107.573 1.00 31.34 124 GLY B CA 1
ATOM 2995 C C . GLY B 1 125 ? -9.754 27.217 108.847 1.00 25.58 124 GLY B C 1
ATOM 2996 O O . GLY B 1 125 ? -9.660 27.800 109.926 1.00 25.81 124 GLY B O 1
ATOM 2997 N N . ALA B 1 126 ? -9.944 25.897 108.718 1.00 28.51 125 ALA B N 1
ATOM 2998 C CA . ALA B 1 126 ? -10.143 25.028 109.849 1.00 27.55 125 ALA B CA 1
ATOM 2999 C C . ALA B 1 126 ? -8.919 24.166 110.117 1.00 27.39 125 ALA B C 1
ATOM 3000 O O . ALA B 1 126 ? -8.158 23.868 109.219 1.00 30.61 125 ALA B O 1
ATOM 3002 N N . VAL B 1 127 ? -8.708 23.856 111.382 1.00 29.88 126 VAL B N 1
ATOM 3003 C CA . VAL B 1 127 ? -7.725 22.886 111.816 1.00 33.92 126 VAL B CA 1
ATOM 3004 C C . VAL B 1 127 ? -8.401 21.532 111.930 1.00 40.05 126 VAL B C 1
ATOM 3005 O O . VAL B 1 127 ? -9.518 21.441 112.418 1.00 31.25 126 VAL B O 1
ATOM 3009 N N . LEU B 1 128 ? -7.741 20.498 111.409 1.00 36.27 127 LEU B N 1
ATOM 3010 C CA . LEU B 1 128 ? -8.179 19.123 111.611 1.00 35.07 127 LEU B CA 1
ATOM 3011 C C . LEU B 1 128 ? -7.389 18.481 112.736 1.00 36.98 127 LEU B C 1
ATOM 3012 O O . LEU B 1 128 ? -6.139 18.426 112.722 1.00 37.96 127 LEU B O 1
ATOM 3017 N N . PHE B 1 129 ? -8.113 17.975 113.715 1.00 33.31 128 PHE B N 1
ATOM 3018 C CA . PHE B 1 129 ? -7.494 17.428 114.899 1.00 36.79 128 PHE B CA 1
ATOM 3019 C C . PHE B 1 129 ? -7.763 15.937 115.018 1.00 38.22 128 PHE B C 1
ATOM 3020 O O . PHE B 1 129 ? -8.914 15.504 115.076 1.00 32.53 128 PHE B O 1
ATOM 3028 N N . ASP B 1 130 ? -6.702 15.137 114.974 1.00 38.58 129 ASP B N 1
ATOM 3029 C CA . ASP B 1 130 ? -6.860 13.671 114.905 1.00 40.72 129 ASP B CA 1
ATOM 3030 C C . ASP B 1 130 ? -7.060 13.139 116.308 1.00 46.63 129 ASP B C 1
ATOM 3031 O O . ASP B 1 130 ? -6.127 13.235 117.126 1.00 40.80 129 ASP B O 1
ATOM 3036 N N . ILE B 1 131 ? -8.202 12.491 116.572 1.00 35.24 130 ILE B N 1
ATOM 3037 C CA . ILE B 1 131 ? -8.441 11.961 117.906 1.00 43.36 130 ILE B CA 1
ATOM 3038 C C . ILE B 1 131 ? -7.593 10.724 118.218 1.00 43.14 130 ILE B C 1
ATOM 3039 O O . ILE B 1 131 ? -7.582 10.270 119.343 1.00 50.74 130 ILE B O 1
ATOM 3044 N N . HIS B 1 132 ? -6.957 10.136 117.216 1.00 43.07 131 HIS B N 1
ATOM 3045 C CA . HIS B 1 132 ? -6.093 8.973 117.436 1.00 48.84 131 HIS B CA 1
ATOM 3046 C C . HIS B 1 132 ? -4.677 9.355 117.905 1.00 46.90 131 HIS B C 1
ATOM 3047 O O . HIS B 1 132 ? -3.962 8.518 118.447 1.00 46.09 1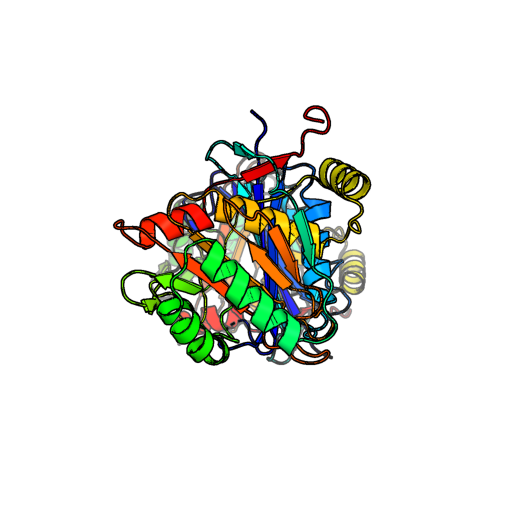31 HIS B O 1
ATOM 3054 N N . THR B 1 133 ? -4.221 10.546 117.546 1.00 44.42 132 THR B N 1
ATOM 3055 C CA . THR B 1 133 ? -2.884 10.993 117.927 1.00 47.12 132 THR B CA 1
ATOM 3056 C C . THR B 1 133 ? -2.952 12.071 118.988 1.00 50.19 132 THR B C 1
ATOM 3057 O O . THR B 1 133 ? -1.945 12.402 119.601 1.00 54.00 132 THR B O 1
ATOM 3061 N N . GLY B 1 134 ? -4.099 12.735 119.078 1.00 44.03 133 GLY B N 1
ATOM 3062 C CA . GLY B 1 134 ? -4.235 13.903 119.921 1.00 41.06 133 GLY B CA 1
ATOM 3063 C C . GLY B 1 134 ? -3.413 15.071 119.407 1.00 44.89 133 GLY B C 1
ATOM 3064 O O . GLY B 1 134 ? -2.919 15.877 120.178 1.00 44.73 133 GLY B O 1
ATOM 3065 N N . LYS B 1 135 ? -3.286 15.178 118.091 1.00 44.65 134 LYS B N 1
ATOM 3066 C CA . LYS B 1 135 ? -2.504 16.244 117.489 1.00 45.28 134 LYS B CA 1
ATOM 3067 C C . LYS B 1 135 ? -3.178 16.692 116.212 1.00 42.16 134 LYS B C 1
ATOM 3068 O O . LYS B 1 135 ? -3.948 15.947 115.601 1.00 37.13 134 LYS B O 1
ATOM 3074 N N . ARG B 1 136 ? -2.755 17.850 115.735 1.00 38.55 135 ARG B N 1
ATOM 3075 C CA . ARG B 1 136 ? -3.225 18.367 114.473 1.00 38.75 135 ARG B CA 1
ATOM 3076 C C . ARG B 1 136 ? -2.866 17.414 113.366 1.00 41.03 135 ARG B C 1
ATOM 3077 O O . ARG B 1 136 ? -1.831 16.783 113.404 1.00 41.38 135 ARG B O 1
ATOM 3085 N N . MET B 1 137 ? -3.716 17.327 112.357 1.00 43.28 136 MET B N 1
ATOM 3086 C CA . MET B 1 137 ? -3.643 16.238 111.387 1.00 42.02 136 MET B CA 1
ATOM 3087 C C . MET B 1 137 ? -3.325 16.811 110.011 1.00 35.36 136 MET B C 1
ATOM 3088 O O . MET B 1 137 ? -2.731 16.151 109.165 1.00 35.23 136 MET B O 1
ATOM 3093 N N . ASP B 1 138 ? -3.779 18.024 109.736 1.00 33.15 137 ASP B N 1
ATOM 3094 C CA . ASP B 1 138 ? -3.504 18.607 108.434 1.00 32.29 137 ASP B CA 1
ATOM 3095 C C . ASP B 1 138 ? -2.169 19.359 108.527 1.00 33.37 137 ASP B C 1
ATOM 3096 O O . ASP B 1 138 ? -1.789 19.812 109.605 1.00 34.09 137 ASP B O 1
ATOM 3101 N N . GLN B 1 139 ? -1.549 19.567 107.382 1.00 37.94 138 GLN B N 1
ATOM 3102 C CA . GLN B 1 139 ? -0.218 20.168 107.311 1.00 45.47 138 GLN B CA 1
ATOM 3103 C C . GLN B 1 139 ? -0.298 21.491 106.553 1.00 45.06 138 GLN B C 1
ATOM 3104 O O . GLN B 1 139 ? 0.640 21.886 105.882 1.00 42.82 138 GLN B O 1
ATOM 3110 N N . THR B 1 140 ? -1.434 22.181 106.682 1.00 41.58 139 THR B N 1
ATOM 3111 C CA . THR B 1 140 ? -1.680 23.387 105.919 1.00 37.34 139 THR B CA 1
ATOM 3112 C C . THR B 1 140 ? -1.210 24.620 106.659 1.00 37.50 139 THR B C 1
ATOM 3113 O O . THR B 1 140 ? -1.385 25.728 106.155 1.00 38.00 139 THR B O 1
ATOM 3117 N N . LYS B 1 141 ? -0.828 24.446 107.917 1.00 39.13 140 LYS B N 1
ATOM 3118 C CA . LYS B 1 141 ? -0.362 25.546 108.737 1.00 45.12 140 LYS B CA 1
ATOM 3119 C C . LYS B 1 141 ? -1.358 26.714 108.732 1.00 50.09 140 LYS B C 1
ATOM 3120 O O . LYS B 1 141 ? -2.542 26.523 109.037 1.00 48.72 140 LYS B O 1
ATOM 3126 N N . GLU B 1 142 ? -0.893 27.914 108.407 1.00 45.34 141 GLU B N 1
ATOM 3127 C CA . GLU B 1 142 ? -1.718 29.088 108.584 1.00 47.63 141 GLU B CA 1
ATOM 3128 C C . GLU B 1 142 ? -2.871 29.142 107.583 1.00 43.40 141 GLU B C 1
ATOM 3129 O O . GLU B 1 142 ? -3.780 29.954 107.717 1.00 38.28 141 GLU B O 1
ATOM 3135 N N . LYS B 1 143 ? -2.802 28.329 106.544 1.00 39.99 142 LYS B N 1
ATOM 3136 C CA . LYS B 1 143 ? -3.815 28.376 105.512 1.00 46.91 142 LYS B CA 1
ATOM 3137 C C . LYS B 1 143 ? -5.061 27.656 106.035 1.00 45.12 142 LYS B C 1
ATOM 3138 O O . LYS B 1 143 ? -6.183 28.140 105.885 1.00 41.52 142 LYS B O 1
ATOM 3144 N N . GLY B 1 144 ? -4.836 26.571 106.756 1.00 38.33 143 GLY B N 1
ATOM 3145 C CA . GLY B 1 144 ? -5.919 25.767 107.261 1.00 36.96 143 GLY B CA 1
ATOM 3146 C C . GLY B 1 144 ? -6.599 25.035 106.142 1.00 34.46 143 GLY B C 1
ATOM 3147 O O . GLY B 1 144 ? -6.239 25.181 104.991 1.00 35.15 143 GLY B O 1
ATOM 3148 N N . VAL B 1 145 ? -7.668 24.330 106.468 1.00 33.60 144 VAL B N 1
ATOM 3149 C CA . VAL B 1 145 ? -8.493 23.714 105.442 1.00 32.71 144 VAL B CA 1
ATOM 3150 C C . VAL B 1 145 ? -9.762 24.552 105.280 1.00 29.93 144 VAL B C 1
ATOM 3151 O O . VAL B 1 145 ? -10.428 24.843 106.258 1.00 35.17 144 VAL B O 1
ATOM 3155 N N . ARG B 1 146 ? -10.082 24.950 104.059 1.00 28.58 145 ARG B N 1
ATOM 3156 C CA . ARG B 1 146 ? -11.190 25.859 103.808 1.00 31.80 145 ARG B CA 1
ATOM 3157 C C . ARG B 1 146 ? -12.377 25.099 103.173 1.00 30.41 145 ARG B C 1
ATOM 3158 O O . ARG B 1 146 ? -12.346 24.701 102.034 1.00 35.86 145 ARG B O 1
ATOM 3166 N N . VAL B 1 147 ? -13.419 24.866 103.935 1.00 31.91 146 VAL B N 1
ATOM 3167 C CA . VAL B 1 147 ? -14.579 24.162 103.392 1.00 27.67 146 VAL B CA 1
ATOM 3168 C C . VAL B 1 147 ? -15.219 25.031 102.329 1.00 28.47 146 VAL B C 1
ATOM 3169 O O . VAL B 1 147 ? -15.415 26.227 102.527 1.00 31.11 146 VAL B O 1
ATOM 3173 N N . SER B 1 148 ? -15.459 24.467 101.150 1.00 31.95 147 SER B N 1
ATOM 3174 C CA . SER B 1 148 ? -16.106 25.240 100.094 1.00 34.73 147 SER B CA 1
ATOM 3175 C C . SER B 1 148 ? -17.300 24.516 99.454 1.00 30.45 147 SER B C 1
ATOM 3176 O O . SER B 1 148 ? -17.583 23.362 99.733 1.00 33.28 147 SER B O 1
ATOM 3179 N N . ARG B 1 149 ? -17.852 25.159 98.462 1.00 29.80 148 ARG B N 1
ATOM 3180 C CA . ARG B 1 149 ? -18.834 24.526 97.582 1.00 36.24 148 ARG B CA 1
ATOM 3181 C C . ARG B 1 149 ? -20.057 24.099 98.369 1.00 34.72 148 ARG B C 1
ATOM 3182 O O . ARG B 1 149 ? -20.568 22.991 98.180 1.00 39.82 148 ARG B O 1
ATOM 3190 N N . MET B 1 150 ? -20.458 24.928 99.331 1.00 36.28 149 MET B N 1
ATOM 3191 C CA . MET B 1 150 ? -21.735 24.741 100.011 1.00 33.07 149 MET B CA 1
ATOM 3192 C C . MET B 1 150 ? -22.480 26.065 100.011 1.00 35.51 149 MET B C 1
ATOM 3193 O O . MET B 1 150 ? -21.874 27.106 99.857 1.00 33.17 149 MET B O 1
ATOM 3198 N N . ASP B 1 151 ? -23.808 26.009 99.992 1.00 29.42 150 ASP B N 1
ATOM 3199 C CA . ASP B 1 151 ? -24.600 27.214 100.007 1.00 29.36 150 ASP B CA 1
ATOM 3200 C C . ASP B 1 151 ? -26.060 26.834 100.310 1.00 32.13 150 ASP B C 1
ATOM 3201 O O . ASP B 1 151 ? -26.378 25.661 100.481 1.00 29.09 150 ASP B O 1
ATOM 3206 N N . TRP B 1 152 ? -26.901 27.844 100.477 1.00 33.50 151 TRP B N 1
ATOM 3207 C CA . TRP B 1 152 ? -28.239 27.673 101.064 1.00 34.85 151 TRP B CA 1
ATOM 3208 C C . TRP B 1 152 ? -29.050 28.807 100.479 1.00 35.15 151 TRP B C 1
ATOM 3209 O O . TRP B 1 152 ? -28.831 29.940 100.848 1.00 35.71 151 TRP B O 1
ATOM 3220 N N . PRO B 1 153 ? -29.926 28.521 99.514 1.00 41.68 152 PRO B N 1
ATOM 3221 C CA . PRO B 1 153 ? -30.787 29.579 98.937 1.00 44.93 152 PRO B CA 1
ATOM 3222 C C . PRO B 1 153 ? -31.549 30.377 100.000 1.00 45.02 152 PRO B C 1
ATOM 3223 O O . PRO B 1 153 ? -32.169 29.794 100.899 1.00 44.07 152 PRO B O 1
ATOM 3227 N N . ASP B 1 154 ? -31.413 31.702 99.935 1.00 44.05 153 ASP B N 1
ATOM 3228 C CA . ASP B 1 154 ? -31.923 32.617 100.952 1.00 44.81 153 ASP B CA 1
ATOM 3229 C C . ASP B 1 154 ? -33.392 32.352 101.289 1.00 43.31 153 ASP B C 1
ATOM 3230 O O . ASP B 1 154 ? -33.799 32.397 102.457 1.00 39.87 153 ASP B O 1
ATOM 3235 N N . ALA B 1 155 ? -34.197 32.095 100.271 1.00 44.19 154 ALA B N 1
ATOM 3236 C CA . ALA B 1 155 ? -35.649 31.987 100.474 1.00 44.74 154 ALA B CA 1
ATOM 3237 C C . ALA B 1 155 ? -35.930 30.838 101.426 1.00 45.18 154 ALA B C 1
ATOM 3238 O O . ALA B 1 155 ? -36.594 30.999 102.449 1.00 53.35 154 ALA B O 1
ATOM 3240 N N . ASN B 1 156 ? -35.309 29.697 101.152 1.00 42.11 155 ASN B N 1
ATOM 3241 C CA . ASN B 1 156 ? -35.477 28.543 102.003 1.00 41.37 155 ASN B CA 1
ATOM 3242 C C . ASN B 1 156 ? -34.884 28.773 103.407 1.00 41.37 155 ASN B C 1
ATOM 3243 O O . ASN B 1 156 ? -35.526 28.442 104.417 1.00 42.15 155 ASN B O 1
ATOM 3248 N N . PHE B 1 157 ? -33.729 29.440 103.487 1.00 40.39 156 PHE B N 1
ATOM 3249 C CA . PHE B 1 157 ? -33.145 29.760 104.795 1.00 39.57 156 PHE B CA 1
ATOM 3250 C C . PHE B 1 157 ? -34.071 30.646 105.631 1.00 38.81 156 PHE B C 1
ATOM 3251 O O . PHE B 1 157 ? -34.217 30.458 106.842 1.00 40.26 156 PHE B O 1
ATOM 3259 N N . GLU B 1 158 ? -34.656 31.650 104.998 1.00 43.23 157 GLU B N 1
ATOM 3260 C CA . GLU B 1 158 ? -35.570 32.543 105.707 1.00 47.54 157 GLU B CA 1
ATOM 3261 C C . GLU B 1 158 ? -36.804 31.821 106.251 1.00 46.98 157 GLU B C 1
ATOM 3262 O O . GLU B 1 158 ? -37.153 32.004 107.423 1.00 46.12 157 GLU B O 1
ATOM 3268 N N . LYS B 1 159 ? -37.351 30.881 105.481 1.00 44.73 158 LYS B N 1
ATOM 3269 C CA . LYS B 1 159 ? -38.391 29.975 106.010 1.00 46.06 158 LYS B CA 1
ATOM 3270 C C . LYS B 1 159 ? -37.890 29.201 107.226 1.00 49.09 158 LYS B C 1
ATOM 3271 O O . LYS B 1 159 ? -38.537 29.174 108.281 1.00 51.25 158 LYS B O 1
ATOM 3277 N N . TRP B 1 160 ? -36.682 28.654 107.115 1.00 45.38 159 TRP B N 1
ATOM 3278 C CA . TRP B 1 160 ? -36.119 27.867 108.200 1.00 38.87 159 TRP B CA 1
ATOM 3279 C C . TRP B 1 160 ? -35.961 28.718 109.449 1.00 37.24 159 TRP B C 1
ATOM 3280 O O . TRP B 1 160 ? -36.224 28.263 110.566 1.00 36.84 159 TRP B O 1
ATOM 3291 N N . ALA B 1 161 ? -35.551 29.971 109.278 1.00 39.92 160 ALA B N 1
ATOM 3292 C CA . ALA B 1 161 ? -35.259 30.811 110.452 1.00 44.01 160 ALA B CA 1
ATOM 3293 C C . ALA B 1 161 ? -36.561 31.249 111.156 1.00 50.46 160 ALA B C 1
ATOM 3294 O O . ALA B 1 161 ? -36.666 31.231 112.390 1.00 45.06 160 ALA B O 1
ATOM 3296 N N . LEU B 1 162 ? -37.557 31.595 110.356 1.00 50.01 161 LEU B N 1
ATOM 3297 C CA . LEU B 1 162 ? -38.900 31.807 110.874 1.00 55.58 161 LEU B CA 1
ATOM 3298 C C . LEU B 1 162 ? -39.351 30.613 111.716 1.00 50.23 161 LEU B C 1
ATOM 3299 O O . LEU B 1 162 ? -39.570 30.734 112.912 1.00 51.49 161 LEU B O 1
ATOM 3304 N N . HIS B 1 163 ? -39.372 29.430 111.128 1.00 51.98 162 HIS B N 1
ATOM 3305 C CA . HIS B 1 163 ? -39.803 28.266 111.880 1.00 52.81 162 HIS B CA 1
ATOM 3306 C C . HIS B 1 163 ? -38.959 28.076 113.146 1.00 57.25 162 HIS B C 1
ATOM 3307 O O . HIS B 1 163 ? -39.487 27.677 114.173 1.00 61.99 162 HIS B O 1
ATOM 3314 N N . SER B 1 164 ? -37.661 28.370 113.089 1.00 57.96 163 SER B N 1
ATOM 3315 C CA . SER B 1 164 ? -36.769 28.037 114.195 1.00 53.75 163 SER B CA 1
ATOM 3316 C C . SER B 1 164 ? -36.691 29.104 115.294 1.00 59.51 163 SER B C 1
ATOM 3317 O O . SER B 1 164 ? -36.047 28.880 116.324 1.00 54.83 163 SER B O 1
ATOM 3320 N N . HIS B 1 165 ? -37.339 30.250 115.076 1.00 64.88 164 HIS B N 1
ATOM 3321 C CA . HIS B 1 165 ? -37.317 31.369 116.030 1.00 64.27 164 HIS B CA 1
ATOM 3322 C C . HIS B 1 165 ? -35.879 31.813 116.226 1.00 69.18 164 HIS B C 1
ATOM 3323 O O . HIS B 1 165 ? -35.432 32.075 117.342 1.00 66.61 164 HIS B O 1
ATOM 3330 N N . VAL B 1 166 ? -35.138 31.770 115.128 1.00 66.85 165 VAL B N 1
ATOM 3331 C CA . VAL B 1 166 ? -33.776 32.256 115.082 1.00 60.28 165 VAL B CA 1
ATOM 3332 C C . VAL B 1 166 ? -33.762 33.385 114.060 1.00 56.24 165 VAL B C 1
ATOM 3333 O O . VAL B 1 166 ? -34.470 33.317 113.054 1.00 53.05 165 VAL B O 1
ATOM 3337 N N . PRO B 1 167 ? -32.987 34.446 114.325 1.00 58.68 166 PRO B N 1
ATOM 3338 C CA . PRO B 1 167 ? -32.940 35.562 113.381 1.00 53.04 166 PRO B CA 1
ATOM 3339 C C . PRO B 1 167 ? -32.312 35.143 112.042 1.00 51.50 166 PRO B C 1
ATOM 3340 O O . PRO B 1 167 ? -31.374 34.327 112.014 1.00 55.68 166 PRO B O 1
ATOM 3344 N N . ALA B 1 168 ? -32.799 35.738 110.955 1.00 42.41 167 ALA B N 1
ATOM 3345 C CA . ALA B 1 168 ? -32.369 35.406 109.611 1.00 42.08 167 ALA B CA 1
ATOM 3346 C C . ALA B 1 168 ? -31.068 36.114 109.227 1.00 42.92 167 ALA B C 1
ATOM 3347 O O . ALA B 1 168 ? -31.000 36.743 108.189 1.00 43.18 167 ALA B O 1
ATOM 3349 N N . HIS B 1 169 ? -30.030 35.951 110.037 1.00 39.92 168 HIS B N 1
ATOM 3350 C CA . HIS B 1 169 ? -28.736 36.574 109.761 1.00 42.29 168 HIS B CA 1
ATOM 3351 C C . HIS B 1 169 ? -27.893 35.691 108.870 1.00 41.15 168 HIS B C 1
ATOM 3352 O O . HIS B 1 169 ? -27.835 34.454 109.027 1.00 31.38 168 HIS B O 1
ATOM 3359 N N . SER B 1 170 ? -27.182 36.340 107.965 1.00 45.61 169 SER B N 1
ATOM 3360 C CA . SER B 1 170 ? -26.345 35.623 107.026 1.00 42.55 169 SER B CA 1
ATOM 3361 C C . SER B 1 170 ? -25.193 34.870 107.728 1.00 44.99 169 SER B C 1
ATOM 3362 O O . SER B 1 170 ? -24.733 33.837 107.226 1.00 41.18 169 SER B O 1
ATOM 3365 N N . ARG B 1 171 ? -24.741 35.347 108.885 1.00 41.24 170 ARG B N 1
ATOM 3366 C CA . ARG B 1 171 ? -23.702 34.629 109.654 1.00 37.59 170 ARG B CA 1
ATOM 3367 C C . ARG B 1 171 ? -24.208 33.217 109.950 1.00 37.66 170 ARG B C 1
ATOM 3368 O O . ARG B 1 171 ? -23.426 32.259 109.996 1.00 31.20 170 ARG B O 1
ATOM 3376 N N . ILE B 1 172 ? -25.484 33.117 110.338 1.00 33.01 171 ILE B N 1
ATOM 3377 C CA . ILE B 1 172 ? -26.037 31.843 110.791 1.00 33.80 171 ILE B CA 1
ATOM 3378 C C . ILE B 1 172 ? -26.248 30.943 109.591 1.00 34.61 171 ILE B C 1
ATOM 3379 O O . ILE B 1 172 ? -25.876 29.771 109.607 1.00 35.99 171 ILE B O 1
ATOM 3384 N N . LYS B 1 173 ? -26.794 31.503 108.520 1.00 32.24 172 LYS B N 1
ATOM 3385 C CA . LYS B 1 173 ? -26.914 30.754 107.287 1.00 33.55 172 LYS B CA 1
ATOM 3386 C C . LYS B 1 173 ? -25.567 30.127 106.861 1.00 31.26 172 LYS B C 1
ATOM 3387 O O . LYS B 1 173 ? -25.511 28.971 106.482 1.00 29.35 172 LYS B O 1
ATOM 3393 N N . GLU B 1 174 ? -24.532 30.945 106.816 1.00 29.38 173 GLU B N 1
ATOM 3394 C CA . GLU B 1 174 ? -23.199 30.494 106.419 1.00 29.56 173 GLU B CA 1
ATOM 3395 C C . GLU B 1 174 ? -22.676 29.433 107.350 1.00 25.10 173 GLU B C 1
ATOM 3396 O O . GLU B 1 174 ? -22.287 28.354 106.916 1.00 27.65 173 GLU B O 1
ATOM 3402 N N . ALA B 1 175 ? -22.778 29.659 108.655 1.00 25.16 174 ALA B N 1
ATOM 3403 C CA . ALA B 1 175 ? -22.269 28.706 109.613 1.00 25.99 174 ALA B CA 1
ATOM 3404 C C . ALA B 1 175 ? -23.002 27.381 109.586 1.00 27.07 174 ALA B C 1
ATOM 3405 O O . ALA B 1 175 ? -22.394 26.320 109.790 1.00 25.05 174 ALA B O 1
ATOM 3407 N N . LEU B 1 176 ? -24.333 27.435 109.531 1.00 27.43 175 LEU B N 1
ATOM 3408 C CA . LEU B 1 176 ? -25.113 26.214 109.604 1.00 25.27 175 LEU B CA 1
ATOM 3409 C C . LEU B 1 176 ? -24.973 25.431 108.324 1.00 24.88 175 LEU B C 1
ATOM 3410 O O . LEU B 1 176 ? -24.938 24.189 108.349 1.00 28.06 175 LEU B O 1
ATOM 3415 N N . ALA B 1 177 ? -24.783 26.129 107.207 1.00 27.49 176 ALA B N 1
ATOM 3416 C CA . ALA B 1 177 ? -24.501 25.435 105.944 1.00 30.07 176 ALA B CA 1
ATOM 3417 C C . ALA B 1 177 ? -23.158 24.681 106.037 1.00 30.69 176 ALA B C 1
ATOM 3418 O O . ALA B 1 177 ? -23.061 23.522 105.647 1.00 31.36 176 ALA B O 1
ATOM 3420 N N . LEU B 1 178 ? -22.141 25.348 106.564 1.00 30.09 177 LEU B N 1
ATOM 3421 C CA . LEU B 1 178 ? -20.811 24.732 106.721 1.00 29.38 177 LEU B CA 1
ATOM 3422 C C . LEU B 1 178 ? -20.873 23.558 107.680 1.00 27.50 177 LEU B C 1
ATOM 3423 O O . LEU B 1 178 ? -20.380 22.460 107.408 1.00 30.06 177 LEU B O 1
ATOM 3428 N N . ALA B 1 179 ? -21.439 23.806 108.839 1.00 31.57 178 ALA B N 1
ATOM 3429 C CA . ALA B 1 179 ? -21.461 22.810 109.857 1.00 34.84 178 ALA B CA 1
ATOM 3430 C C . ALA B 1 179 ? -22.258 21.600 109.404 1.00 35.16 178 ALA B C 1
ATOM 3431 O O . ALA B 1 179 ? -21.879 20.470 109.746 1.00 31.44 178 ALA B O 1
ATOM 3433 N N . SER B 1 180 ? -23.344 21.818 108.662 1.00 27.34 179 SER B N 1
ATOM 3434 C CA . SER B 1 180 ? -24.095 20.664 108.118 1.00 29.09 179 SER B CA 1
ATOM 3435 C C . SER B 1 180 ? -23.300 19.851 107.091 1.00 31.06 179 SER B C 1
ATOM 3436 O O . SER B 1 180 ? -23.322 18.607 107.084 1.00 30.51 179 SER B O 1
ATOM 3439 N N . LYS B 1 181 ? -22.591 20.540 106.205 1.00 31.47 180 LYS B N 1
ATOM 3440 C CA . LYS B 1 181 ? -21.764 19.826 105.266 1.00 31.99 180 LYS B CA 1
ATOM 3441 C C . LYS B 1 181 ? -20.716 19.032 106.030 1.00 29.78 180 LYS B C 1
ATOM 3442 O O . LYS B 1 181 ? -20.527 17.854 105.777 1.00 27.10 180 LYS B O 1
ATOM 3448 N N . VAL B 1 182 ? -20.087 19.657 107.015 1.00 31.15 181 VAL B N 1
ATOM 3449 C CA . VAL B 1 182 ? -18.943 19.058 107.689 1.00 31.46 181 VAL B CA 1
ATOM 3450 C C . VAL B 1 182 ? -19.368 17.868 108.536 1.00 33.51 181 VAL B C 1
ATOM 3451 O O . VAL B 1 182 ? -18.712 16.842 108.552 1.00 35.09 181 VAL B O 1
ATOM 3455 N N . SER B 1 183 ? -20.496 17.995 109.218 1.00 36.78 182 SER B N 1
ATOM 3456 C CA . SER B 1 183 ? -20.974 16.951 110.131 1.00 38.98 182 SER B CA 1
ATOM 3457 C C . SER B 1 183 ? -21.431 15.675 109.416 1.00 35.68 182 SER B C 1
ATOM 3458 O O . SER B 1 183 ? -21.496 14.613 110.010 1.00 39.88 182 SER B O 1
ATOM 3461 N N . ARG B 1 184 ? -21.929 15.852 108.209 1.00 37.71 183 ARG B N 1
ATOM 3462 C CA . ARG B 1 184 ? -22.272 14.756 107.312 1.00 43.43 183 ARG B CA 1
ATOM 3463 C C . ARG B 1 184 ? -21.050 13.864 106.985 1.00 37.43 183 ARG B C 1
ATOM 3464 O O . ARG B 1 184 ? -21.162 12.668 106.748 1.00 31.38 183 ARG B O 1
ATOM 3472 N N . HIS B 1 185 ? -19.867 14.448 106.938 1.00 33.62 184 HIS B N 1
ATOM 3473 C CA . HIS B 1 185 ? -18.697 13.627 106.614 1.00 31.49 184 HIS B CA 1
ATOM 3474 C C . HIS B 1 185 ? -18.518 12.526 107.655 1.00 26.54 184 HIS B C 1
ATOM 3475 O O . HIS B 1 185 ? -18.419 12.789 108.854 1.00 30.71 184 HIS B O 1
ATOM 3482 N N . PRO B 1 186 ? -18.531 11.276 107.227 1.00 31.83 185 PRO B N 1
ATOM 3483 C CA . PRO B 1 186 ? -18.493 10.196 108.235 1.00 32.89 185 PRO B CA 1
ATOM 3484 C C . PRO B 1 186 ? -17.244 10.181 109.152 1.00 35.35 185 PRO B C 1
ATOM 3485 O O . PRO B 1 186 ? -17.320 9.702 110.277 1.00 31.25 185 PRO B O 1
ATOM 3489 N N . ALA B 1 187 ? -16.137 10.793 108.743 1.00 33.88 186 A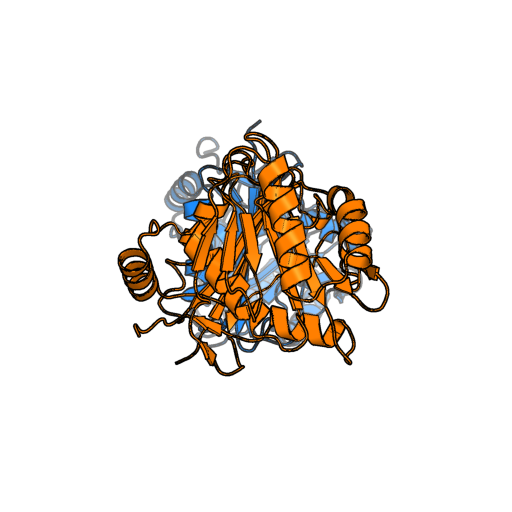LA B N 1
ATOM 3490 C CA . ALA B 1 187 ? -14.948 10.795 109.614 1.00 32.35 186 ALA B CA 1
ATOM 3491 C C . ALA B 1 187 ? -14.887 11.983 110.594 1.00 36.88 186 ALA B C 1
ATOM 3492 O O . ALA B 1 187 ? -14.029 12.019 111.471 1.00 38.56 186 ALA B O 1
ATOM 3494 N N . VAL B 1 188 ? -15.799 12.954 110.470 1.00 35.82 187 VAL B N 1
ATOM 3495 C CA . VAL B 1 188 ? -15.848 14.035 111.444 1.00 31.81 187 VAL B CA 1
ATOM 3496 C C . VAL B 1 188 ? -16.767 13.680 112.605 1.00 34.50 187 VAL B C 1
ATOM 3497 O O . VAL B 1 188 ? -17.985 13.585 112.440 1.00 37.94 187 VAL B O 1
ATOM 3501 N N . VAL B 1 189 ? -16.205 13.734 113.804 1.00 33.29 188 VAL B N 1
ATOM 3502 C CA . VAL B 1 189 ? -16.919 13.424 115.019 1.00 37.23 188 VAL B CA 1
ATOM 3503 C C . VAL B 1 189 ? -17.576 14.704 115.564 1.00 39.29 188 VAL B C 1
ATOM 3504 O O . VAL B 1 189 ? -18.657 14.663 116.137 1.00 34.25 188 VAL B O 1
ATOM 3508 N N . ALA B 1 190 ? -16.838 15.814 115.511 1.00 33.43 189 ALA B N 1
ATOM 3509 C CA . ALA B 1 190 ? -17.308 17.051 116.079 1.00 30.36 189 ALA B CA 1
ATOM 3510 C C . ALA B 1 190 ? -16.616 18.263 115.496 1.00 32.19 189 ALA B C 1
ATOM 3511 O O . ALA B 1 190 ? -15.438 18.197 115.073 1.00 33.05 189 ALA B O 1
ATOM 3513 N N . GLU B 1 191 ? -17.318 19.389 115.547 1.00 30.11 190 GLU B N 1
ATOM 3514 C CA . GLU B 1 191 ? -16.734 20.690 115.215 1.00 31.69 190 GLU B CA 1
ATOM 3515 C C . GLU B 1 191 ? -16.907 21.678 116.375 1.00 33.85 190 GLU B C 1
ATOM 3516 O O . GLU B 1 191 ? -17.977 21.778 116.993 1.00 30.83 190 GLU B O 1
ATOM 3522 N N . LEU B 1 192 ? -15.871 22.463 116.620 1.00 30.70 191 LEU B N 1
ATOM 3523 C CA . LEU B 1 192 ? -15.906 23.557 117.584 1.00 31.45 191 LEU B CA 1
ATOM 3524 C C . LEU B 1 192 ? -15.611 24.852 116.845 1.00 32.01 191 LEU B C 1
ATOM 3525 O O . LEU B 1 192 ? -14.612 24.948 116.134 1.00 31.93 191 LEU B O 1
ATOM 3530 N N . CYS B 1 193 ? -16.414 25.877 117.093 1.00 31.64 192 CYS B N 1
ATOM 3531 C CA . CYS B 1 193 ? -16.294 27.124 116.370 1.00 30.89 192 CYS B CA 1
ATOM 3532 C C . CYS B 1 193 ? -16.619 28.336 117.238 1.00 37.30 192 CYS B C 1
ATOM 3533 O O . CYS B 1 193 ? -17.597 28.338 118.009 1.00 29.83 192 CYS B O 1
ATOM 3536 N N . TRP B 1 194 ? -15.855 29.410 117.061 1.00 33.57 193 TRP B N 1
ATOM 3537 C CA . TRP B 1 194 ? -16.378 30.744 117.379 1.00 35.34 193 TRP B CA 1
ATOM 3538 C C . TRP B 1 194 ? -15.684 31.781 116.522 1.00 34.87 193 TRP B C 1
ATOM 3539 O O . TRP B 1 194 ? -14.660 31.487 115.895 1.00 30.26 193 TRP B O 1
ATOM 3550 N N . SER B 1 195 ? -16.218 32.999 116.535 1.00 31.03 194 SER B N 1
ATOM 3551 C CA . SER B 1 195 ? -15.918 33.962 115.496 1.00 32.35 194 SER B CA 1
ATOM 3552 C C . SER B 1 195 ? -14.568 34.612 115.778 1.00 30.13 194 SER B C 1
ATOM 3553 O O . SER B 1 195 ? -14.216 34.806 116.913 1.00 32.09 194 SER B O 1
ATOM 3556 N N . ASP B 1 196 ? -13.915 35.084 114.740 1.00 29.79 195 ASP B N 1
ATOM 3557 C CA . ASP B 1 196 ? -12.715 35.910 114.905 1.00 37.42 195 ASP B CA 1
ATOM 3558 C C . ASP B 1 196 ? -13.085 37.392 114.766 1.00 36.83 195 ASP B C 1
ATOM 3559 O O . ASP B 1 196 ? -12.210 38.255 114.776 1.00 37.08 195 ASP B O 1
ATOM 3564 N N . ASP B 1 197 ? -14.388 37.672 114.654 1.00 33.11 196 ASP B N 1
ATOM 3565 C CA . ASP B 1 197 ? -14.902 39.037 114.603 1.00 39.13 196 ASP B CA 1
ATOM 3566 C C . ASP B 1 197 ? -14.963 39.678 115.998 1.00 42.05 196 ASP B C 1
ATOM 3567 O O . ASP B 1 197 ? -15.469 39.076 116.937 1.00 42.11 196 ASP B O 1
ATOM 3572 N N . PRO B 1 198 ? -14.548 40.948 116.118 1.00 40.07 197 PRO B N 1
ATOM 3573 C CA . PRO B 1 198 ? -14.555 41.539 117.445 1.00 39.61 197 PRO B CA 1
ATOM 3574 C C . PRO B 1 198 ? -15.967 41.750 117.996 1.00 40.29 197 PRO B C 1
ATOM 3575 O O . PRO B 1 198 ? -16.145 41.789 119.210 1.00 44.63 197 PRO B O 1
ATOM 3579 N N . ASP B 1 199 ? -16.967 41.750 117.126 1.00 38.28 198 ASP B N 1
ATOM 3580 C CA . ASP B 1 199 ? -18.292 42.203 117.494 1.00 37.94 198 ASP B CA 1
ATOM 3581 C C . ASP B 1 199 ? -19.307 41.068 117.458 1.00 37.79 198 ASP B C 1
ATOM 3582 O O . ASP B 1 199 ? -20.511 41.314 117.380 1.00 35.77 198 ASP B O 1
ATOM 3587 N N . TYR B 1 200 ? -18.832 39.838 117.616 1.00 36.58 199 TYR B N 1
ATOM 3588 C CA . TYR B 1 200 ? -19.709 38.652 117.606 1.00 36.86 199 TYR B CA 1
ATOM 3589 C C . TYR B 1 200 ? -19.133 37.538 118.484 1.00 40.40 199 TYR B C 1
ATOM 3590 O O . TYR B 1 200 ? -18.049 36.990 118.214 1.00 41.24 199 TYR B O 1
ATOM 3599 N N . ILE B 1 201 ? -19.835 37.236 119.561 1.00 33.67 200 ILE B N 1
ATOM 3600 C CA . ILE B 1 201 ? -19.294 36.356 120.580 1.00 36.79 200 ILE B CA 1
ATOM 3601 C C . ILE B 1 201 ? -20.016 34.999 120.688 1.00 37.88 200 ILE B C 1
ATOM 3602 O O . ILE B 1 201 ? -19.612 34.147 121.477 1.00 40.61 200 ILE B O 1
ATOM 3607 N N . THR B 1 202 ? -21.091 34.816 119.933 1.00 33.72 201 THR B N 1
ATOM 3608 C CA . THR B 1 202 ? -21.720 33.510 119.806 1.00 36.45 201 THR B CA 1
ATOM 3609 C C . THR B 1 202 ? -20.882 32.530 118.980 1.00 37.64 201 THR B C 1
ATOM 3610 O O . THR B 1 202 ? -20.283 32.893 117.972 1.00 42.67 201 THR B O 1
ATOM 3614 N N . GLY B 1 203 ? -20.819 31.294 119.447 1.00 35.96 202 GLY B N 1
ATOM 3615 C CA . GLY B 1 203 ? -20.162 30.213 118.719 1.00 34.15 202 GLY B CA 1
ATOM 3616 C C . GLY B 1 203 ? -21.003 28.965 118.818 1.00 32.75 202 GLY B C 1
ATOM 3617 O O . GLY B 1 203 ? -22.209 29.040 119.140 1.00 32.43 202 GLY B O 1
ATOM 3618 N N . TYR B 1 204 ? -20.416 27.825 118.471 1.00 28.14 203 TYR B N 1
ATOM 3619 C CA . TYR B 1 204 ? -21.146 26.570 118.521 1.00 28.93 203 TYR B CA 1
ATOM 3620 C C . TYR B 1 204 ? -20.247 25.373 118.545 1.00 34.35 203 TYR B C 1
ATOM 3621 O O . TYR B 1 204 ? -19.043 25.468 118.279 1.00 27.90 203 TYR B O 1
ATOM 3630 N N . VAL B 1 205 ? -20.834 24.270 118.980 1.00 30.74 204 VAL B N 1
ATOM 3631 C CA . VAL B 1 205 ? -20.295 22.942 118.750 1.00 31.83 204 VAL B CA 1
ATOM 3632 C C . VAL B 1 205 ? -21.319 22.141 117.930 1.00 35.31 204 VAL B C 1
ATOM 3633 O O . VAL B 1 205 ? -22.548 22.248 118.138 1.00 29.03 204 VAL B O 1
ATOM 3637 N N . ALA B 1 206 ? -20.835 21.400 116.948 1.00 32.59 205 ALA B N 1
ATOM 3638 C CA . ALA B 1 206 ? -21.728 20.643 116.082 1.00 32.45 205 ALA B CA 1
ATOM 3639 C C . ALA B 1 206 ? -21.296 19.204 116.008 1.00 36.85 205 ALA B C 1
ATOM 3640 O O . ALA B 1 206 ? -20.080 18.869 115.924 1.00 31.85 205 ALA B O 1
ATOM 3642 N N . GLY B 1 207 ? -22.300 18.355 115.896 1.00 28.88 206 GLY B N 1
ATOM 3643 C CA . GLY B 1 207 ? -22.055 16.959 115.641 1.00 34.47 206 GLY B CA 1
ATOM 3644 C C . GLY B 1 207 ? -23.309 16.190 115.265 1.00 33.28 206 GLY B C 1
ATOM 3645 O O . GLY B 1 207 ? -24.430 16.725 115.311 1.00 35.43 206 GLY B O 1
ATOM 3646 N N . LYS B 1 208 ? -23.117 14.912 114.971 1.00 38.66 207 LYS B N 1
ATOM 3647 C CA . LYS B 1 208 ? -24.179 14.035 114.466 1.00 41.66 207 LYS B CA 1
ATOM 3648 C C . LYS B 1 208 ? -25.245 13.720 115.535 1.00 43.09 207 LYS B C 1
ATOM 3649 O O . LYS B 1 208 ? -26.417 13.609 115.219 1.00 46.06 207 LYS B O 1
ATOM 3655 N N . LYS B 1 209 ? -24.846 13.661 116.802 1.00 44.42 208 LYS B N 1
ATOM 3656 C CA . LYS B 1 209 ? -25.767 13.321 117.883 1.00 50.79 208 LYS B CA 1
ATOM 3657 C C . LYS B 1 209 ? -26.520 14.534 118.417 1.00 52.06 208 LYS B C 1
ATOM 3658 O O . LYS B 1 209 ? -27.722 14.476 118.624 1.00 51.98 208 LYS B O 1
ATOM 3664 N N . MET B 1 210 ? -25.813 15.630 118.637 1.00 44.63 209 MET B N 1
ATOM 3665 C CA A MET B 1 210 ? -26.366 16.794 119.307 0.50 45.50 209 MET B CA 1
ATOM 3666 C CA B MET B 1 210 ? -26.418 16.781 119.310 0.50 44.96 209 MET B CA 1
ATOM 3667 C C . MET B 1 210 ? -26.879 17.839 118.315 1.00 41.46 209 MET B C 1
ATOM 3668 O O . MET B 1 210 ? -27.442 18.840 118.712 1.00 39.63 209 MET B O 1
ATOM 3677 N N . GLY B 1 211 ? -26.550 17.674 117.036 1.00 38.75 210 GLY B N 1
ATOM 3678 C CA . GLY B 1 211 ? -26.804 18.719 116.039 1.00 34.77 210 GLY B CA 1
ATOM 3679 C C . GLY B 1 211 ? -25.943 19.975 116.258 1.00 37.82 210 GLY B C 1
ATOM 3680 O O . GLY B 1 211 ? -24.736 19.887 116.478 1.00 31.44 210 GLY B O 1
ATOM 3681 N N . TYR B 1 212 ? -26.544 21.129 115.981 1.00 31.99 211 TYR B N 1
ATOM 3682 C CA . TYR B 1 212 ? -25.872 22.406 115.964 1.00 32.78 211 TYR B CA 1
ATOM 3683 C C . TYR B 1 212 ? -26.228 23.119 117.253 1.00 36.16 211 TYR B C 1
ATOM 3684 O O . TYR B 1 212 ? -27.381 23.633 117.420 1.00 31.06 211 TYR B O 1
ATOM 3693 N N . GLN B 1 213 ? -25.274 23.074 118.188 1.00 29.68 212 GLN B N 1
ATOM 3694 C CA . GLN B 1 213 ? -25.480 23.603 119.532 1.00 33.91 212 GLN B CA 1
ATOM 3695 C C . GLN B 1 213 ? -24.867 24.979 119.695 1.00 32.53 212 GLN B C 1
ATOM 3696 O O . GLN B 1 213 ? -23.632 25.107 119.769 1.00 31.04 212 GLN B O 1
ATOM 3702 N N . ARG B 1 214 ? -25.691 26.009 119.565 1.00 27.79 213 ARG B N 1
ATOM 3703 C CA . ARG B 1 214 ? -25.204 27.375 119.646 1.00 33.08 213 ARG B CA 1
ATOM 3704 C C . ARG B 1 214 ? -24.929 27.721 121.096 1.00 36.11 213 ARG B C 1
ATOM 3705 O O . ARG B 1 214 ? -25.654 27.305 121.998 1.00 37.01 213 ARG B O 1
ATOM 3713 N N . ILE B 1 215 ? -23.872 28.479 121.328 1.00 32.83 214 ILE B N 1
ATOM 3714 C CA . ILE B 1 215 ? -23.509 28.884 122.660 1.00 34.63 214 ILE B CA 1
ATOM 3715 C C . ILE B 1 215 ? -23.323 30.394 122.649 1.00 38.45 214 ILE B C 1
ATOM 3716 O O . ILE B 1 215 ? -22.478 30.906 121.911 1.00 36.97 214 ILE B O 1
ATOM 3721 N N . THR B 1 216 ? -24.156 31.128 123.390 1.00 37.46 215 THR B N 1
ATOM 3722 C CA . THR B 1 216 ? -24.303 32.558 123.123 1.00 35.52 215 THR B CA 1
ATOM 3723 C C . THR B 1 216 ? -23.123 33.433 123.530 1.00 35.56 215 THR B C 1
ATOM 3724 O O . THR B 1 216 ? -22.979 34.525 123.022 1.00 43.55 215 THR B O 1
ATOM 3728 N N . ALA B 1 217 ? -22.214 32.920 124.333 1.00 34.89 216 ALA B N 1
ATOM 3729 C CA . ALA B 1 217 ? -21.001 33.665 124.638 1.00 39.09 216 ALA B CA 1
ATOM 3730 C C . ALA B 1 217 ? -19.854 32.691 124.695 1.00 35.72 216 ALA B C 1
ATOM 3731 O O . ALA B 1 217 ? -19.843 31.801 125.544 1.00 35.22 216 ALA B O 1
ATOM 3733 N N . MET B 1 218 ? -18.862 32.922 123.865 1.00 31.46 217 MET B N 1
ATOM 3734 C CA . MET B 1 218 ? -17.711 32.027 123.781 1.00 31.19 217 MET B CA 1
ATOM 3735 C C . MET B 1 218 ? -16.399 32.795 123.926 1.00 33.13 217 MET B C 1
ATOM 3736 O O . MET B 1 218 ? -15.312 32.190 123.917 1.00 36.38 217 MET B O 1
ATOM 3741 N N . LYS B 1 219 ? -16.488 34.120 123.947 1.00 32.50 218 LYS B N 1
ATOM 3742 C CA . LYS B 1 219 ? -15.296 34.969 124.139 1.00 39.12 218 LYS B CA 1
ATOM 3743 C C . LYS B 1 219 ? -15.787 36.367 124.488 1.00 39.49 218 LYS B C 1
ATOM 3744 O O . LYS B 1 219 ? -16.987 36.621 124.428 1.00 38.32 218 LYS B O 1
ATOM 3750 N N . GLU B 1 220 ? -14.856 37.299 124.704 1.00 44.50 219 GLU B N 1
ATOM 3751 C CA . GLU B 1 220 ? -15.225 38.687 125.025 1.00 46.48 219 GLU B CA 1
ATOM 3752 C C . GLU B 1 220 ? -15.353 39.521 123.764 1.00 45.01 219 GLU B C 1
ATOM 3753 O O . GLU B 1 220 ? -14.599 39.342 122.813 1.00 44.64 219 GLU B O 1
ATOM 3759 N N . TYR B 1 221 ? -16.324 40.426 123.756 1.00 42.99 220 TYR B N 1
ATOM 3760 C CA . TYR B 1 221 ? -16.368 41.476 122.758 1.00 43.88 220 TYR B CA 1
ATOM 3761 C C . TYR B 1 221 ? -15.005 42.154 122.584 1.00 42.84 220 TYR B C 1
ATOM 3762 O O . TYR B 1 221 ? -14.230 42.269 123.531 1.00 39.40 220 TYR B O 1
ATOM 3771 N N . GLY B 1 222 ? -14.659 42.460 121.339 1.00 41.34 221 GLY B N 1
ATOM 3772 C CA . GLY B 1 222 ? -13.435 43.189 121.053 1.00 42.92 221 GLY B CA 1
ATOM 3773 C C . GLY B 1 222 ? -12.194 42.333 120.861 1.00 44.22 221 GLY B C 1
ATOM 3774 O O . GLY B 1 222 ? -11.126 42.859 120.594 1.00 47.32 221 GLY B O 1
ATOM 3775 N N . THR B 1 223 ? -12.296 41.023 121.027 1.00 44.23 222 THR B N 1
ATOM 3776 C CA . THR B 1 223 ? -11.136 40.169 120.779 1.00 46.99 222 THR B CA 1
ATOM 3777 C C . THR B 1 223 ? -11.243 39.612 119.363 1.00 50.60 222 THR B C 1
ATOM 3778 O O . THR B 1 223 ? -12.338 39.456 118.839 1.00 53.78 222 THR B O 1
ATOM 3782 N N . GLU B 1 224 ? -10.103 39.345 118.740 1.00 49.69 223 GLU B N 1
ATOM 3783 C CA . GLU B 1 224 ? -10.078 38.912 117.363 1.00 50.40 223 GLU B CA 1
ATOM 3784 C C . GLU B 1 224 ? -9.526 37.493 117.198 1.00 50.41 223 GLU B C 1
ATOM 3785 O O . GLU B 1 224 ? -9.160 37.089 116.101 1.00 50.22 223 GLU B O 1
ATOM 3791 N N . GLU B 1 225 ? -9.560 36.708 118.265 1.00 46.65 224 GLU B N 1
ATOM 3792 C CA . GLU B 1 225 ? -9.128 35.325 118.199 1.00 49.22 224 GLU B CA 1
ATOM 3793 C C . GLU B 1 225 ? -10.386 34.471 118.021 1.00 48.92 224 GLU B C 1
ATOM 3794 O O . GLU B 1 225 ? -11.244 34.492 118.887 1.00 48.47 224 GLU B O 1
ATOM 3800 N N . GLY B 1 226 ? -10.525 33.812 116.871 1.00 42.91 225 GLY B N 1
ATOM 3801 C CA . GLY B 1 226 ? -11.616 32.850 116.640 1.00 43.80 225 GLY B CA 1
ATOM 3802 C C . GLY B 1 226 ? -11.108 31.420 116.735 1.00 46.62 225 GLY B C 1
ATOM 3803 O O . GLY B 1 226 ? -9.929 31.192 117.037 1.00 40.67 225 GLY B O 1
ATOM 3804 N N . CYS B 1 227 ? -11.942 30.466 116.339 1.00 39.25 226 CYS B N 1
ATOM 3805 C CA . CYS B 1 227 ? -11.540 29.060 116.335 1.00 37.22 226 CYS B CA 1
ATOM 3806 C C . CYS B 1 227 ? -12.459 28.273 115.389 1.00 36.10 226 CYS B C 1
ATOM 3807 O O . CYS B 1 227 ? -13.669 28.543 115.286 1.00 28.57 226 CYS B O 1
ATOM 3810 N N . ARG B 1 228 ? -11.852 27.402 114.606 1.00 30.94 227 ARG B N 1
ATOM 3811 C CA . ARG B 1 228 ? -12.578 26.416 113.841 1.00 32.49 227 ARG B CA 1
ATOM 3812 C C . ARG B 1 228 ? -11.765 25.142 113.839 1.00 32.07 227 ARG B C 1
ATOM 3813 O O . ARG B 1 228 ? -10.744 25.061 113.151 1.00 31.74 227 ARG B O 1
ATOM 3821 N N . VAL B 1 229 ? -12.221 24.154 114.602 1.00 31.21 228 VAL B N 1
ATOM 3822 C CA . VAL B 1 229 ? -11.520 22.880 114.725 1.00 33.72 228 VAL B CA 1
ATOM 3823 C C . VAL B 1 229 ? -12.489 21.748 114.432 1.00 36.14 228 VAL B C 1
ATOM 3824 O O . VAL B 1 229 ? -13.615 21.711 114.979 1.00 30.27 228 VAL B O 1
ATOM 3828 N N . PHE B 1 230 ? -12.048 20.830 113.574 1.00 33.98 229 PHE B N 1
ATOM 3829 C CA . PHE B 1 230 ? -12.767 19.594 113.298 1.00 35.06 229 PHE B CA 1
ATOM 3830 C C . PHE B 1 230 ? -12.032 18.424 113.944 1.00 35.90 229 PHE B C 1
ATOM 3831 O O . PHE B 1 230 ? -10.874 18.163 113.621 1.00 33.70 229 PHE B O 1
ATOM 3839 N N . PHE B 1 231 ? -12.752 17.642 114.737 1.00 34.62 230 PHE B N 1
ATOM 3840 C CA . PHE B 1 231 ? -12.191 16.474 115.380 1.00 34.74 230 PHE B CA 1
ATOM 3841 C C . PHE B 1 231 ? -12.444 15.268 114.502 1.00 39.82 230 PHE B C 1
ATOM 3842 O O . PHE B 1 231 ? -13.608 14.948 114.181 1.00 29.07 230 PHE B O 1
ATOM 3850 N N . ILE B 1 232 ? -11.343 14.633 114.086 1.00 32.89 231 ILE B N 1
ATOM 3851 C CA . ILE B 1 232 ? -11.378 13.613 113.055 1.00 33.42 231 ILE B CA 1
ATOM 3852 C C . ILE B 1 232 ? -11.138 12.213 113.617 1.00 38.02 231 ILE B C 1
ATOM 3853 O O . ILE B 1 232 ? -10.205 11.997 114.399 1.00 35.33 231 ILE B O 1
ATOM 3858 N N . ASP B 1 233 ? -12.037 11.287 113.286 1.00 37.95 232 ASP B N 1
ATOM 3859 C CA . ASP B 1 233 ? -11.863 9.869 113.628 1.00 45.69 232 ASP B CA 1
ATOM 3860 C C . ASP B 1 233 ? -12.087 9.005 112.390 1.00 42.27 232 ASP B C 1
ATOM 3861 O O . ASP B 1 233 ? -13.225 8.700 112.019 1.00 40.81 232 ASP B O 1
ATOM 3866 N N . GLY B 1 234 ? -11.006 8.689 111.705 1.00 40.47 233 GLY B N 1
ATOM 3867 C CA . GLY B 1 234 ? -11.107 8.159 110.359 1.00 43.26 233 GLY B CA 1
ATOM 3868 C C . GLY B 1 234 ? -10.038 7.141 110.070 1.00 43.74 233 GLY B C 1
ATOM 3869 O O . GLY B 1 234 ? -9.006 7.114 110.740 1.00 39.54 233 GLY B O 1
ATOM 3870 N N . SER B 1 235 ? -10.225 6.409 108.978 1.00 39.23 234 SER B N 1
ATOM 3871 C CA . SER B 1 235 ? -9.266 5.395 108.589 1.00 42.49 234 SER B CA 1
ATOM 3872 C C . SER B 1 235 ? -8.458 5.854 107.399 1.00 38.55 234 SER B C 1
ATOM 3873 O O . SER B 1 235 ? -7.545 5.162 106.972 1.00 42.94 234 SER B O 1
ATOM 3876 N N . ASN B 1 236 ? -8.795 7.008 106.831 1.00 36.56 235 ASN B N 1
ATOM 3877 C CA . ASN B 1 236 ? -8.118 7.439 105.619 1.00 38.77 235 ASN B CA 1
ATOM 3878 C C . ASN B 1 236 ? -7.015 8.451 105.886 1.00 41.97 235 ASN B C 1
ATOM 3879 O O . ASN B 1 236 ? -6.863 8.922 106.997 1.00 46.23 235 ASN B O 1
ATOM 3884 N N . ASP B 1 237 ? -6.288 8.823 104.844 1.00 40.62 236 ASP B N 1
ATOM 3885 C CA . ASP B 1 237 ? -5.263 9.852 104.970 1.00 47.78 236 ASP B CA 1
ATOM 3886 C C . ASP B 1 237 ? -5.912 11.235 104.896 1.00 42.41 236 ASP B C 1
ATOM 3887 O O . ASP B 1 237 ? -7.016 11.421 104.360 1.00 39.05 236 ASP B O 1
ATOM 3892 N N . VAL B 1 238 ? -5.208 12.208 105.435 1.00 38.50 237 VAL B N 1
ATOM 3893 C CA . VAL B 1 238 ? -5.787 13.498 105.678 1.00 37.61 237 VAL B CA 1
ATOM 3894 C C . VAL B 1 238 ? -6.020 14.234 104.373 1.00 37.45 237 VAL B C 1
ATOM 3895 O O . VAL B 1 238 ? -6.964 15.023 104.247 1.00 41.99 237 VAL B O 1
ATOM 3899 N N . ASN B 1 239 ? -5.250 13.888 103.349 1.00 37.79 238 ASN B N 1
ATOM 3900 C CA . ASN B 1 239 ? -5.406 14.535 102.058 1.00 36.88 238 ASN B CA 1
ATOM 3901 C C . ASN B 1 239 ? -6.761 14.213 101.441 1.00 36.50 238 ASN B C 1
ATOM 3902 O O . ASN B 1 239 ? -7.274 14.987 100.667 1.00 36.79 238 ASN B O 1
ATOM 3907 N N . THR B 1 240 ? -7.247 13.001 101.664 1.00 40.83 239 THR B N 1
ATOM 3908 C CA . THR B 1 240 ? -8.541 12.591 101.136 1.00 37.38 239 THR B CA 1
ATOM 3909 C C . THR B 1 240 ? -9.661 13.401 101.805 1.00 32.78 239 THR B C 1
ATOM 3910 O O . THR B 1 240 ? -10.483 13.996 101.137 1.00 33.11 239 THR B O 1
ATOM 3914 N N . TYR B 1 241 ? -9.561 13.571 103.110 1.00 33.18 240 TYR B N 1
ATOM 3915 C CA . TYR B 1 241 ? -10.567 14.315 103.840 1.00 34.15 240 TYR B CA 1
ATOM 3916 C C . TYR B 1 241 ? -10.574 15.788 103.464 1.00 33.91 240 TYR B C 1
ATOM 3917 O O . TYR B 1 241 ? -11.628 16.369 103.205 1.00 30.29 240 TYR B O 1
ATOM 3926 N N . ILE B 1 242 ? -9.391 16.326 103.211 1.00 30.01 241 ILE B N 1
ATOM 3927 C CA . ILE B 1 242 ? -9.252 17.706 102.782 1.00 29.66 241 ILE B CA 1
ATOM 3928 C C . ILE B 1 242 ? -9.840 17.881 101.407 1.00 32.18 241 ILE B C 1
ATOM 3929 O O . ILE B 1 242 ? -10.527 18.881 101.140 1.00 32.99 241 ILE B O 1
ATOM 3934 N N . HIS B 1 243 ? -9.627 16.895 100.541 1.00 30.44 242 HIS B N 1
ATOM 3935 C CA . HIS B 1 243 ? -10.223 16.971 99.209 1.00 35.32 242 HIS B CA 1
ATOM 3936 C C . HIS B 1 243 ? -11.774 16.885 99.314 1.00 35.07 242 HIS B C 1
ATOM 3937 O O . HIS B 1 243 ? -12.480 17.630 98.631 1.00 36.69 242 HIS B O 1
ATOM 3944 N N . ASP B 1 244 ? -12.288 16.065 100.228 1.00 34.39 243 ASP B N 1
ATOM 3945 C CA . ASP B 1 244 ? -13.761 15.950 100.403 1.00 38.92 243 ASP B CA 1
ATOM 3946 C C . ASP B 1 244 ? -14.342 17.287 100.848 1.00 33.92 243 ASP B C 1
ATOM 3947 O O . ASP B 1 244 ? -15.313 17.761 100.305 1.00 39.17 243 ASP B O 1
ATOM 3952 N N . LEU B 1 245 ? -13.746 17.893 101.857 1.00 34.97 244 LEU B N 1
ATOM 3953 C CA . LEU B 1 245 ? -14.230 19.162 102.388 1.00 34.84 244 LEU B CA 1
ATOM 3954 C C . LEU B 1 245 ? -14.120 20.317 101.391 1.00 38.42 244 LEU B C 1
ATOM 3955 O O . LEU B 1 245 ? -14.941 21.239 101.410 1.00 31.83 244 LEU B O 1
ATOM 3960 N N . GLU B 1 246 ? -13.096 20.296 100.542 1.00 35.71 245 GLU B N 1
ATOM 3961 C CA . GLU B 1 246 ? -12.909 21.386 99.613 1.00 41.49 245 GLU B CA 1
ATOM 3962 C C . GLU B 1 246 ? -13.751 21.203 98.364 1.00 41.08 245 GLU B C 1
ATOM 3963 O O . GLU B 1 246 ? -14.115 22.180 97.740 1.00 43.21 245 GLU B O 1
ATOM 3969 N N . LYS B 1 247 ? -14.084 19.970 97.999 1.00 36.08 246 LYS B N 1
ATOM 3970 C CA . LYS B 1 247 ? -14.629 19.723 96.656 1.00 35.18 246 LYS B CA 1
ATOM 3971 C C . LYS B 1 247 ? -16.096 19.237 96.587 1.00 35.65 246 LYS B C 1
ATOM 3972 O O . LYS B 1 247 ? -16.703 19.314 95.533 1.00 34.17 246 LYS B O 1
ATOM 3978 N N . GLN B 1 248 ? -16.609 18.627 97.641 1.00 32.99 247 GLN B N 1
ATOM 3979 C CA . GLN B 1 248 ? -17.948 18.015 97.559 1.00 39.11 247 GLN B CA 1
ATOM 3980 C C . GLN B 1 248 ? -19.039 19.063 97.642 1.00 31.33 247 GLN B C 1
ATOM 3981 O O . GLN B 1 248 ? -19.123 19.797 98.601 1.00 32.94 247 GLN B O 1
ATOM 3987 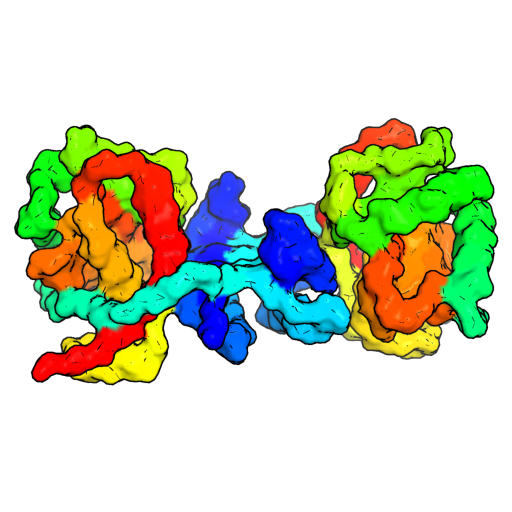N N . PRO B 1 249 ? -19.795 19.226 96.568 1.00 32.76 248 PRO B N 1
ATOM 3988 C CA . PRO B 1 249 ? -20.759 20.314 96.543 1.00 34.76 248 PRO B CA 1
ATOM 3989 C C . PRO B 1 249 ? -22.064 19.983 97.268 1.00 34.86 248 PRO B C 1
ATOM 3990 O O . PRO B 1 249 ? -22.648 18.918 97.060 1.00 36.42 248 PRO B O 1
ATOM 3994 N N . ILE B 1 250 ? -22.504 20.910 98.105 1.00 33.88 249 ILE B N 1
ATOM 3995 C CA . ILE B 1 250 ? -23.655 20.722 98.956 1.00 36.31 249 ILE B CA 1
ATOM 3996 C C . ILE B 1 250 ? -24.557 21.942 98.830 1.00 34.89 249 ILE B C 1
ATOM 3997 O O . ILE B 1 250 ? -24.107 23.064 98.953 1.00 35.86 249 ILE B O 1
ATOM 4002 N N . LEU B 1 251 ? -25.847 21.716 98.619 1.00 36.20 250 LEU B N 1
ATOM 4003 C CA . LEU B 1 251 ? -26.866 22.730 98.872 1.00 35.57 250 LEU B CA 1
ATOM 4004 C C . LEU B 1 251 ? -27.747 22.347 100.051 1.00 35.54 250 LEU B C 1
ATOM 4005 O O . LEU B 1 251 ? -28.152 21.202 100.198 1.00 36.26 250 LEU B O 1
ATOM 4010 N N . ILE B 1 252 ? -28.041 23.306 100.905 1.00 32.73 251 ILE B N 1
ATOM 4011 C CA . ILE B 1 252 ? -28.955 23.069 101.987 1.00 36.43 251 ILE B CA 1
ATOM 4012 C C . ILE B 1 252 ? -30.390 23.329 101.501 1.00 36.50 251 ILE B C 1
ATOM 4013 O O . ILE B 1 252 ? -30.663 24.339 100.875 1.00 34.71 251 ILE B O 1
ATOM 4018 N N . GLU B 1 253 ? -31.291 22.405 101.787 1.00 41.93 252 GLU B N 1
ATOM 4019 C CA . GLU B 1 253 ? -32.716 22.659 101.598 1.00 45.60 252 GLU B CA 1
ATOM 4020 C C . GLU B 1 253 ? -33.447 22.012 102.747 1.00 38.02 252 GLU B C 1
ATOM 4021 O O . GLU B 1 253 ? -33.287 20.820 102.987 1.00 37.06 252 GLU B O 1
ATOM 4027 N N . TRP B 1 254 ? -34.019 22.859 103.588 1.00 36.57 253 TRP B N 1
ATOM 4028 C CA . TRP B 1 254 ? -34.755 22.429 104.752 1.00 44.64 253 TRP B CA 1
ATOM 4029 C C . TRP B 1 254 ? -36.179 22.157 104.327 1.00 42.57 253 TRP B C 1
ATOM 4030 O O . TRP B 1 254 ? -36.701 22.860 103.473 1.00 40.09 253 TRP B O 1
ATOM 4041 N N . GLU B 1 255 ? -36.776 21.121 104.910 1.00 52.42 254 GLU B N 1
ATOM 4042 C CA . GLU B 1 255 ? -38.225 20.897 104.827 1.00 60.34 254 GLU B CA 1
ATOM 4043 C C . GLU B 1 255 ? -38.770 20.462 106.169 1.00 57.85 254 GLU B C 1
ATOM 4044 O O . GLU B 1 255 ? -38.177 19.620 106.840 1.00 53.99 254 GLU B O 1
ATOM 4050 N N . GLU B 1 256 ? -39.865 21.093 106.581 1.00 56.76 255 GLU B N 1
ATOM 4051 C CA . GLU B 1 256 ? -40.388 20.932 107.929 1.00 58.44 255 GLU B CA 1
ATOM 4052 C C . GLU B 1 256 ? -40.691 19.473 108.258 1.00 56.54 255 GLU B C 1
ATOM 4053 O O . GLU B 1 256 ? -40.913 18.665 107.354 1.00 50.44 255 GLU B O 1
ATOM 4059 N N . ASP B 1 257 ? -40.671 19.149 109.553 1.00 64.10 256 ASP B N 1
ATOM 4060 C CA . ASP B 1 257 ? -41.244 17.903 110.077 1.00 76.19 256 ASP B CA 1
ATOM 4061 C C . ASP B 1 257 ? -42.560 18.186 110.797 1.00 73.46 256 ASP B C 1
ATOM 4062 O O . ASP B 1 257 ? -43.577 17.558 110.508 1.00 70.81 256 ASP B O 1
#

B-factor: mean 40.98, std 12.57, range [20.37, 117.52]